Protein AF-0000000080886404 (afdb_homodimer)

Nearest PDB structures (foldseek):
  8u8f-assembly1_R  TM=5.579E-01  e=4.801E+00  Homo sapiens
  8tyw-assembly1_A  TM=5.351E-01  e=7.416E+00  Homo sapiens
  2h7v-assembly2_D  TM=2.654E-01  e=3.391E+00  Yersinia pseudotuberculosis
  8u8f-assembly1_R  TM=5.665E-01  e=4.417E+00  Homo sapiens
  8tyw-assembly1_A  TM=5.236E-01  e=7.123E+00  Homo sapiens

Sequence (474 aa):
MVADLLTYHPTVSHLLKFLSTTLGRDKLLRLVQYISRFLSFYLYRKGYSAATIAPFDAIKKQFGMTRKLMRVGKNMESLKAASTAYDEKAVDPVLKYAAVGRHLGYAGYLTLDSIHYLDASGIMKFSNAKRISDTANKFWFTGLVFSIASSLYTLRRIAERHASLNKQEAEHSLEEKKLVKDEKAVKKQLLSDICDITIPGYGLGVWGFRGLDDGFVGLAGTVSSAIGCLAAWDKTAMVADLLTYHPTVSHLLKFLSTTLGRDKLLRLVQYISRFLSFYLYRKGYSAATIAPFDAIKKQFGMTRKLMRVGKNMESLKAASTAYDEKAVDPVLKYAAVGRHLGYAGYLTLDSIHYLDASGIMKFSNAKRISDTANKFWFTGLVFSIASSLYTLRRIAERHASLNKQEAEHSLEEKKLVKDEKAVKKQLLSDICDITIPGYGLGVWGFRGLDDGFVGLAGTVSSAIGCLAAWDKTA

Secondary structure (DSSP, 8-state):
-HHHHHHH-HHHHHHHHHHTBHHHHHHHHHHHHHHHHHHHHHHHHHT--HHHHHHHHHHHHHHHHHHHHHTTTHHHHHHHHHHHHHH--SS-HHHHHHHHHHHHHHHHHHHHHHHHHHHHTTSS--TTHHHHHHHHHHHHHHHHHHHHHHHHHHHHHHHHHHHHS-HHHHTT-HHHHHHHHHHHHHHHHHHHHHHHHHHHHHHHT-GGGTT--HHHHHHHHHHHHHHHHHHHHHHT-/-HHHHHHH-HHHHHHHHHHTBHHHHHHHHHHHHHHHHHHHHHHHHTT--HHHHHHHHHHHHHHHHHHHHHTTTHHHHHHHHHHHHHH--SS-HHHHHHHHHHHHHHHHHHHHHHHHHHHHTTSS--TTHHHHHHHHHHHHHHHHHHHHHHHHHHHHHHHHHHHHS-HHHHTT-HHHHHHHHHHHHHHHHHHHHHHHHHHHHHHHT-GGGTT--HHHHHHHHHHHHHHHHHHHHHHT-

Solvent-accessible surface area (backbone atoms only — not comparable to full-atom values): 22928 Å² total; per-residue (Å²): 106,75,69,48,56,59,54,61,30,68,66,48,51,39,49,51,53,29,51,44,26,35,63,35,40,44,27,49,41,45,26,53,20,19,47,21,38,20,48,29,40,51,40,52,74,70,63,54,55,68,79,74,33,40,30,28,50,25,41,26,51,54,40,50,54,36,41,45,62,65,46,60,67,49,28,57,54,24,46,35,48,20,52,52,33,63,67,48,76,89,52,59,65,69,53,26,53,24,46,26,45,19,23,47,15,43,18,49,15,44,48,35,45,44,54,46,43,35,38,76,59,52,43,39,87,58,95,53,53,65,58,43,51,49,52,19,30,50,23,39,40,49,11,38,52,26,46,42,51,38,35,54,51,50,52,52,52,50,52,52,51,57,68,64,44,53,74,85,67,28,79,79,27,72,64,42,55,50,50,52,52,49,50,53,53,41,52,52,49,37,53,30,39,61,28,47,43,44,46,35,29,43,74,67,52,38,79,94,29,56,85,61,51,65,41,56,41,12,49,28,35,26,51,30,22,47,54,49,30,50,53,43,48,59,70,51,104,106,75,69,47,56,59,54,63,31,68,67,47,52,40,49,50,55,30,50,45,25,36,65,36,41,45,27,50,41,45,25,54,19,19,46,21,39,21,48,30,40,51,40,52,75,72,64,54,55,67,78,74,32,39,28,28,51,26,41,28,52,54,40,50,54,36,40,45,62,67,44,60,66,49,27,56,54,24,45,36,50,19,52,53,33,64,68,48,77,90,52,58,65,70,54,30,53,23,45,25,46,19,22,47,14,44,19,49,15,44,48,34,45,46,53,45,44,35,37,77,58,51,44,39,86,59,97,55,53,66,56,43,51,48,52,17,29,50,23,39,40,50,11,39,51,26,47,42,52,39,35,55,52,49,52,50,52,50,51,52,50,56,69,66,43,54,72,85,66,29,80,78,27,72,65,42,54,49,51,53,52,50,49,53,53,41,52,51,49,37,54,28,41,62,28,47,44,44,47,34,29,42,75,66,51,38,78,94,28,57,86,60,52,65,41,57,40,12,48,28,36,26,52,28,22,48,54,48,31,51,53,43,48,58,70,52,104

InterPro domains:
  IPR008733 Peroxisomal biogenesis factor 11 [PF05648] (12-233)

Organism: NCBI:txid3140254

Structure (mmCIF, N/CA/C/O backbone):
data_AF-0000000080886404-model_v1
#
loop_
_entity.id
_entity.type
_entity.pdbx_description
1 polymer 'Peroxisomal membrane protein PMP27'
#
loop_
_atom_site.group_PDB
_atom_site.id
_atom_site.type_symbol
_atom_site.label_atom_id
_atom_site.label_alt_id
_atom_site.label_comp_id
_atom_site.label_asym_id
_atom_site.label_entity_id
_atom_site.label_seq_id
_atom_site.pdbx_PDB_ins_code
_atom_site.Cartn_x
_atom_site.Cartn_y
_atom_site.Cartn_z
_atom_site.occupancy
_atom_site.B_iso_or_equiv
_atom_site.auth_seq_id
_atom_site.auth_comp_id
_atom_site.auth_asym_id
_atom_site.auth_atom_id
_atom_site.pdbx_PDB_model_num
ATOM 1 N N . MET A 1 1 ? 11.867 5.543 29.109 1 42.41 1 MET A N 1
ATOM 2 C CA . MET A 1 1 ? 10.477 5.277 29.484 1 42.41 1 MET A CA 1
ATOM 3 C C . MET A 1 1 ? 9.891 4.164 28.625 1 42.41 1 MET A C 1
ATOM 5 O O . MET A 1 1 ? 10.469 3.791 27.594 1 42.41 1 MET A O 1
ATOM 9 N N . VAL A 1 2 ? 8.906 3.596 29.031 1 44.28 2 VAL A N 1
ATOM 10 C CA . VAL A 1 2 ? 8.195 2.441 28.484 1 44.28 2 VAL A CA 1
ATOM 11 C C . VAL A 1 2 ? 8.102 2.559 26.969 1 44.28 2 VAL A C 1
ATOM 13 O O . VAL A 1 2 ? 8.188 1.555 26.25 1 44.28 2 VAL A O 1
ATOM 16 N N . ALA A 1 3 ? 7.828 3.766 26.484 1 53.69 3 ALA A N 1
ATOM 17 C CA . ALA A 1 3 ? 7.77 3.998 25.047 1 53.69 3 ALA A CA 1
ATOM 18 C C . ALA A 1 3 ? 9.117 3.727 24.391 1 53.69 3 ALA A C 1
ATOM 20 O O . ALA A 1 3 ? 9.188 3.396 23.203 1 53.69 3 ALA A O 1
ATOM 21 N N . ASP A 1 4 ? 10.172 3.764 25.141 1 57.78 4 ASP A N 1
ATOM 22 C CA . ASP A 1 4 ? 11.516 3.455 24.656 1 57.78 4 ASP A CA 1
ATOM 23 C C . ASP A 1 4 ? 11.625 1.984 24.25 1 57.78 4 ASP A C 1
ATOM 25 O O . ASP A 1 4 ? 12.305 1.649 23.281 1 57.78 4 ASP A O 1
ATOM 29 N N . LEU A 1 5 ? 11.055 1.256 25.141 1 52.91 5 LEU A N 1
ATOM 30 C CA . LEU A 1 5 ? 11.219 -0.178 24.922 1 52.91 5 LEU A CA 1
ATOM 31 C C . LEU A 1 5 ? 10.531 -0.617 23.641 1 52.91 5 LEU A C 1
ATOM 33 O O . LEU A 1 5 ? 11.062 -1.454 22.906 1 52.91 5 LEU A O 1
ATOM 37 N N . LEU A 1 6 ? 9.414 -0.135 23.484 1 56.66 6 LEU A N 1
ATOM 38 C CA . LEU A 1 6 ? 8.703 -0.578 22.281 1 56.66 6 LEU A CA 1
ATOM 39 C C . LEU A 1 6 ? 9.305 0.053 21.031 1 56.66 6 LEU A C 1
ATOM 41 O O . LEU A 1 6 ? 9.461 -0.618 20.016 1 56.66 6 LEU A O 1
ATOM 45 N N . THR A 1 7 ? 9.742 1.258 21.234 1 60.78 7 THR A N 1
ATOM 46 C CA . THR A 1 7 ? 10.156 1.979 20.031 1 60.78 7 THR A CA 1
ATOM 47 C C . THR A 1 7 ? 11.594 1.61 19.656 1 60.78 7 THR A C 1
ATOM 49 O O . THR A 1 7 ? 11.969 1.703 18.484 1 60.78 7 THR A O 1
ATOM 52 N N . TYR A 1 8 ? 12.219 0.948 20.625 1 66.38 8 TYR A N 1
ATOM 53 C CA . TYR A 1 8 ? 13.617 0.73 20.281 1 66.38 8 TYR A CA 1
ATOM 54 C C . TYR A 1 8 ? 13.922 -0.756 20.141 1 66.38 8 TYR A C 1
ATOM 56 O O . TYR A 1 8 ? 15.062 -1.143 19.891 1 66.38 8 TYR 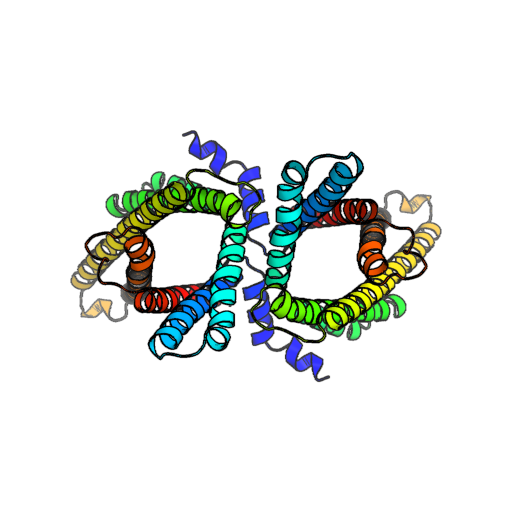A O 1
ATOM 64 N N . HIS A 1 9 ? 12.859 -1.49 20.219 1 77 9 HIS A N 1
ATOM 65 C CA . HIS A 1 9 ? 13.141 -2.914 20.078 1 77 9 HIS A CA 1
ATOM 66 C C . HIS A 1 9 ? 13.445 -3.277 18.641 1 77 9 HIS A C 1
ATOM 68 O O . HIS A 1 9 ? 12.75 -2.824 17.719 1 77 9 HIS A O 1
ATOM 74 N N . PRO A 1 10 ? 14.477 -3.98 18.391 1 79.25 10 PRO A N 1
ATOM 75 C CA . PRO A 1 10 ? 14.906 -4.34 17.047 1 79.25 10 PRO A CA 1
ATOM 76 C C . PRO A 1 10 ? 13.789 -4.992 16.219 1 79.25 10 PRO A C 1
ATOM 78 O O . PRO A 1 10 ? 13.68 -4.746 15.023 1 79.25 10 PRO A O 1
ATOM 81 N N . THR A 1 11 ? 12.93 -5.684 16.891 1 82.38 11 THR A N 1
ATOM 82 C CA . THR A 1 11 ? 11.828 -6.348 16.203 1 82.38 11 THR A CA 1
ATOM 83 C C . THR A 1 11 ? 10.82 -5.324 15.688 1 82.38 11 THR A C 1
ATOM 85 O O . THR A 1 11 ? 10.258 -5.492 14.609 1 82.38 11 THR A O 1
ATOM 88 N N . VAL A 1 12 ? 10.695 -4.293 16.422 1 83.31 12 VAL A N 1
ATOM 89 C CA . VAL A 1 12 ? 9.742 -3.266 16.016 1 83.31 12 VAL A CA 1
ATOM 90 C C . VAL A 1 12 ? 10.289 -2.506 14.812 1 83.31 12 VAL A C 1
ATOM 92 O O . VAL A 1 12 ? 9.555 -2.221 13.867 1 83.31 12 VAL A O 1
ATOM 95 N N . SER A 1 13 ? 11.523 -2.277 14.828 1 87.94 13 SER A N 1
ATOM 96 C CA . SER A 1 13 ? 12.156 -1.592 13.703 1 87.94 13 SER A CA 1
ATOM 97 C C . SER A 1 13 ? 12.094 -2.438 12.438 1 87.94 13 SER A C 1
ATOM 99 O O . SER A 1 13 ? 11.852 -1.916 11.344 1 87.94 13 SER A O 1
ATOM 101 N N . HIS A 1 14 ? 12.258 -3.688 12.656 1 91.81 14 HIS A N 1
ATOM 102 C CA . HIS A 1 14 ? 12.172 -4.59 11.508 1 91.81 14 HIS A CA 1
ATOM 103 C C . HIS A 1 14 ? 10.75 -4.66 10.961 1 91.81 14 HIS A C 1
ATOM 105 O O . HIS A 1 14 ? 10.555 -4.664 9.75 1 91.81 14 HIS A O 1
ATOM 111 N N . LEU A 1 15 ? 9.828 -4.727 11.844 1 91.69 15 LEU A N 1
ATOM 112 C CA . LEU A 1 15 ? 8.43 -4.766 11.438 1 91.69 15 LEU A CA 1
ATOM 113 C C . LEU A 1 15 ? 8.055 -3.504 10.672 1 91.69 15 LEU A C 1
ATOM 115 O O . LEU A 1 15 ? 7.355 -3.572 9.656 1 91.69 15 LEU A O 1
ATOM 119 N N . LEU A 1 16 ? 8.562 -2.426 11.141 1 90.12 16 LEU A N 1
ATOM 120 C CA . LEU A 1 16 ? 8.242 -1.158 10.492 1 90.12 16 LEU A CA 1
ATOM 121 C C . LEU A 1 16 ? 8.875 -1.084 9.109 1 90.12 16 LEU A C 1
ATOM 123 O O . LEU A 1 16 ? 8.25 -0.59 8.164 1 90.12 16 LEU A O 1
ATOM 127 N N . LYS A 1 17 ? 10.047 -1.547 8.969 1 92.62 17 LYS A N 1
ATOM 128 C CA . LYS A 1 17 ? 10.703 -1.606 7.668 1 92.62 17 LYS A CA 1
ATOM 129 C C . LYS A 1 17 ? 9.945 -2.535 6.719 1 92.62 17 LYS A C 1
ATOM 131 O O . LYS A 1 17 ? 9.758 -2.211 5.543 1 92.62 17 LYS A O 1
ATOM 136 N N . PHE A 1 18 ? 9.539 -3.68 7.301 1 94.56 18 PHE A N 1
ATOM 137 C CA . PHE A 1 18 ? 8.773 -4.66 6.543 1 94.56 18 PHE A CA 1
ATOM 138 C C . PHE A 1 18 ? 7.469 -4.047 6.031 1 94.56 18 PHE A C 1
ATOM 140 O O . PHE A 1 18 ? 7.145 -4.172 4.848 1 94.56 18 PHE A O 1
ATOM 147 N N . LEU A 1 19 ? 6.789 -3.234 6.797 1 92.88 19 LEU A N 1
ATOM 148 C CA . LEU A 1 19 ? 5.484 -2.67 6.469 1 92.88 19 LEU A CA 1
ATOM 149 C C . LEU A 1 19 ? 5.633 -1.416 5.617 1 92.88 19 LEU A C 1
ATOM 151 O O . LEU A 1 19 ? 4.656 -0.94 5.031 1 92.88 19 LEU A O 1
ATOM 155 N N . SER A 1 20 ? 6.855 -0.892 5.477 1 92.19 20 SER A N 1
ATOM 156 C CA . SER A 1 20 ? 7.078 0.322 4.699 1 92.19 20 SER A CA 1
ATOM 157 C C . SER A 1 20 ? 7.195 0.01 3.209 1 92.19 20 SER A C 1
ATOM 159 O O . SER A 1 20 ? 7.133 0.915 2.373 1 92.19 20 SER A O 1
ATOM 161 N N . THR A 1 21 ? 7.281 -1.247 2.873 1 92.75 21 THR A N 1
ATOM 162 C CA . THR A 1 21 ? 7.336 -1.656 1.475 1 92.75 21 THR A CA 1
ATOM 163 C C . THR A 1 21 ? 5.977 -2.158 1.002 1 92.75 21 THR A C 1
ATOM 165 O O . THR A 1 21 ? 5.238 -2.779 1.768 1 92.75 21 THR A O 1
ATOM 168 N N . THR A 1 22 ? 5.723 -1.927 -0.242 1 93.75 22 THR A N 1
ATOM 169 C CA . THR A 1 22 ? 4.488 -2.445 -0.817 1 93.75 22 THR A CA 1
ATOM 170 C C . THR A 1 22 ? 4.512 -3.971 -0.865 1 93.75 22 THR A C 1
ATOM 172 O O . THR A 1 22 ? 3.488 -4.621 -0.645 1 93.75 22 THR A O 1
ATOM 175 N N . LEU A 1 23 ? 5.699 -4.527 -1.049 1 94.25 23 LEU A N 1
ATOM 176 C CA . LEU A 1 23 ? 5.848 -5.977 -1.112 1 94.25 23 LEU A CA 1
ATOM 177 C C . LEU A 1 23 ? 5.516 -6.613 0.231 1 94.25 23 LEU A C 1
ATOM 179 O O . LEU A 1 23 ? 4.723 -7.559 0.295 1 94.25 23 LEU A O 1
ATOM 183 N N . GLY A 1 24 ? 6.148 -6.117 1.251 1 95 24 GLY A N 1
ATOM 184 C CA . GLY A 1 24 ? 5.887 -6.668 2.572 1 95 24 GLY A CA 1
ATOM 185 C C . GLY A 1 24 ? 4.426 -6.578 2.977 1 95 24 GLY A C 1
ATOM 186 O O . GLY A 1 24 ? 3.859 -7.547 3.488 1 95 24 GLY A O 1
ATOM 187 N N . ARG A 1 25 ? 3.797 -5.461 2.709 1 95.56 25 ARG A N 1
ATOM 188 C CA . ARG A 1 25 ? 2.387 -5.277 3.041 1 95.56 25 ARG A CA 1
ATOM 189 C C . ARG A 1 25 ? 1.506 -6.215 2.223 1 95.56 25 ARG A C 1
ATOM 191 O O . ARG A 1 25 ? 0.567 -6.812 2.752 1 95.56 25 ARG A O 1
ATOM 198 N N . ASP A 1 26 ? 1.789 -6.277 1.015 1 96.69 26 ASP A N 1
ATOM 199 C CA . ASP A 1 26 ? 1.003 -7.125 0.123 1 96.69 26 ASP A CA 1
ATOM 200 C C . ASP A 1 26 ? 1.052 -8.586 0.567 1 96.69 26 ASP A C 1
ATOM 202 O O . ASP A 1 26 ? 0.025 -9.266 0.598 1 96.69 26 ASP A O 1
ATOM 206 N N . LYS A 1 27 ? 2.271 -9.062 0.98 1 97.56 27 LYS A N 1
ATOM 207 C CA . LYS A 1 27 ? 2.418 -10.461 1.383 1 97.56 27 LYS A CA 1
ATOM 208 C C . LYS A 1 27 ? 1.697 -10.727 2.701 1 97.56 27 LYS A C 1
ATOM 210 O O . LYS A 1 27 ? 1.1 -11.789 2.881 1 97.56 27 LYS A O 1
ATOM 215 N N . LEU A 1 28 ? 1.754 -9.805 3.539 1 97.5 28 LEU A N 1
ATOM 216 C CA . LEU A 1 28 ? 1.063 -9.961 4.816 1 97.5 28 LEU A CA 1
ATOM 217 C C . LEU A 1 28 ? -0.448 -9.977 4.617 1 97.5 28 LEU A C 1
ATOM 219 O O . LEU A 1 28 ? -1.145 -10.82 5.184 1 97.5 28 LEU A O 1
ATOM 223 N N . LEU A 1 29 ? -0.892 -9.047 3.826 1 98 29 LEU A N 1
ATOM 224 C CA . LEU A 1 29 ? -2.324 -8.984 3.557 1 98 29 LEU A CA 1
ATOM 225 C C . LEU A 1 29 ? -2.797 -10.258 2.855 1 98 29 LEU A C 1
ATOM 227 O O . LEU A 1 29 ? -3.885 -10.758 3.141 1 98 29 LEU A O 1
ATOM 231 N N . ARG A 1 30 ? -1.978 -10.727 1.969 1 98.56 30 ARG A N 1
ATOM 232 C CA . ARG A 1 30 ? -2.326 -11.953 1.268 1 98.56 30 ARG A CA 1
ATOM 233 C C . ARG A 1 30 ? -2.441 -13.125 2.24 1 98.56 30 ARG A C 1
ATOM 235 O O . ARG A 1 30 ? -3.355 -13.945 2.127 1 98.56 30 ARG A O 1
ATOM 242 N N . LEU A 1 31 ? -1.569 -13.227 3.121 1 98.56 31 LEU A N 1
ATOM 243 C CA . LEU A 1 31 ? -1.586 -14.297 4.113 1 98.56 31 LEU A CA 1
ATOM 244 C C . LEU A 1 31 ? -2.877 -14.266 4.922 1 98.56 31 LEU A C 1
ATOM 246 O O . LEU A 1 31 ? -3.553 -15.281 5.062 1 98.56 31 LEU A O 1
ATOM 250 N N . VAL A 1 32 ? -3.242 -13.094 5.379 1 98.5 32 VAL A N 1
ATOM 251 C CA . VAL A 1 32 ? -4.449 -12.953 6.188 1 98.5 32 VAL A CA 1
ATOM 252 C C . VAL A 1 32 ? -5.684 -13.219 5.328 1 98.5 32 VAL A C 1
ATOM 254 O O . VAL A 1 32 ? -6.648 -13.836 5.785 1 98.5 32 VAL A O 1
ATOM 257 N N . GLN A 1 33 ? -5.629 -12.773 4.129 1 98.44 33 GLN A N 1
ATOM 258 C CA . GLN A 1 33 ? -6.723 -12.977 3.184 1 98.44 33 GLN A CA 1
ATOM 259 C C . GLN A 1 33 ? -7.016 -14.461 2.994 1 98.44 33 GLN A C 1
ATOM 261 O O . GLN A 1 33 ? -8.172 -14.891 3.1 1 98.44 33 GLN A O 1
ATOM 266 N N . TYR A 1 34 ? -6.031 -15.258 2.797 1 98.56 34 TYR A N 1
ATOM 267 C CA . TYR A 1 34 ? -6.254 -16.656 2.459 1 98.56 34 TYR A CA 1
ATOM 268 C C . TYR A 1 34 ? -6.559 -17.469 3.707 1 98.56 34 TYR A C 1
ATOM 270 O O . TYR A 1 34 ? -7.324 -18.438 3.652 1 98.56 34 TYR A O 1
ATOM 278 N N . ILE A 1 35 ? -5.953 -17.125 4.836 1 98.62 35 ILE A N 1
ATOM 279 C CA . ILE A 1 35 ? -6.391 -17.719 6.09 1 98.62 35 ILE A CA 1
ATOM 280 C C . ILE A 1 35 ? -7.887 -17.5 6.285 1 98.62 35 ILE A C 1
ATOM 282 O O . ILE A 1 35 ? -8.617 -18.422 6.656 1 98.62 35 ILE A O 1
ATOM 286 N N . SER A 1 36 ? -8.289 -16.281 5.996 1 98.5 36 SER A N 1
ATOM 287 C CA . SER A 1 36 ? -9.695 -15.93 6.152 1 98.5 36 SER A CA 1
ATOM 288 C C . SER A 1 36 ? -10.57 -16.688 5.156 1 98.5 36 SER A C 1
ATOM 290 O O . SER A 1 36 ? -11.695 -17.078 5.48 1 98.5 36 SER A O 1
ATOM 292 N N . ARG A 1 37 ? -10.055 -16.828 3.973 1 97.88 37 ARG A N 1
ATOM 293 C CA . ARG A 1 37 ? -10.781 -17.609 2.982 1 97.88 37 ARG A CA 1
ATOM 294 C C . ARG A 1 37 ? -11 -19.031 3.471 1 97.88 37 ARG A C 1
ATOM 296 O O . ARG A 1 37 ? -12.102 -19.578 3.361 1 97.88 37 ARG A O 1
ATOM 303 N N . PHE A 1 38 ? -9.992 -19.656 4.023 1 98.19 38 PHE A N 1
ATOM 304 C CA . PHE A 1 38 ? -10.094 -21.016 4.559 1 98.19 38 PHE A CA 1
ATOM 305 C C . PHE A 1 38 ? -11.07 -21.062 5.727 1 98.19 38 PHE A C 1
ATOM 307 O O . PHE A 1 38 ? -11.93 -21.938 5.785 1 98.19 38 PHE A O 1
ATOM 314 N N . LEU A 1 39 ? -10.945 -20.109 6.637 1 98 39 LEU A N 1
ATOM 315 C CA . LEU A 1 39 ? -11.789 -20.094 7.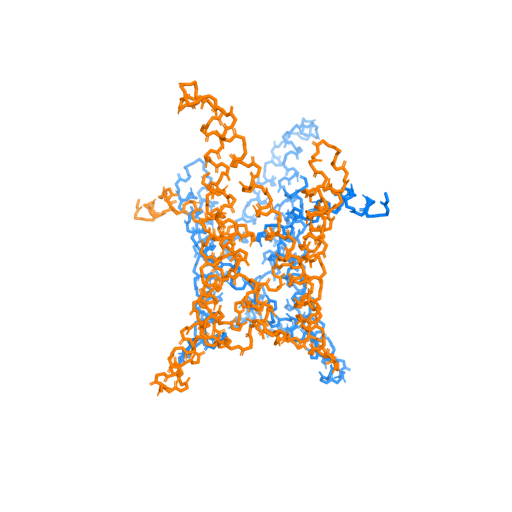828 1 98 39 LEU A CA 1
ATOM 316 C C . LEU A 1 39 ? -13.25 -19.891 7.461 1 98 39 LEU A C 1
ATOM 318 O O . LEU A 1 39 ? -14.141 -20.484 8.078 1 98 39 LEU A O 1
ATOM 322 N N . SER A 1 40 ? -13.484 -18.984 6.504 1 97.25 40 SER A N 1
ATOM 323 C CA . SER A 1 40 ? -14.852 -18.781 6.039 1 97.25 40 SER A CA 1
ATOM 324 C C . SER A 1 40 ? -15.469 -20.094 5.539 1 97.25 40 SER A C 1
ATOM 326 O O . SER A 1 40 ? -16.594 -20.438 5.906 1 97.25 40 SER A O 1
ATOM 328 N N . PHE A 1 41 ? -14.727 -20.812 4.793 1 96.5 41 PHE A N 1
ATOM 329 C CA . PHE A 1 41 ? -15.188 -22.094 4.254 1 96.5 41 PHE A CA 1
ATOM 330 C C . PHE A 1 41 ? -15.367 -23.125 5.367 1 96.5 41 PHE A C 1
ATOM 332 O O . PHE A 1 41 ? -16.391 -23.812 5.418 1 96.5 41 PHE A O 1
ATOM 339 N N . TYR A 1 42 ? -14.383 -23.203 6.207 1 96.81 42 TYR A N 1
ATOM 340 C CA . TYR A 1 42 ? -14.398 -24.172 7.297 1 96.81 42 TYR A CA 1
ATOM 341 C C . TYR A 1 42 ? -15.602 -23.953 8.203 1 96.81 42 TYR A C 1
ATOM 343 O O . TYR A 1 42 ? -16.312 -24.906 8.562 1 96.81 42 TYR A O 1
ATOM 351 N N . LEU A 1 43 ? -15.852 -22.766 8.547 1 97.56 43 LEU A N 1
ATOM 352 C CA . LEU A 1 43 ? -16.969 -22.438 9.438 1 97.56 43 LEU A CA 1
ATOM 353 C C . LEU A 1 43 ? -18.297 -22.688 8.742 1 97.56 43 LEU A C 1
ATOM 355 O O . LEU A 1 43 ? -19.25 -23.156 9.383 1 97.56 43 LEU A O 1
ATOM 359 N N . TYR A 1 44 ? -18.328 -22.328 7.492 1 96.12 44 TYR A N 1
ATOM 360 C CA . TYR A 1 44 ? -19.547 -22.609 6.723 1 96.12 44 TYR A CA 1
ATOM 361 C C . TYR A 1 44 ? -19.844 -24.109 6.719 1 96.12 44 TYR A C 1
ATOM 363 O O . TYR A 1 44 ? -20.969 -24.516 6.961 1 96.12 44 TYR A O 1
ATOM 371 N N . ARG A 1 45 ? -18.844 -24.922 6.492 1 96.25 45 ARG A N 1
ATOM 372 C CA . ARG A 1 45 ? -19 -26.375 6.43 1 96.25 45 ARG A CA 1
ATOM 373 C C . ARG A 1 45 ? -19.406 -26.953 7.785 1 96.25 45 ARG A C 1
ATOM 375 O O . ARG A 1 45 ? -20.109 -27.953 7.859 1 96.25 45 ARG A O 1
ATOM 382 N N . LYS A 1 46 ? -18.969 -26.344 8.766 1 97.44 46 LYS A N 1
ATOM 383 C CA . LYS A 1 46 ? -19.281 -26.797 10.117 1 97.44 46 LYS A CA 1
ATOM 384 C C . LYS A 1 46 ? -20.656 -26.312 10.555 1 97.44 46 LYS A C 1
ATOM 386 O O . LYS A 1 46 ? -21.141 -26.688 11.633 1 97.44 46 LYS A O 1
ATOM 391 N N . GLY A 1 47 ? -21.312 -25.422 9.836 1 97.06 47 GLY A N 1
ATOM 392 C CA . GLY A 1 47 ? -22.688 -25.016 10.078 1 97.06 47 GLY A CA 1
ATOM 393 C C . GLY A 1 47 ? -22.812 -23.797 10.969 1 97.06 47 GLY A C 1
ATOM 394 O O . GLY A 1 47 ? -23.828 -23.609 11.625 1 97.06 47 GLY A O 1
ATOM 395 N N . TYR A 1 48 ? -21.812 -23.062 11.078 1 97.38 48 TYR A N 1
ATOM 396 C CA . TYR A 1 48 ? -21.875 -21.844 11.891 1 97.38 48 TYR A CA 1
ATOM 397 C C . TYR A 1 48 ? -22.766 -20.812 11.219 1 97.38 48 TYR A C 1
ATOM 399 O O . TYR A 1 48 ? -23.062 -20.891 10.023 1 97.38 48 TYR A O 1
ATOM 407 N N . SER A 1 49 ? -23.188 -19.844 11.922 1 97.06 49 SER A N 1
ATOM 408 C CA . SER A 1 49 ? -24.125 -18.828 11.438 1 97.06 49 SER A CA 1
ATOM 409 C C . SER A 1 49 ? -23.438 -17.859 10.492 1 97.06 49 SER A C 1
ATOM 411 O O . SER A 1 49 ? -22.203 -17.734 10.5 1 97.06 49 SER A O 1
ATOM 413 N N . ALA A 1 50 ? -24.203 -17.156 9.703 1 95.75 50 ALA A N 1
ATOM 414 C CA . ALA A 1 50 ? -23.703 -16.141 8.781 1 95.75 50 ALA A CA 1
ATOM 415 C C . ALA A 1 50 ? -22.984 -15.016 9.523 1 95.75 50 ALA A C 1
ATOM 417 O O . ALA A 1 50 ? -22.016 -14.453 9.031 1 95.75 50 ALA A O 1
ATOM 418 N N . ALA A 1 51 ? -23.484 -14.719 10.68 1 95 51 ALA A N 1
ATOM 419 C CA . ALA A 1 51 ? -22.891 -13.656 11.492 1 95 51 ALA A CA 1
ATOM 420 C C . ALA A 1 51 ? -21.469 -14.016 11.914 1 95 51 ALA A C 1
ATOM 422 O O . ALA A 1 51 ? -20.594 -13.148 11.984 1 95 51 ALA A O 1
ATOM 423 N N . THR A 1 52 ? -21.219 -15.312 12.141 1 96 52 THR A N 1
ATOM 424 C CA . THR A 1 52 ? -19.906 -15.797 12.547 1 96 52 THR A CA 1
ATOM 425 C C . THR A 1 52 ? -18.953 -15.828 11.359 1 96 52 THR A C 1
ATOM 427 O O . THR A 1 52 ? -17.75 -15.648 11.523 1 96 52 THR A O 1
ATOM 430 N N . ILE A 1 53 ? -19.422 -15.969 10.188 1 97.56 53 ILE A N 1
ATOM 431 C CA . ILE A 1 53 ? -18.625 -16.141 8.984 1 97.56 53 ILE A CA 1
ATOM 432 C C . ILE A 1 53 ? -18.328 -14.773 8.359 1 97.56 53 ILE A C 1
ATOM 434 O O . ILE A 1 53 ? -17.281 -14.586 7.734 1 97.56 53 ILE A O 1
ATOM 438 N N . ALA A 1 54 ? -19.141 -13.781 8.594 1 96.38 54 ALA A N 1
ATOM 439 C CA . ALA A 1 54 ? -19.172 -12.484 7.918 1 96.38 54 ALA A CA 1
ATOM 440 C C . ALA A 1 54 ? -17.828 -11.766 8.055 1 96.38 54 ALA A C 1
ATOM 442 O O . ALA A 1 54 ? -17.312 -11.203 7.082 1 96.38 54 ALA A O 1
ATOM 443 N N . PRO A 1 55 ? -17.172 -11.82 9.273 1 97.25 55 PRO A N 1
ATOM 444 C CA . PRO A 1 55 ? -15.891 -11.117 9.398 1 97.25 55 PRO A CA 1
ATOM 445 C C . PRO A 1 55 ? -14.812 -11.672 8.469 1 97.25 55 PRO A C 1
ATOM 447 O O . PRO A 1 55 ? -14.039 -10.914 7.887 1 97.25 55 PRO A O 1
ATOM 450 N N . PHE A 1 56 ? -14.836 -12.938 8.328 1 98.19 56 PHE A N 1
ATOM 451 C CA . PHE A 1 56 ? -13.805 -13.562 7.504 1 98.19 56 PHE A CA 1
ATOM 452 C C . PHE A 1 56 ? -14.062 -13.305 6.027 1 98.19 56 PHE A C 1
ATOM 454 O O . PHE A 1 56 ? -13.117 -13.109 5.254 1 98.19 56 PHE A O 1
ATOM 461 N N . ASP A 1 57 ? -15.305 -13.258 5.652 1 97.69 57 ASP A N 1
ATOM 462 C CA . ASP A 1 57 ? -15.648 -12.891 4.281 1 97.69 57 ASP A CA 1
ATOM 463 C C . ASP A 1 57 ? -15.266 -11.445 3.986 1 97.69 57 ASP A C 1
ATOM 465 O O . ASP A 1 57 ? -14.781 -11.133 2.896 1 97.69 57 ASP A O 1
ATOM 469 N N . ALA A 1 58 ? -15.484 -10.641 4.961 1 97.75 58 ALA A N 1
ATOM 470 C CA . ALA A 1 58 ? -15.141 -9.227 4.805 1 97.75 58 ALA A CA 1
ATOM 471 C C . ALA A 1 58 ? -13.633 -9.047 4.66 1 97.75 58 ALA A C 1
ATOM 473 O O . ALA A 1 58 ? -13.172 -8.273 3.814 1 97.75 58 ALA A O 1
ATOM 474 N N . ILE A 1 59 ? -12.875 -9.773 5.461 1 98.25 59 ILE A N 1
ATOM 475 C CA . ILE A 1 59 ? -11.422 -9.703 5.387 1 98.25 59 ILE A CA 1
ATOM 476 C C . ILE A 1 59 ? -10.953 -10.164 4.012 1 98.25 59 ILE A C 1
ATOM 478 O O . ILE A 1 59 ? -10.164 -9.477 3.355 1 98.25 59 ILE A O 1
ATOM 482 N N . LYS A 1 60 ? -11.445 -11.25 3.643 1 97.38 60 LYS A N 1
ATOM 483 C CA . LYS A 1 60 ? -11.078 -11.812 2.346 1 97.38 60 LYS A CA 1
ATOM 484 C C . LYS A 1 60 ? -11.336 -10.812 1.222 1 97.38 60 LYS A C 1
ATOM 486 O O . LYS A 1 60 ? -10.453 -10.555 0.398 1 97.38 60 LYS A O 1
ATOM 491 N N . LYS A 1 61 ? -12.461 -10.219 1.255 1 96.25 61 LYS A N 1
ATOM 492 C CA . LYS A 1 61 ? -12.883 -9.305 0.193 1 96.25 61 LYS A CA 1
ATOM 493 C C . LYS A 1 61 ? -12.094 -8 0.242 1 96.25 61 LYS A C 1
ATOM 495 O O . LYS A 1 61 ? -11.531 -7.574 -0.766 1 96.25 61 LYS A O 1
ATOM 500 N N . GLN A 1 62 ? -12.023 -7.402 1.393 1 97.5 62 GLN A N 1
ATOM 501 C CA . GLN A 1 62 ? -11.406 -6.09 1.538 1 97.5 62 GLN A CA 1
ATOM 502 C C . GLN A 1 62 ? -9.898 -6.164 1.287 1 97.5 62 GLN A C 1
ATOM 504 O O . GLN A 1 62 ? -9.336 -5.293 0.625 1 97.5 62 GLN A O 1
ATOM 509 N N . PHE A 1 63 ? -9.273 -7.184 1.793 1 98.31 63 PHE A N 1
ATOM 510 C CA . PHE A 1 63 ? -7.836 -7.305 1.61 1 98.31 63 PHE A CA 1
ATOM 511 C C . PHE A 1 63 ? -7.5 -7.664 0.168 1 98.31 63 PHE A C 1
ATOM 513 O O . PHE A 1 63 ? -6.492 -7.207 -0.373 1 98.31 63 PHE A O 1
ATOM 520 N N . GLY A 1 64 ? -8.359 -8.438 -0.45 1 97.44 64 GLY A N 1
ATOM 521 C CA . GLY A 1 64 ? -8.188 -8.703 -1.868 1 97.44 64 GLY A CA 1
ATOM 522 C C . GLY A 1 64 ? -8.258 -7.453 -2.725 1 97.44 64 GLY A C 1
ATOM 523 O O . GLY A 1 64 ? -7.438 -7.254 -3.619 1 97.44 64 GLY A O 1
ATOM 524 N N . MET A 1 65 ? -9.172 -6.59 -2.418 1 97.12 65 MET A N 1
ATOM 525 C CA . MET A 1 65 ? -9.328 -5.34 -3.154 1 97.12 65 MET A CA 1
ATOM 526 C C . MET A 1 65 ? -8.148 -4.41 -2.918 1 97.12 65 MET A C 1
ATOM 528 O O . MET A 1 65 ? -7.656 -3.775 -3.852 1 97.12 65 MET A O 1
ATOM 532 N N . THR A 1 66 ? -7.73 -4.355 -1.71 1 97.62 66 THR A N 1
ATOM 533 C CA . THR A 1 66 ? -6.578 -3.523 -1.378 1 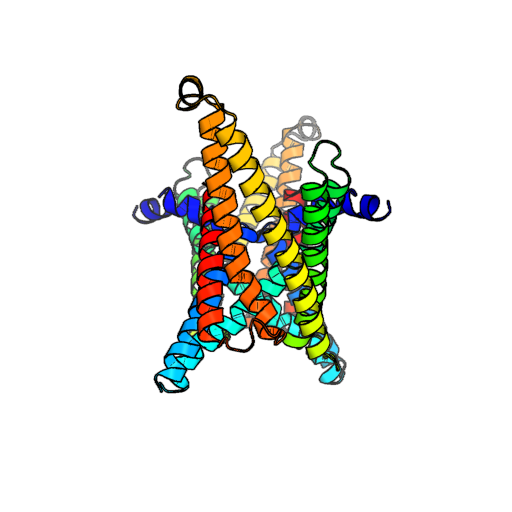97.62 66 THR A CA 1
ATOM 534 C C . THR A 1 66 ? -5.336 -4 -2.121 1 97.62 66 THR A C 1
ATOM 536 O O . THR A 1 66 ? -4.586 -3.191 -2.674 1 97.62 66 THR A O 1
ATOM 539 N N . ARG A 1 67 ? -5.164 -5.242 -2.148 1 97.31 67 ARG A N 1
ATOM 540 C CA . ARG A 1 67 ? -4 -5.812 -2.818 1 97.31 67 ARG A CA 1
ATOM 541 C C . ARG A 1 67 ? -4.016 -5.492 -4.309 1 97.31 67 ARG A C 1
ATOM 543 O O . ARG A 1 67 ? -2.975 -5.188 -4.895 1 97.31 67 ARG A O 1
ATOM 550 N N . LYS A 1 68 ? -5.16 -5.559 -4.91 1 96.69 68 LYS A N 1
ATOM 551 C CA . LYS A 1 68 ? -5.258 -5.246 -6.332 1 96.69 68 LYS A CA 1
ATOM 552 C C . LYS A 1 68 ? -4.766 -3.83 -6.621 1 96.69 68 LYS A C 1
ATOM 554 O O . LYS A 1 68 ? -4.027 -3.605 -7.582 1 96.69 68 LYS A O 1
ATOM 559 N N . LEU A 1 69 ? -5.105 -2.943 -5.777 1 95.31 69 LEU A N 1
ATOM 560 C CA . LEU A 1 69 ? -4.691 -1.557 -5.961 1 95.31 69 LEU A CA 1
ATOM 561 C C . LEU A 1 69 ? -3.203 -1.39 -5.688 1 95.31 69 LEU A C 1
ATOM 563 O O . LEU A 1 69 ? -2.52 -0.633 -6.383 1 95.31 69 LEU A O 1
ATOM 567 N N . MET A 1 70 ? -2.732 -2.094 -4.734 1 95.5 70 MET A N 1
ATOM 568 C CA . MET A 1 70 ? -1.322 -2 -4.367 1 95.5 70 MET A CA 1
ATOM 569 C C . MET A 1 70 ? -0.435 -2.605 -5.449 1 95.5 70 MET A C 1
ATOM 571 O O . MET A 1 70 ? 0.773 -2.361 -5.477 1 95.5 70 MET A O 1
ATOM 575 N N . ARG A 1 71 ? -1.025 -3.361 -6.34 1 95.75 71 ARG A N 1
ATOM 576 C CA . ARG A 1 71 ? -0.224 -4.055 -7.344 1 95.75 71 ARG A CA 1
ATOM 577 C C . ARG A 1 71 ? -0.267 -3.324 -8.68 1 95.75 71 ARG A C 1
ATOM 579 O O . ARG A 1 71 ? 0.399 -3.727 -9.633 1 95.75 71 ARG A O 1
ATOM 586 N N . VAL A 1 72 ? -1 -2.266 -8.664 1 93.62 72 VAL A N 1
ATOM 587 C CA . VAL A 1 72 ? -1 -1.469 -9.891 1 93.62 72 VAL A CA 1
ATOM 588 C C . VAL A 1 72 ? 0.421 -1.006 -10.203 1 93.62 72 VAL A C 1
ATOM 590 O O . VAL A 1 72 ? 1.118 -0.482 -9.328 1 93.62 72 VAL A O 1
ATOM 593 N N . GLY A 1 73 ? 0.896 -1.223 -11.383 1 92.31 73 GLY A N 1
ATOM 594 C CA . GLY A 1 73 ? 2.25 -0.879 -11.789 1 92.31 73 GLY A CA 1
ATOM 595 C C . GLY A 1 73 ? 3.184 -2.074 -11.82 1 92.31 73 GLY A C 1
ATOM 596 O O . GLY A 1 73 ? 4.223 -2.039 -12.484 1 92.31 73 GLY A O 1
ATOM 597 N N . LYS A 1 74 ? 2.842 -3.107 -11.125 1 95 74 LYS A N 1
ATOM 598 C CA . LYS A 1 74 ? 3.693 -4.293 -11.078 1 95 74 LYS A CA 1
ATOM 599 C C . LYS A 1 74 ? 3.756 -4.988 -12.43 1 95 74 LYS A C 1
ATOM 601 O O . LYS A 1 74 ? 4.672 -5.77 -12.695 1 95 74 LYS A O 1
ATOM 606 N N . ASN A 1 75 ? 2.691 -4.73 -13.258 1 96.5 75 ASN A N 1
ATOM 607 C CA . ASN A 1 75 ? 2.742 -5.266 -14.617 1 96.5 75 ASN A CA 1
ATOM 608 C C . ASN A 1 75 ? 3.949 -4.734 -15.383 1 96.5 75 ASN A C 1
ATOM 610 O O . ASN A 1 75 ? 4.562 -5.465 -16.172 1 96.5 75 ASN A O 1
ATOM 614 N N . MET A 1 76 ? 4.289 -3.529 -15.109 1 94.5 76 MET A N 1
ATOM 615 C CA . MET A 1 76 ? 5.445 -2.934 -15.766 1 94.5 76 MET A CA 1
ATOM 616 C C . MET A 1 76 ? 6.742 -3.57 -15.273 1 94.5 76 MET A C 1
ATOM 618 O O . MET A 1 76 ? 7.676 -3.771 -16.047 1 94.5 76 MET A O 1
ATOM 622 N N . GLU A 1 77 ? 6.758 -3.844 -14.086 1 93.69 77 GLU A N 1
ATOM 623 C CA . GLU A 1 77 ? 7.918 -4.539 -13.539 1 93.69 77 GLU A CA 1
ATOM 624 C C . GLU A 1 77 ? 8.078 -5.922 -14.164 1 93.69 77 GLU A C 1
ATOM 626 O O . GLU A 1 77 ? 9.195 -6.344 -14.469 1 93.69 77 GLU A O 1
ATOM 631 N N . SER A 1 78 ? 6.992 -6.574 -14.328 1 95.88 78 SER A N 1
ATOM 632 C CA . SER A 1 78 ? 7.027 -7.902 -14.938 1 95.88 78 SER A CA 1
ATOM 633 C C . SER A 1 78 ? 7.465 -7.828 -16.406 1 95.88 78 SER A C 1
ATOM 635 O O . SER A 1 78 ? 8.195 -8.695 -16.875 1 95.88 78 SER A O 1
ATOM 637 N N . LEU A 1 79 ? 7.02 -6.82 -17.062 1 95.5 79 LEU A N 1
ATOM 638 C CA . LEU A 1 79 ? 7.426 -6.648 -18.453 1 95.5 79 LEU A CA 1
ATOM 639 C C . LEU A 1 79 ? 8.922 -6.359 -18.547 1 95.5 79 LEU A C 1
ATOM 641 O O . LEU A 1 79 ? 9.602 -6.891 -19.422 1 95.5 79 LEU A O 1
ATOM 645 N N . LYS A 1 80 ? 9.383 -5.594 -17.641 1 92.81 80 LYS A N 1
ATOM 646 C CA . LYS A 1 80 ? 10.82 -5.324 -17.609 1 92.81 80 LYS A CA 1
ATOM 647 C C . LYS A 1 80 ? 11.609 -6.598 -17.328 1 92.81 80 LYS A C 1
ATOM 649 O O . LYS A 1 80 ? 12.648 -6.84 -17.938 1 92.81 80 LYS A O 1
ATOM 654 N N . ALA A 1 81 ? 11.109 -7.355 -16.453 1 94.25 81 ALA A N 1
ATOM 655 C CA . ALA A 1 81 ? 11.766 -8.617 -16.109 1 94.25 81 ALA A CA 1
ATOM 656 C C . ALA A 1 81 ? 11.789 -9.562 -17.312 1 94.25 81 ALA A C 1
ATOM 658 O O . ALA A 1 81 ? 12.773 -10.266 -17.531 1 94.25 81 ALA A O 1
ATOM 659 N N . ALA A 1 82 ? 10.703 -9.578 -18.031 1 96 82 ALA A N 1
ATOM 660 C CA . ALA A 1 82 ? 10.641 -10.406 -19.234 1 96 82 ALA A CA 1
ATOM 661 C C . ALA A 1 82 ? 11.672 -9.961 -20.266 1 96 82 ALA A C 1
ATOM 663 O O . ALA A 1 82 ? 12.359 -10.789 -20.875 1 96 82 ALA A O 1
ATOM 664 N N . SER A 1 83 ? 11.781 -8.68 -20.422 1 94 83 SER A N 1
ATOM 665 C CA . SER A 1 83 ? 12.75 -8.125 -21.375 1 94 83 SER A CA 1
ATOM 666 C C . SER A 1 83 ? 14.18 -8.438 -20.938 1 94 83 SER A C 1
ATOM 668 O O . SER A 1 83 ? 15.008 -8.836 -21.766 1 94 83 SER A O 1
ATOM 670 N N . THR A 1 84 ? 14.453 -8.273 -19.703 1 93.31 84 THR A N 1
ATOM 671 C CA . THR A 1 84 ? 15.781 -8.562 -19.172 1 93.31 84 THR A CA 1
ATOM 672 C C . THR A 1 84 ? 16.125 -10.039 -19.359 1 93.31 84 THR A C 1
ATOM 674 O O . THR A 1 84 ? 17.25 -10.383 -19.734 1 93.31 84 THR A O 1
ATOM 677 N N . ALA A 1 85 ? 15.148 -10.844 -19.094 1 94.62 85 ALA A N 1
ATOM 678 C CA . ALA A 1 85 ? 15.367 -12.281 -19.266 1 94.62 85 ALA A CA 1
ATOM 679 C C . ALA A 1 85 ? 15.633 -12.625 -20.734 1 94.62 85 ALA A C 1
ATOM 681 O O . ALA A 1 85 ? 16.516 -13.438 -21.031 1 94.62 85 ALA A O 1
ATOM 682 N N . TYR A 1 86 ? 14.93 -12.023 -21.547 1 94.69 86 TYR A N 1
ATOM 683 C CA . TYR A 1 86 ? 15.078 -12.289 -22.984 1 94.69 86 TYR A CA 1
ATOM 684 C C . TYR A 1 86 ? 16.469 -11.883 -23.469 1 94.69 86 TYR A C 1
ATOM 686 O O . TYR A 1 86 ? 17.031 -12.539 -24.344 1 94.69 86 TYR A O 1
ATOM 694 N N . ASP A 1 87 ? 17.016 -10.883 -22.859 1 93.38 87 ASP A N 1
ATOM 695 C CA . ASP A 1 87 ? 18.281 -10.32 -23.312 1 93.38 87 ASP A CA 1
ATOM 696 C C . ASP A 1 87 ? 19.469 -11.055 -22.688 1 93.38 87 ASP A C 1
ATOM 698 O O . ASP A 1 87 ? 20.609 -10.867 -23.109 1 93.38 87 ASP A O 1
ATOM 702 N N . GLU A 1 88 ? 19.094 -11.828 -21.703 1 90.94 88 GLU A N 1
ATOM 703 C CA . GLU A 1 88 ? 20.188 -12.539 -21.047 1 90.94 88 GLU A CA 1
ATOM 704 C C . GLU A 1 88 ? 20.734 -13.656 -21.922 1 90.94 88 GLU A C 1
ATOM 706 O O . GLU A 1 88 ? 20.016 -14.617 -22.219 1 90.94 88 GLU A O 1
ATOM 711 N N . LYS A 1 89 ? 22.031 -13.594 -22.359 1 88.19 89 LYS A N 1
ATOM 712 C CA . LYS A 1 89 ? 22.625 -14.547 -23.297 1 88.19 89 LYS A CA 1
ATOM 713 C C . LYS A 1 89 ? 23.391 -15.633 -22.562 1 88.19 89 LYS A C 1
ATOM 715 O O . LYS A 1 89 ? 23.562 -16.75 -23.062 1 88.19 89 LYS A O 1
ATOM 720 N N . ALA A 1 90 ? 23.766 -15.422 -21.406 1 91.12 90 ALA A N 1
ATOM 721 C CA . ALA A 1 90 ? 24.656 -16.328 -20.688 1 91.12 90 ALA A CA 1
ATOM 722 C C . ALA A 1 90 ? 23.875 -17.391 -19.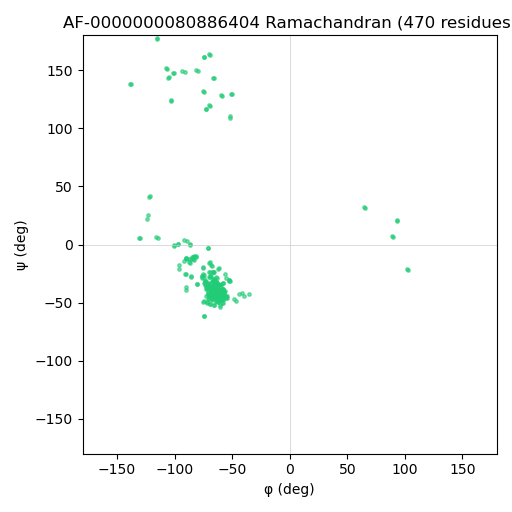938 1 91.12 90 ALA A C 1
ATOM 724 O O . ALA A 1 90 ? 24.453 -18.312 -19.359 1 91.12 90 ALA A O 1
ATOM 725 N N . VAL A 1 91 ? 22.578 -17.422 -20.062 1 90.5 91 VAL A N 1
ATOM 726 C CA . VAL A 1 91 ? 21.75 -18.328 -19.281 1 90.5 91 VAL A CA 1
ATOM 727 C C . VAL A 1 91 ? 21.234 -19.469 -20.156 1 90.5 91 VAL A C 1
ATOM 729 O O . VAL A 1 91 ? 21.125 -19.312 -21.375 1 90.5 91 VAL A O 1
ATOM 732 N N . ASP A 1 92 ? 21 -20.609 -19.531 1 94.31 92 ASP A N 1
ATOM 733 C CA . ASP A 1 92 ? 20.406 -21.75 -20.203 1 94.31 92 ASP A CA 1
ATOM 734 C C . ASP A 1 92 ? 19.125 -21.344 -20.953 1 94.31 92 ASP A C 1
ATOM 736 O O . ASP A 1 92 ? 18.266 -20.688 -20.391 1 94.31 92 ASP A O 1
ATOM 740 N N . PRO A 1 93 ? 19.078 -21.734 -22.203 1 95.5 93 PRO A N 1
ATOM 741 C CA . PRO A 1 93 ? 17.922 -21.312 -23.016 1 95.5 93 PRO A CA 1
ATOM 742 C C . PRO A 1 93 ? 16.594 -21.766 -22.422 1 95.5 93 PRO A C 1
ATOM 744 O O . PRO A 1 93 ? 15.594 -21.047 -22.531 1 95.5 93 PRO A O 1
ATOM 747 N N . VAL A 1 94 ? 16.562 -22.906 -21.891 1 96.62 94 VAL A N 1
ATOM 748 C CA . VAL A 1 94 ? 15.328 -23.406 -21.297 1 96.62 94 VAL A CA 1
ATOM 749 C C . VAL A 1 94 ? 14.898 -22.484 -20.156 1 96.62 94 VAL A C 1
ATOM 751 O O . VAL A 1 94 ? 13.727 -22.094 -20.062 1 96.62 94 VAL A O 1
ATOM 754 N N . LEU A 1 95 ? 15.836 -22.109 -19.359 1 97 95 LEU A N 1
ATOM 755 C CA . LEU A 1 95 ? 15.547 -21.234 -18.234 1 97 95 LEU A CA 1
ATOM 756 C C . LEU A 1 95 ? 15.211 -19.828 -18.719 1 97 95 LEU A C 1
ATOM 758 O O . LEU A 1 95 ? 14.336 -19.156 -18.141 1 97 95 LEU A O 1
ATOM 762 N N . LYS A 1 96 ? 15.883 -19.438 -19.766 1 97.44 96 LYS A N 1
ATOM 763 C CA . LYS A 1 96 ? 15.633 -18.125 -20.359 1 97.44 96 LYS A CA 1
ATOM 764 C C . LYS A 1 96 ? 14.188 -18 -20.828 1 97.44 96 LYS A C 1
ATOM 766 O O . LYS A 1 96 ? 13.484 -17.062 -20.422 1 97.44 96 LYS A O 1
ATOM 771 N N . TYR A 1 97 ? 13.766 -18.906 -21.578 1 97.5 97 TYR A N 1
ATOM 772 C CA . TYR A 1 97 ? 12.438 -18.797 -22.172 1 97.5 97 TYR A CA 1
ATOM 773 C C . TYR A 1 97 ? 11.352 -19.109 -21.141 1 97.5 97 TYR A C 1
ATOM 775 O O . TYR A 1 97 ? 10.258 -18.547 -21.203 1 97.5 97 TYR A O 1
ATOM 783 N N . ALA A 1 98 ? 11.656 -19.922 -20.172 1 98.06 98 ALA A N 1
ATOM 784 C CA . ALA A 1 98 ? 10.719 -20.141 -19.078 1 98.06 98 ALA A CA 1
ATOM 785 C C . ALA A 1 98 ? 10.508 -18.859 -18.281 1 98.06 98 ALA A C 1
ATOM 787 O O . ALA A 1 98 ? 9.375 -18.531 -17.891 1 98.06 98 ALA A O 1
ATOM 788 N N . ALA A 1 99 ? 11.562 -18.141 -18.109 1 97.88 99 ALA A N 1
ATOM 789 C CA . ALA A 1 99 ? 11.477 -16.875 -17.391 1 97.88 99 ALA A CA 1
ATOM 790 C C . ALA A 1 99 ? 10.672 -15.844 -18.172 1 97.88 99 ALA A C 1
ATOM 792 O O . ALA A 1 99 ? 9.844 -15.133 -17.609 1 97.88 99 ALA A O 1
ATOM 793 N N . VAL A 1 100 ? 10.906 -15.789 -19.438 1 98.12 100 VAL A N 1
ATOM 794 C CA . VAL A 1 100 ? 10.164 -14.875 -20.281 1 98.12 100 VAL A CA 1
ATOM 795 C C . VAL A 1 100 ? 8.672 -15.203 -20.219 1 98.12 100 VAL A C 1
ATOM 797 O O . VAL A 1 100 ? 7.84 -14.32 -20.016 1 98.12 100 VAL A O 1
ATOM 800 N N . GLY A 1 101 ? 8.375 -16.469 -20.375 1 98.44 101 GLY A N 1
ATOM 801 C CA . GLY A 1 101 ? 6.992 -16.906 -20.297 1 98.44 101 GLY A CA 1
ATOM 802 C C . GLY A 1 101 ? 6.34 -16.609 -18.953 1 98.44 101 GLY A C 1
ATOM 803 O O . GLY A 1 101 ? 5.191 -16.172 -18.906 1 98.44 101 GLY A O 1
ATOM 804 N N . ARG A 1 102 ? 7.043 -16.812 -17.953 1 98.5 102 ARG A N 1
ATOM 805 C CA . ARG A 1 102 ? 6.539 -16.562 -16.609 1 98.5 102 ARG A CA 1
ATOM 806 C C . ARG A 1 102 ? 6.199 -15.086 -16.422 1 98.5 102 ARG A C 1
ATOM 808 O O . ARG A 1 102 ? 5.086 -14.75 -16.016 1 98.5 102 ARG A O 1
ATOM 815 N N . HIS A 1 103 ? 7.098 -14.242 -16.812 1 98.44 103 HIS A N 1
ATOM 816 C CA . HIS A 1 103 ? 6.918 -12.812 -16.562 1 98.44 103 HIS A CA 1
ATOM 817 C C . HIS A 1 103 ? 5.863 -12.219 -17.484 1 98.44 103 HIS A C 1
ATOM 819 O O . HIS A 1 103 ? 5.137 -11.305 -17.109 1 98.44 103 HIS A O 1
ATOM 825 N N . LEU A 1 104 ? 5.77 -12.766 -18.703 1 98.31 104 LEU A N 1
ATOM 826 C CA . LEU A 1 104 ? 4.699 -12.312 -19.578 1 98.31 104 LEU A CA 1
ATOM 827 C C . LEU A 1 104 ? 3.336 -12.734 -19.047 1 98.31 104 LEU A C 1
ATOM 829 O O . LEU A 1 104 ? 2.369 -11.977 -19.125 1 98.31 104 LEU A O 1
ATOM 833 N N . GLY A 1 105 ? 3.303 -13.93 -18.531 1 98.62 105 GLY A N 1
ATOM 834 C CA . GLY A 1 105 ? 2.08 -14.367 -17.875 1 98.62 105 GLY A CA 1
ATOM 835 C C . GLY A 1 105 ? 1.678 -13.492 -16.719 1 98.62 105 GLY A C 1
ATOM 836 O O . GLY A 1 105 ? 0.519 -13.086 -16.609 1 98.62 105 GLY A O 1
ATOM 837 N N . TYR A 1 106 ? 2.623 -13.172 -15.953 1 98.38 106 TYR A N 1
ATOM 838 C CA . TYR A 1 106 ? 2.348 -12.336 -14.789 1 98.38 106 TYR A CA 1
ATOM 839 C C . TYR A 1 106 ? 1.967 -10.922 -15.211 1 98.38 106 TYR A C 1
ATOM 841 O O . TYR A 1 106 ? 1.086 -10.305 -14.609 1 98.38 106 TYR A O 1
ATOM 849 N N . ALA A 1 107 ? 2.609 -10.422 -16.266 1 98.25 107 ALA A N 1
ATOM 850 C CA . ALA A 1 107 ? 2.271 -9.094 -16.766 1 98.25 107 ALA A CA 1
ATOM 851 C C . ALA A 1 107 ? 0.829 -9.047 -17.25 1 98.25 107 ALA A C 1
ATOM 853 O O . ALA A 1 107 ? 0.101 -8.094 -16.969 1 98.25 107 ALA A O 1
ATOM 854 N N . GLY A 1 108 ? 0.468 -10.062 -17.969 1 98.56 108 GLY A N 1
ATOM 855 C CA . GLY A 1 108 ? -0.908 -10.141 -18.438 1 98.56 108 GLY A CA 1
ATOM 856 C C . GLY A 1 108 ? -1.912 -10.266 -17.297 1 98.56 108 GLY A C 1
ATOM 857 O O . GLY A 1 108 ? -2.934 -9.57 -17.297 1 98.56 108 GLY A O 1
ATOM 858 N N . TYR A 1 109 ? -1.609 -11.062 -16.422 1 98.5 109 TYR A N 1
ATOM 859 C CA . TYR A 1 109 ? -2.473 -11.258 -15.258 1 98.5 109 TYR A CA 1
ATOM 860 C C . TYR A 1 109 ? -2.67 -9.953 -14.5 1 98.5 109 TYR A C 1
ATOM 862 O O . TYR A 1 109 ? -3.803 -9.547 -14.234 1 98.5 109 TYR A O 1
ATOM 870 N N . LEU A 1 110 ? -1.584 -9.305 -14.203 1 98.19 110 LEU A N 1
ATOM 871 C CA . LEU A 1 110 ? -1.618 -8.086 -13.398 1 98.19 110 LEU A CA 1
ATOM 872 C C . LEU A 1 110 ? -2.338 -6.965 -14.133 1 98.19 110 LEU A C 1
ATOM 874 O O . LEU A 1 110 ? -3.039 -6.156 -13.516 1 98.19 110 LEU A O 1
ATOM 878 N N . THR A 1 111 ? -2.209 -6.898 -15.391 1 98.25 111 THR A N 1
ATOM 879 C CA . THR A 1 111 ? -2.906 -5.898 -16.188 1 98.25 111 THR A CA 1
ATOM 880 C C . THR A 1 111 ? -4.418 -6.102 -16.109 1 98.25 111 THR A C 1
ATOM 882 O O . THR A 1 111 ? -5.156 -5.164 -15.812 1 98.25 111 THR A O 1
ATOM 885 N N . LEU A 1 112 ? -4.809 -7.293 -16.312 1 98.06 112 LEU A N 1
ATOM 886 C CA . LEU A 1 112 ? -6.238 -7.582 -16.328 1 98.06 112 LEU A CA 1
ATOM 887 C C . LEU A 1 112 ? -6.828 -7.527 -14.93 1 98.06 112 LEU A C 1
ATOM 889 O O . LEU A 1 112 ? -7.988 -7.152 -14.75 1 98.06 112 LEU A O 1
ATOM 893 N N . ASP A 1 113 ? -6.008 -7.883 -14.008 1 97.06 113 ASP A N 1
ATOM 894 C CA . ASP A 1 113 ? -6.438 -7.777 -12.617 1 97.06 113 ASP A CA 1
ATOM 895 C C . ASP A 1 113 ? -6.699 -6.324 -12.234 1 97.06 113 ASP A C 1
ATOM 897 O O . ASP A 1 113 ? -7.637 -6.031 -11.492 1 97.06 113 ASP A O 1
ATOM 901 N N . SER A 1 114 ? -5.883 -5.418 -12.742 1 96.75 114 SER A N 1
ATOM 902 C CA . SER A 1 114 ? -6.082 -3.992 -12.508 1 96.75 114 SER A CA 1
ATOM 903 C C . SER A 1 114 ? -7.359 -3.496 -13.172 1 96.75 114 SER A C 1
ATOM 905 O O . SER A 1 114 ? -8.086 -2.676 -12.602 1 96.75 114 SER A O 1
ATOM 907 N N . ILE A 1 115 ? -7.625 -3.996 -14.258 1 97 115 ILE A N 1
ATOM 908 C CA . ILE A 1 115 ? -8.844 -3.629 -14.961 1 97 115 ILE A CA 1
ATOM 909 C C . ILE A 1 115 ? -10.062 -4.188 -14.219 1 97 115 ILE A C 1
ATOM 911 O O . ILE A 1 115 ? -11.07 -3.492 -14.055 1 97 115 ILE A O 1
ATOM 915 N N . HIS A 1 116 ? -9.93 -5.391 -13.82 1 96.31 116 HIS A N 1
ATOM 916 C CA . HIS A 1 116 ? -11.008 -6.02 -13.062 1 96.31 116 HIS A CA 1
ATOM 917 C C . HIS A 1 116 ? -11.32 -5.23 -11.797 1 96.31 116 HIS A C 1
ATOM 919 O O . HIS A 1 116 ? -12.477 -5.156 -11.375 1 96.31 116 HIS A O 1
ATOM 925 N N . TYR A 1 117 ? -10.32 -4.629 -11.227 1 96.81 117 TYR A N 1
ATOM 926 C CA . TYR A 1 117 ? -10.508 -3.816 -10.031 1 96.81 117 TYR A CA 1
ATOM 927 C C . TYR A 1 117 ? -11.523 -2.707 -10.281 1 96.81 117 TYR A C 1
ATOM 929 O O . TYR A 1 117 ? -12.328 -2.389 -9.406 1 96.81 117 TYR A O 1
ATOM 937 N N . LEU A 1 118 ? -11.477 -2.088 -11.406 1 96.62 118 LEU A N 1
ATOM 938 C CA . LEU A 1 118 ? -12.367 -0.984 -11.734 1 96.62 118 LEU A CA 1
ATOM 939 C C . LEU A 1 118 ? -13.828 -1.426 -11.656 1 96.62 118 LEU A C 1
ATOM 941 O O . LEU A 1 118 ? -14.68 -0.689 -11.148 1 96.62 118 LEU A O 1
ATOM 945 N N . ASP A 1 119 ? -14.039 -2.607 -12.094 1 96.06 119 ASP A N 1
ATOM 946 C CA . ASP A 1 119 ? -15.398 -3.148 -12.047 1 96.06 119 ASP A CA 1
ATOM 947 C C . ASP A 1 119 ? -15.789 -3.539 -10.625 1 96.06 119 ASP A C 1
ATOM 949 O O . ASP A 1 119 ? -16.844 -3.135 -10.133 1 96.06 119 ASP A O 1
ATOM 953 N N . ALA A 1 120 ? -14.914 -4.266 -9.984 1 94.69 120 ALA A N 1
ATOM 954 C CA . ALA A 1 120 ? -15.195 -4.793 -8.656 1 94.69 120 ALA A CA 1
ATOM 955 C C . ALA A 1 120 ? -15.383 -3.664 -7.645 1 94.69 120 ALA A C 1
ATOM 957 O O . ALA A 1 120 ? -16.125 -3.811 -6.668 1 94.69 120 ALA A O 1
ATOM 958 N N . SER A 1 121 ? -14.758 -2.5 -7.832 1 95.5 121 SER A N 1
ATOM 959 C CA . SER A 1 121 ? -14.812 -1.373 -6.906 1 95.5 121 SER A CA 1
ATOM 960 C C . SER A 1 121 ? -16.031 -0.489 -7.188 1 95.5 121 SER A C 1
ATOM 962 O O . SER A 1 121 ? -16.344 0.403 -6.402 1 95.5 121 SER A O 1
ATOM 964 N N . GLY A 1 122 ? -16.656 -0.65 -8.375 1 94.56 122 GLY A N 1
ATOM 965 C CA . GLY A 1 122 ? -17.797 0.168 -8.742 1 94.56 122 GLY A CA 1
ATOM 966 C C . GLY A 1 122 ? -17.406 1.446 -9.461 1 94.56 122 GLY A C 1
ATOM 967 O O . GLY A 1 122 ? -18.25 2.301 -9.727 1 94.56 122 GLY A O 1
ATOM 968 N N . ILE A 1 123 ? -16.156 1.596 -9.781 1 95.88 123 ILE A N 1
ATOM 969 C CA . ILE A 1 123 ? -15.68 2.785 -10.484 1 95.88 123 ILE A CA 1
ATOM 970 C C . ILE A 1 123 ? -16.172 2.762 -11.93 1 95.88 123 ILE A C 1
ATOM 972 O O . ILE A 1 123 ? -16.594 3.789 -12.461 1 95.88 123 ILE A O 1
ATOM 976 N N . MET A 1 124 ? -16.062 1.605 -12.516 1 95.06 124 MET A N 1
ATOM 977 C CA . MET A 1 124 ? -16.547 1.367 -13.867 1 95.06 124 MET A CA 1
ATOM 978 C C . MET A 1 124 ? -17.234 0.007 -13.969 1 95.06 124 MET A C 1
ATOM 980 O O . MET A 1 124 ? -16.75 -0.977 -13.406 1 95.06 124 MET A O 1
ATOM 984 N N . LYS A 1 125 ? -18.312 -0.026 -14.656 1 92.75 125 LYS A N 1
ATOM 985 C CA . LYS A 1 125 ? -19.016 -1.292 -14.844 1 92.75 125 LYS A CA 1
ATOM 986 C C . LYS A 1 125 ? -18.766 -1.863 -16.234 1 92.75 125 LYS A C 1
ATOM 988 O O . LYS A 1 125 ? -18.953 -1.176 -17.234 1 92.75 125 LYS A O 1
ATOM 993 N N . PHE A 1 126 ? -18.297 -3.057 -16.156 1 93.62 126 PHE A N 1
ATOM 994 C CA . PHE A 1 126 ? -18.078 -3.752 -17.422 1 93.62 126 PHE A CA 1
ATOM 995 C C . PHE A 1 126 ? -19.141 -4.82 -17.641 1 93.62 126 PHE A C 1
ATOM 997 O O . PHE A 1 126 ? -19.562 -5.492 -16.703 1 93.62 126 PHE A O 1
ATOM 1004 N N . SER A 1 127 ? -19.594 -5.035 -18.891 1 92.56 127 SER A N 1
ATOM 1005 C CA . SER A 1 127 ? -20.578 -6.059 -19.234 1 92.56 127 SER A CA 1
ATOM 1006 C C . SER A 1 127 ? -19.938 -7.449 -19.234 1 92.56 127 SER A C 1
ATOM 1008 O O . SER A 1 127 ? -20.641 -8.445 -19.031 1 92.56 127 SER A O 1
ATOM 1010 N N . ASN A 1 128 ? -18.656 -7.543 -19.328 1 94.25 128 ASN A N 1
ATOM 1011 C CA . ASN A 1 128 ? -17.984 -8.828 -19.422 1 94.25 128 ASN A CA 1
ATOM 1012 C C . ASN A 1 128 ? -16.969 -9.008 -18.297 1 94.25 128 ASN A C 1
ATOM 1014 O O . ASN A 1 128 ? -15.844 -9.477 -18.531 1 94.25 128 ASN A O 1
ATOM 1018 N N . ALA A 1 129 ? -17.266 -8.625 -17.125 1 92.44 129 ALA A N 1
ATOM 1019 C CA . ALA A 1 129 ? -16.359 -8.68 -15.984 1 92.44 129 ALA A CA 1
ATOM 1020 C C . ALA A 1 129 ? -15.852 -10.102 -15.766 1 92.44 129 ALA A C 1
ATOM 1022 O O . ALA A 1 129 ? -14.672 -10.305 -15.453 1 92.44 129 ALA A O 1
ATOM 1023 N N . LYS A 1 130 ? -16.656 -11.094 -15.906 1 92.81 130 LYS A N 1
ATOM 1024 C CA . LYS A 1 130 ? -16.266 -12.492 -15.711 1 92.81 130 LYS A CA 1
ATOM 1025 C C . LYS A 1 130 ? -15.227 -12.914 -16.734 1 92.81 130 LYS A C 1
ATOM 1027 O O . LYS A 1 130 ? -14.281 -13.633 -16.422 1 92.81 130 LYS A O 1
ATOM 1032 N N . ARG A 1 131 ? -15.398 -12.477 -17.906 1 95.56 131 ARG A N 1
ATOM 1033 C CA . ARG A 1 131 ? -14.43 -12.812 -18.953 1 95.56 131 ARG A CA 1
ATOM 1034 C C . ARG A 1 131 ? -13.062 -12.211 -18.641 1 95.56 131 ARG A C 1
ATOM 1036 O O . ARG A 1 131 ? -12.031 -12.836 -18.891 1 95.56 131 ARG A O 1
ATOM 1043 N N . ILE A 1 132 ? -13.094 -11.031 -18.156 1 96.38 132 ILE A N 1
ATOM 1044 C CA . ILE A 1 132 ? -11.844 -10.359 -17.781 1 96.38 132 ILE A CA 1
ATOM 1045 C C . ILE A 1 132 ? -11.141 -11.156 -16.688 1 96.38 132 ILE A C 1
ATOM 1047 O O . ILE A 1 132 ? -9.938 -11.422 -16.781 1 96.38 132 ILE A O 1
ATOM 1051 N N . SER A 1 133 ? -11.906 -11.539 -15.719 1 94.94 133 SER A N 1
ATOM 1052 C CA . SER A 1 133 ? -11.344 -12.312 -14.617 1 94.94 133 SER A CA 1
ATOM 1053 C C . SER A 1 133 ? -10.836 -13.664 -15.094 1 94.94 133 SER A C 1
ATOM 1055 O O . SER A 1 133 ? -9.766 -14.117 -14.688 1 94.94 133 SER A O 1
ATOM 1057 N N . ASP A 1 134 ? -11.508 -14.32 -15.969 1 96.19 134 ASP A N 1
ATOM 1058 C CA . ASP A 1 134 ? -11.109 -15.617 -16.5 1 96.19 134 ASP A CA 1
ATOM 1059 C C . ASP A 1 134 ? -9.812 -15.508 -17.312 1 96.19 134 ASP A C 1
ATOM 1061 O O . ASP A 1 134 ? -8.922 -16.344 -17.188 1 96.19 134 ASP A O 1
ATOM 1065 N N . THR A 1 135 ? -9.797 -14.484 -18.109 1 97.81 135 THR A N 1
ATOM 1066 C CA . THR A 1 135 ? -8.602 -14.281 -18.906 1 97.81 135 THR A CA 1
ATOM 1067 C C . THR A 1 135 ? -7.402 -13.961 -18.016 1 97.81 135 THR A C 1
ATOM 1069 O O . THR A 1 135 ? -6.285 -14.422 -18.281 1 97.81 135 THR A O 1
ATOM 1072 N N . ALA A 1 136 ? -7.66 -13.188 -16.984 1 97.69 136 ALA A N 1
ATOM 1073 C CA . ALA A 1 136 ? -6.594 -12.93 -16.016 1 97.69 136 ALA A CA 1
ATOM 1074 C C . ALA A 1 136 ? -6.074 -14.234 -15.414 1 97.69 136 ALA A C 1
ATOM 1076 O O . ALA A 1 136 ? -4.859 -14.445 -15.336 1 97.69 136 ALA A O 1
ATOM 1077 N N . ASN A 1 137 ? -6.953 -15.102 -15.07 1 97.19 137 ASN A N 1
ATOM 1078 C CA . ASN A 1 137 ? -6.578 -16.375 -14.477 1 97.19 137 ASN A CA 1
ATOM 1079 C C . ASN A 1 137 ? -5.801 -17.25 -15.453 1 97.19 137 ASN A C 1
ATOM 1081 O O . ASN A 1 137 ? -4.91 -18 -15.055 1 97.19 137 ASN A O 1
ATOM 1085 N N . LYS A 1 138 ? -6.141 -17.156 -16.719 1 98.19 138 LYS A N 1
ATOM 1086 C CA . LYS A 1 138 ? -5.398 -17.906 -17.734 1 98.19 138 LYS A CA 1
ATOM 1087 C C . LYS A 1 138 ? -3.949 -17.438 -17.812 1 98.19 138 LYS A C 1
ATOM 1089 O O . LYS A 1 138 ? -3.029 -18.25 -17.922 1 98.19 138 LYS A O 1
ATOM 1094 N N . PHE A 1 139 ? -3.818 -16.172 -17.766 1 98.56 139 PHE A N 1
ATOM 1095 C CA . PHE A 1 139 ? -2.471 -15.609 -17.781 1 98.56 139 PHE A CA 1
ATOM 1096 C C . PHE A 1 139 ? -1.692 -16.031 -16.547 1 98.56 139 PHE A C 1
ATOM 1098 O O . PHE A 1 139 ? -0.526 -16.406 -16.641 1 98.56 139 PHE A O 1
ATOM 1105 N N . TRP A 1 140 ? -2.33 -15.938 -15.438 1 98.12 140 TRP A N 1
ATOM 1106 C CA . TRP A 1 140 ? -1.688 -16.344 -14.195 1 98.12 140 TRP A CA 1
ATOM 1107 C C . TRP A 1 140 ? -1.299 -17.812 -14.242 1 98.12 140 TRP A C 1
ATOM 1109 O O . TRP A 1 140 ? -0.166 -18.172 -13.914 1 98.12 140 TRP A O 1
ATOM 1119 N N . PHE A 1 141 ? -2.213 -18.641 -14.703 1 97.88 141 PHE A N 1
ATOM 1120 C CA . PHE A 1 141 ? -1.986 -20.078 -14.828 1 97.88 141 PHE A CA 1
ATOM 1121 C C . PHE A 1 141 ? -0.786 -20.359 -15.719 1 97.88 141 PHE A C 1
ATOM 1123 O O . PHE A 1 141 ? 0.08 -21.172 -15.367 1 97.88 141 PHE A O 1
ATOM 1130 N N . THR A 1 142 ? -0.726 -19.672 -16.797 1 98.19 142 THR A N 1
ATOM 1131 C CA . THR A 1 142 ? 0.364 -19.859 -17.75 1 98.19 142 THR A CA 1
ATOM 1132 C C . THR A 1 142 ? 1.702 -19.484 -17.109 1 98.19 142 THR A C 1
ATOM 1134 O O . THR A 1 142 ? 2.691 -20.203 -17.266 1 98.19 142 THR A O 1
ATOM 1137 N N . GLY A 1 143 ? 1.725 -18.375 -16.453 1 98.5 143 GLY A N 1
ATOM 1138 C CA . GLY A 1 143 ? 2.945 -18 -15.758 1 98.5 143 GLY A CA 1
ATOM 1139 C C . GLY A 1 143 ? 3.416 -19.031 -14.75 1 98.5 143 GLY A C 1
ATOM 1140 O O . GLY A 1 143 ? 4.605 -19.344 -14.695 1 98.5 143 GLY A O 1
ATOM 1141 N N . LEU A 1 144 ? 2.498 -19.547 -14.07 1 98.31 144 LEU A N 1
ATOM 1142 C CA . LEU A 1 144 ? 2.826 -20.531 -13.039 1 98.31 144 LEU A CA 1
ATOM 1143 C C . LEU A 1 144 ? 3.328 -21.828 -13.664 1 98.31 144 LEU A C 1
ATOM 1145 O O . LEU A 1 144 ? 4.223 -22.484 -13.125 1 98.31 144 LEU A O 1
ATOM 1149 N N . VAL A 1 145 ? 2.764 -22.188 -14.766 1 98.31 145 VAL A N 1
ATOM 1150 C CA . VAL A 1 145 ? 3.215 -23.391 -15.461 1 98.31 145 VAL A CA 1
ATOM 1151 C C . VAL A 1 145 ? 4.68 -23.234 -15.859 1 98.31 145 VAL A C 1
ATOM 1153 O O . VAL A 1 145 ? 5.484 -24.156 -15.656 1 98.31 145 VAL A O 1
ATOM 1156 N N . PHE A 1 146 ? 5.043 -22.094 -16.359 1 98.69 146 PHE A N 1
ATOM 1157 C CA . PHE A 1 146 ? 6.43 -21.844 -16.75 1 98.69 146 PHE A CA 1
ATOM 1158 C C . PHE A 1 146 ? 7.336 -21.844 -15.523 1 98.69 146 PHE A C 1
ATOM 1160 O O . PHE A 1 146 ? 8.469 -22.328 -15.578 1 98.69 146 PHE A O 1
ATOM 1167 N N . SER A 1 147 ? 6.844 -21.312 -14.469 1 98.44 147 SER A N 1
ATOM 1168 C CA . SER A 1 147 ? 7.629 -21.266 -13.242 1 98.44 147 SER A CA 1
ATOM 1169 C C . SER A 1 147 ? 7.891 -22.672 -12.711 1 98.44 147 SER A C 1
ATOM 1171 O O . SER A 1 147 ? 9.016 -23 -12.328 1 98.44 147 SER A O 1
ATOM 1173 N N . ILE A 1 148 ? 6.898 -23.469 -12.711 1 98.56 148 ILE A N 1
ATOM 1174 C CA . ILE A 1 148 ? 7.02 -24.844 -12.242 1 98.56 148 ILE A CA 1
ATOM 1175 C C . ILE A 1 148 ? 7.98 -25.625 -13.141 1 98.56 148 ILE A C 1
ATOM 1177 O O . ILE A 1 148 ? 8.867 -26.328 -12.648 1 98.56 148 ILE A O 1
ATOM 1181 N N . ALA A 1 149 ? 7.848 -25.438 -14.422 1 98.56 149 ALA A N 1
ATOM 1182 C CA . ALA A 1 149 ? 8.742 -26.109 -15.367 1 98.56 149 ALA A CA 1
ATOM 1183 C C . ALA A 1 149 ? 10.195 -25.688 -15.125 1 98.56 149 ALA A C 1
ATOM 1185 O O . ALA A 1 149 ? 11.094 -26.531 -15.164 1 98.56 149 ALA A O 1
ATOM 1186 N N . SER A 1 150 ? 10.383 -24.438 -14.914 1 98.25 150 SER A N 1
ATOM 1187 C CA . SER A 1 150 ? 11.719 -23.922 -14.648 1 98.25 150 SER A CA 1
ATOM 1188 C C . SER A 1 150 ? 12.312 -24.531 -13.383 1 98.25 150 SER A C 1
ATOM 1190 O O . SER A 1 150 ? 13.484 -24.906 -13.367 1 98.25 150 SER A O 1
ATOM 1192 N N . SER A 1 151 ? 11.492 -24.656 -12.383 1 98.44 151 SER A N 1
ATOM 1193 C CA . SER A 1 151 ? 11.953 -25.219 -11.109 1 98.44 151 SER A CA 1
ATOM 1194 C C . SER A 1 151 ? 12.312 -26.688 -11.25 1 98.44 151 SER A C 1
ATOM 1196 O O . SER A 1 151 ? 13.344 -27.141 -10.742 1 98.44 151 SER A O 1
ATOM 1198 N N . LEU A 1 152 ? 11.5 -27.422 -11.945 1 98.5 152 LEU A N 1
ATOM 1199 C CA . LEU A 1 152 ? 11.773 -28.844 -12.164 1 98.5 152 LEU A CA 1
ATOM 1200 C C . LEU A 1 152 ? 13.047 -29.031 -12.977 1 98.5 152 LEU A C 1
ATOM 1202 O O . LEU A 1 152 ? 13.859 -29.906 -12.664 1 98.5 152 LEU A O 1
ATOM 1206 N N . TYR A 1 153 ? 13.203 -28.203 -13.961 1 98.25 153 TYR A N 1
ATOM 1207 C CA . TYR A 1 153 ? 14.414 -28.25 -14.781 1 98.25 153 TYR A CA 1
ATOM 1208 C C . TYR A 1 153 ? 15.648 -27.938 -13.938 1 98.25 153 TYR A C 1
ATOM 1210 O O . TYR A 1 153 ? 16.656 -28.641 -14.031 1 98.25 153 TYR A O 1
ATOM 1218 N N . THR A 1 154 ? 15.57 -26.938 -13.148 1 97.69 154 THR A N 1
ATOM 1219 C CA . THR A 1 154 ? 16.688 -26.516 -12.312 1 97.69 154 THR A CA 1
ATOM 1220 C C . THR A 1 154 ? 17.047 -27.609 -11.297 1 97.69 154 THR A C 1
ATOM 1222 O O . THR A 1 154 ? 18.219 -27.875 -11.055 1 97.69 154 THR A O 1
ATOM 1225 N N . LEU A 1 155 ? 16.078 -28.25 -10.75 1 97.62 155 LEU A N 1
ATOM 1226 C CA . LEU A 1 155 ? 16.312 -29.328 -9.789 1 97.62 155 LEU A CA 1
ATOM 1227 C C . LEU A 1 155 ? 17.031 -30.484 -10.461 1 97.62 155 LEU A C 1
ATOM 1229 O O . LEU A 1 155 ? 17.938 -31.094 -9.867 1 97.62 155 LEU A O 1
ATOM 1233 N N . ARG A 1 156 ? 16.672 -30.766 -11.641 1 97.12 156 ARG A N 1
ATOM 1234 C CA . ARG A 1 156 ? 17.344 -31.828 -12.391 1 97.12 156 ARG A CA 1
ATOM 1235 C C . ARG A 1 156 ? 18.797 -31.453 -12.656 1 97.12 156 ARG A C 1
ATOM 1237 O O . ARG A 1 156 ? 19.688 -32.312 -12.523 1 97.12 156 ARG A O 1
ATOM 1244 N N . ARG A 1 157 ? 19.016 -30.234 -13.016 1 95.25 157 ARG A N 1
ATOM 1245 C CA . ARG A 1 157 ? 20.375 -29.781 -13.289 1 95.25 157 ARG A CA 1
ATOM 1246 C C . ARG A 1 157 ? 21.234 -29.828 -12.031 1 95.25 157 ARG A C 1
ATOM 1248 O O . ARG A 1 157 ? 22.406 -30.172 -12.086 1 95.25 157 ARG A O 1
ATOM 1255 N N . ILE A 1 158 ? 20.656 -29.469 -10.938 1 94.94 158 ILE A N 1
ATOM 1256 C CA . ILE A 1 158 ? 21.375 -29.516 -9.664 1 94.94 158 ILE A CA 1
ATOM 1257 C C . ILE A 1 158 ? 21.719 -30.953 -9.312 1 94.94 158 ILE A C 1
ATOM 1259 O O . ILE A 1 158 ? 22.828 -31.234 -8.867 1 94.94 158 ILE A O 1
ATOM 1263 N N . ALA A 1 159 ? 20.797 -31.875 -9.516 1 93.69 159 ALA A N 1
ATOM 1264 C CA . ALA A 1 159 ? 21.031 -33.281 -9.242 1 93.69 159 ALA A CA 1
ATOM 1265 C C . ALA A 1 159 ? 22.156 -33.812 -10.117 1 93.69 159 ALA A C 1
ATOM 1267 O O . ALA A 1 159 ? 23.016 -34.594 -9.641 1 93.69 159 ALA A O 1
ATOM 1268 N N . GLU A 1 160 ? 22.219 -33.406 -11.328 1 93.44 160 GLU A N 1
ATOM 1269 C CA . GLU A 1 160 ? 23.281 -33.844 -12.242 1 93.44 160 GLU A CA 1
ATOM 1270 C C . GLU A 1 160 ? 24.641 -33.312 -11.805 1 93.44 160 GLU A C 1
ATOM 1272 O O . GLU A 1 160 ? 25.641 -34 -11.875 1 93.44 160 GLU A O 1
ATOM 1277 N N . ARG A 1 161 ? 24.609 -32.062 -11.391 1 90.62 161 ARG A N 1
ATOM 1278 C CA . ARG A 1 161 ? 25.844 -31.469 -10.922 1 90.62 161 ARG A CA 1
ATOM 1279 C C . ARG A 1 161 ? 26.328 -32.156 -9.641 1 90.62 161 ARG A C 1
ATOM 1281 O O . ARG A 1 161 ? 27.531 -32.344 -9.469 1 90.62 161 ARG A O 1
ATOM 1288 N N . HIS A 1 162 ? 25.422 -32.5 -8.75 1 86.88 162 HIS A N 1
ATOM 1289 C CA . HIS A 1 162 ? 25.766 -33.219 -7.527 1 86.88 162 HIS A CA 1
ATOM 1290 C C . HIS A 1 162 ? 26.391 -34.562 -7.836 1 86.88 162 HIS A C 1
ATOM 1292 O O . HIS A 1 162 ? 27.344 -34.969 -7.184 1 86.88 162 HIS A O 1
ATOM 1298 N N . ALA A 1 163 ? 25.828 -35.156 -8.797 1 86.69 163 ALA A N 1
ATOM 1299 C CA . ALA A 1 163 ? 26.297 -36.5 -9.172 1 86.69 163 ALA A CA 1
ATOM 1300 C C . ALA A 1 163 ? 27.688 -36.438 -9.797 1 86.69 163 ALA A C 1
ATOM 1302 O O . ALA A 1 163 ? 28.469 -37.375 -9.711 1 86.69 163 ALA A O 1
ATOM 1303 N N . SER A 1 164 ? 27.969 -35.312 -10.312 1 86.56 164 SER A N 1
ATOM 1304 C CA . SER A 1 164 ? 29.25 -35.156 -10.992 1 86.56 164 SER A CA 1
ATOM 1305 C C . SER A 1 164 ? 30.359 -34.781 -10.016 1 86.56 164 SER A C 1
ATOM 1307 O O . SER A 1 164 ? 31.547 -34.938 -10.312 1 86.56 164 SER A O 1
ATOM 1309 N N . LEU A 1 165 ? 29.984 -34.094 -8.906 1 81.12 165 LEU A N 1
ATOM 1310 C CA . LEU A 1 165 ? 30.984 -33.688 -7.922 1 81.12 165 LEU A CA 1
ATOM 1311 C C . LEU A 1 165 ? 31.547 -34.906 -7.184 1 81.12 165 LEU A C 1
ATOM 1313 O O . LEU A 1 165 ? 30.812 -35.844 -6.863 1 81.12 165 LEU A O 1
ATOM 1317 N N . ASN A 1 166 ? 32.781 -35.156 -7.27 1 70.62 166 ASN A N 1
ATOM 1318 C CA . ASN A 1 166 ? 33.5 -36.219 -6.551 1 70.62 166 ASN A CA 1
ATOM 1319 C C . ASN A 1 166 ? 33.219 -36.156 -5.055 1 70.62 166 ASN A C 1
ATOM 1321 O O . ASN A 1 166 ? 33.344 -35.094 -4.43 1 70.62 166 ASN A O 1
ATOM 1325 N N . LYS A 1 167 ? 32.406 -37.188 -4.516 1 65.94 167 LYS A N 1
ATOM 1326 C CA . LYS A 1 167 ? 31.984 -37.281 -3.123 1 65.94 167 LYS A CA 1
ATOM 1327 C C . LYS A 1 167 ? 33.062 -36.781 -2.184 1 65.94 167 LYS A C 1
ATOM 1329 O O . LYS A 1 167 ? 32.781 -36.125 -1.188 1 65.94 167 LYS A O 1
ATOM 1334 N N . GLN A 1 168 ? 34.344 -37.062 -2.318 1 61.53 168 GLN A N 1
ATOM 1335 C CA . GLN A 1 168 ? 35.438 -36.719 -1.403 1 61.53 168 GLN A CA 1
ATOM 1336 C C . GLN A 1 168 ? 35.688 -35.219 -1.379 1 61.53 168 GLN A C 1
ATOM 1338 O O . GLN A 1 168 ? 35.938 -34.625 -0.317 1 61.53 168 GLN A O 1
ATOM 1343 N N . GLU A 1 169 ? 35.688 -34.5 -2.504 1 60.97 169 GLU A N 1
ATOM 1344 C CA . GLU A 1 169 ? 36.031 -33.094 -2.592 1 60.97 169 GLU A CA 1
ATOM 1345 C C . GLU A 1 169 ? 34.812 -32.188 -2.402 1 60.97 169 GLU A C 1
ATOM 1347 O O . GLU A 1 169 ? 34.938 -31.047 -1.966 1 60.97 169 GLU A O 1
ATOM 1352 N N . ALA A 1 170 ? 33.656 -32.781 -2.422 1 63.66 170 ALA A N 1
ATOM 1353 C CA . ALA A 1 170 ? 32.438 -32 -2.533 1 63.66 170 ALA A CA 1
ATOM 1354 C C . ALA A 1 170 ? 31.906 -31.609 -1.156 1 63.66 170 ALA A C 1
ATOM 1356 O O . ALA A 1 170 ? 31.359 -30.516 -0.978 1 63.66 170 ALA A O 1
ATOM 1357 N N . GLU A 1 171 ? 32.062 -32.625 -0.263 1 63.53 171 GLU A N 1
ATOM 1358 C CA . GLU A 1 171 ? 31.266 -32.5 0.945 1 63.53 171 GLU A CA 1
ATOM 1359 C C . GLU A 1 171 ? 31.547 -31.156 1.628 1 63.53 171 GLU A C 1
ATOM 1361 O O . GLU A 1 171 ? 30.656 -30.578 2.264 1 63.53 171 GLU A O 1
ATOM 1366 N N . HIS A 1 172 ? 32.844 -30.641 1.405 1 65.94 172 HIS A N 1
ATOM 1367 C CA . HIS A 1 172 ? 33.125 -29.422 2.15 1 65.94 172 HIS A CA 1
ATOM 1368 C C . HIS A 1 172 ? 33.531 -28.281 1.211 1 65.94 172 HIS A C 1
ATOM 1370 O O . HIS A 1 172 ? 34 -27.234 1.658 1 65.94 172 HIS A O 1
ATOM 1376 N N . SER A 1 173 ? 33.031 -28.516 0.093 1 80.75 173 SER A N 1
ATOM 1377 C CA . SER A 1 173 ? 33.469 -27.469 -0.827 1 80.75 173 SER A CA 1
ATOM 1378 C C . SER A 1 173 ? 32.438 -26.328 -0.903 1 80.75 173 SER A C 1
ATOM 1380 O O . SER A 1 173 ? 31.266 -26.531 -0.612 1 80.75 173 SER A O 1
ATOM 1382 N N . LEU A 1 174 ? 32.906 -25.141 -1.137 1 86.12 174 LEU A N 1
ATOM 1383 C CA . LEU A 1 174 ? 32.062 -23.953 -1.337 1 86.12 174 LEU A CA 1
ATOM 1384 C C . LEU A 1 174 ? 31.016 -24.203 -2.414 1 86.12 174 LEU A C 1
ATOM 1386 O O . LEU A 1 174 ? 29.891 -23.719 -2.309 1 86.12 174 LEU A O 1
ATOM 1390 N N . GLU A 1 175 ? 31.406 -25 -3.287 1 85.81 175 GLU A N 1
ATOM 1391 C CA . GLU A 1 175 ? 30.484 -25.297 -4.383 1 85.81 175 GLU A CA 1
ATOM 1392 C C . GLU A 1 175 ? 29.312 -26.156 -3.906 1 85.81 175 GLU A C 1
ATOM 1394 O O . GLU A 1 175 ? 28.172 -25.906 -4.277 1 85.81 175 GLU A O 1
ATOM 1399 N N . GLU A 1 176 ? 29.578 -27.078 -3.119 1 86.75 176 GLU A N 1
ATOM 1400 C CA . GLU A 1 176 ? 28.531 -27.938 -2.6 1 86.75 176 GLU A CA 1
ATOM 1401 C C . GLU A 1 176 ? 27.578 -27.156 -1.698 1 86.75 176 GLU A C 1
ATOM 1403 O O . GLU A 1 176 ? 26.359 -27.359 -1.748 1 86.75 176 GLU A O 1
ATOM 1408 N N . LYS A 1 177 ? 28.078 -26.359 -0.924 1 89.56 177 LYS A N 1
ATOM 1409 C CA . LYS A 1 177 ? 27.25 -25.516 -0.06 1 89.56 177 LYS A CA 1
ATOM 1410 C C . LYS A 1 177 ? 26.312 -24.641 -0.881 1 89.56 177 LYS A C 1
ATOM 1412 O O . LYS A 1 177 ? 25.141 -24.484 -0.529 1 89.56 177 LYS A O 1
ATOM 1417 N N . LYS A 1 178 ? 26.812 -24.125 -1.92 1 92.12 178 LYS A N 1
ATOM 1418 C CA . LYS A 1 178 ? 26 -23.297 -2.807 1 92.12 178 LYS A CA 1
ATOM 1419 C C . LYS A 1 178 ? 24.906 -24.109 -3.479 1 92.12 178 LYS A C 1
ATOM 1421 O O . LYS A 1 178 ? 23.766 -23.656 -3.602 1 92.12 178 LYS A O 1
ATOM 1426 N N . LEU A 1 179 ? 25.266 -25.266 -3.857 1 92.06 179 LEU A N 1
ATOM 1427 C CA . LEU A 1 179 ? 24.297 -26.141 -4.52 1 92.06 179 LEU A CA 1
ATOM 1428 C C . LEU A 1 179 ? 23.156 -26.5 -3.572 1 92.06 179 LEU A C 1
ATOM 1430 O O . LEU A 1 179 ? 21.984 -26.516 -3.977 1 92.06 179 LEU A O 1
ATOM 1434 N N . VAL A 1 180 ? 23.5 -26.734 -2.369 1 92.44 180 VAL A N 1
ATOM 1435 C CA . VAL A 1 180 ? 22.5 -27.094 -1.371 1 92.44 180 VAL A CA 1
ATOM 1436 C C . VAL A 1 180 ? 21.578 -25.906 -1.102 1 92.44 180 VAL A C 1
ATOM 1438 O O . VAL A 1 180 ? 20.359 -26.062 -1.002 1 92.44 180 VAL A O 1
ATOM 1441 N N . LYS A 1 181 ? 22.125 -24.781 -1.036 1 94.94 181 LYS A N 1
ATOM 1442 C CA . LYS A 1 181 ? 21.344 -23.562 -0.825 1 94.94 181 LYS A CA 1
ATOM 1443 C C . LYS A 1 181 ? 20.406 -23.297 -1.997 1 94.94 181 LYS A C 1
ATOM 1445 O O . LYS A 1 181 ? 19.234 -22.969 -1.799 1 94.94 181 LYS A O 1
ATOM 1450 N N . ASP A 1 182 ? 20.922 -23.484 -3.119 1 95.19 182 ASP A N 1
ATOM 1451 C CA . ASP A 1 182 ? 20.109 -23.297 -4.32 1 95.19 182 ASP A CA 1
ATOM 1452 C C . ASP A 1 182 ? 18.969 -24.297 -4.387 1 95.19 182 ASP A C 1
ATOM 1454 O O . ASP A 1 182 ? 17.844 -23.953 -4.773 1 95.19 182 ASP A O 1
ATOM 1458 N N . GLU A 1 183 ? 19.266 -25.469 -4.082 1 96.88 183 GLU A N 1
ATOM 1459 C CA . GLU A 1 183 ? 18.25 -26.531 -4.105 1 96.88 183 GLU A CA 1
ATOM 1460 C C . GLU A 1 183 ? 17.109 -26.203 -3.152 1 96.88 183 GLU A C 1
ATOM 1462 O O . GLU A 1 183 ? 15.938 -26.359 -3.506 1 96.88 183 GLU A O 1
ATOM 1467 N N . LYS A 1 184 ? 17.469 -25.781 -1.987 1 96.81 184 LYS A N 1
ATOM 1468 C CA . LYS A 1 184 ? 16.453 -25.422 -1.005 1 96.81 184 LYS A CA 1
ATOM 1469 C C . LYS A 1 184 ? 15.586 -24.266 -1.508 1 96.81 184 LYS A C 1
ATOM 1471 O O . LYS A 1 184 ? 14.367 -24.297 -1.359 1 96.81 184 LYS A O 1
ATOM 1476 N N . ALA A 1 185 ? 16.156 -23.328 -2.096 1 96.5 185 ALA A N 1
ATOM 1477 C CA . ALA A 1 185 ? 15.445 -22.156 -2.621 1 96.5 185 ALA A CA 1
ATOM 1478 C C . ALA A 1 185 ? 14.484 -22.562 -3.736 1 96.5 185 ALA A C 1
ATOM 1480 O O . ALA A 1 185 ? 13.344 -22.109 -3.771 1 96.5 185 ALA A O 1
ATOM 1481 N N . VAL A 1 186 ? 14.953 -23.391 -4.578 1 97.81 186 VAL A N 1
ATOM 1482 C CA . VAL A 1 186 ? 14.148 -23.828 -5.715 1 97.81 186 VAL A CA 1
ATOM 1483 C C . VAL A 1 186 ? 12.984 -24.688 -5.23 1 97.81 186 VAL A C 1
ATOM 1485 O O . VAL A 1 186 ? 11.867 -24.594 -5.746 1 97.81 186 VAL A O 1
ATOM 1488 N N . LYS A 1 187 ? 13.258 -25.562 -4.316 1 98.19 187 LYS A N 1
ATOM 1489 C CA . LYS A 1 187 ? 12.203 -26.422 -3.768 1 98.19 187 LYS A CA 1
ATOM 1490 C C . LYS A 1 187 ? 11.117 -25.578 -3.092 1 98.19 187 LYS A C 1
ATOM 1492 O O . LYS A 1 187 ? 9.93 -25.875 -3.207 1 98.19 187 LYS A O 1
ATOM 1497 N N . LYS A 1 188 ? 11.516 -24.562 -2.414 1 97.5 188 LYS A N 1
ATOM 1498 C CA . LYS A 1 188 ? 10.555 -23.656 -1.784 1 97.5 188 LYS A CA 1
ATOM 1499 C C . LYS A 1 188 ? 9.711 -22.938 -2.83 1 97.5 188 LYS A C 1
ATOM 1501 O O . LYS A 1 188 ? 8.492 -22.812 -2.672 1 97.5 188 LYS A O 1
ATOM 1506 N N . GLN A 1 189 ? 10.328 -22.531 -3.832 1 97.56 189 GLN A N 1
ATOM 1507 C CA . GLN A 1 189 ? 9.602 -21.875 -4.922 1 97.56 189 GLN A CA 1
ATOM 1508 C C . GLN A 1 189 ? 8.625 -22.844 -5.586 1 97.56 189 GLN A C 1
ATOM 1510 O O . GLN A 1 189 ? 7.492 -22.469 -5.891 1 97.56 189 GLN A O 1
ATOM 1515 N N . LEU A 1 190 ? 9.094 -23.984 -5.793 1 98.5 190 LEU A N 1
ATOM 1516 C CA . LEU A 1 190 ? 8.25 -25 -6.414 1 98.5 190 LEU A CA 1
ATOM 1517 C C . LEU A 1 190 ? 7.016 -25.281 -5.559 1 98.5 190 LEU A C 1
ATOM 1519 O O . LEU A 1 190 ? 5.898 -25.359 -6.074 1 98.5 190 LEU A O 1
ATOM 1523 N N . LEU A 1 191 ? 7.238 -25.422 -4.277 1 98.5 191 LEU A N 1
ATOM 1524 C CA . LEU A 1 191 ? 6.117 -25.641 -3.365 1 98.5 191 LEU A CA 1
ATOM 1525 C C . LEU A 1 191 ? 5.133 -24.484 -3.422 1 98.5 191 LEU A C 1
ATOM 1527 O O . LEU A 1 191 ? 3.92 -24.703 -3.486 1 98.5 191 LEU A O 1
ATOM 1531 N N . SER A 1 192 ? 5.621 -23.328 -3.434 1 98.38 192 SER A N 1
ATOM 1532 C CA . SER A 1 192 ? 4.785 -22.125 -3.516 1 98.38 192 SER A CA 1
ATOM 1533 C C . SER A 1 192 ? 3.99 -22.109 -4.816 1 98.38 192 SER A C 1
ATOM 1535 O O . SER A 1 192 ? 2.785 -21.844 -4.805 1 98.38 192 SER A O 1
ATOM 1537 N N . ASP A 1 193 ? 4.645 -22.438 -5.91 1 98.5 193 ASP A N 1
ATOM 1538 C CA . ASP A 1 193 ? 3.996 -22.391 -7.215 1 98.5 193 ASP A CA 1
ATOM 1539 C C . ASP A 1 193 ? 2.92 -23.469 -7.324 1 98.5 193 ASP A C 1
ATOM 1541 O O . ASP A 1 193 ? 1.866 -23.25 -7.926 1 98.5 193 ASP A O 1
ATOM 1545 N N . ILE A 1 194 ? 3.18 -24.609 -6.77 1 97.88 194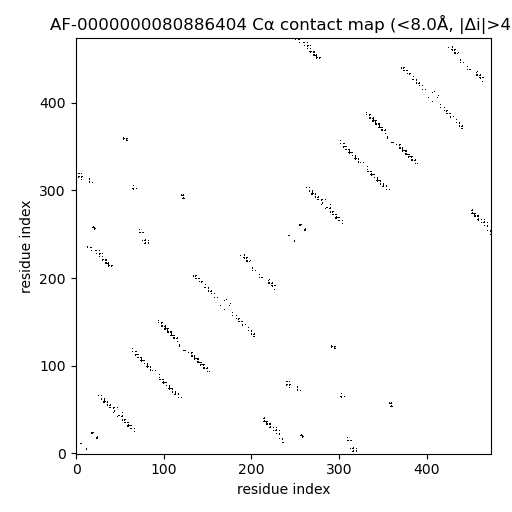 ILE A N 1
ATOM 1546 C CA . ILE A 1 194 ? 2.221 -25.703 -6.797 1 97.88 194 ILE A CA 1
ATOM 1547 C C . ILE A 1 194 ? 0.979 -25.328 -5.992 1 97.88 194 ILE A C 1
ATOM 1549 O O . ILE A 1 194 ? -0.146 -25.625 -6.395 1 97.88 194 ILE A O 1
ATOM 1553 N N . CYS A 1 195 ? 1.185 -24.688 -4.934 1 97.81 195 CYS A N 1
ATOM 1554 C CA . CYS A 1 195 ? 0.056 -24.188 -4.148 1 97.81 195 CYS A CA 1
ATOM 1555 C C . CYS A 1 195 ? -0.692 -23.094 -4.895 1 97.81 195 CYS A C 1
ATOM 1557 O O . CYS A 1 195 ? -1.923 -23.094 -4.949 1 97.81 195 CYS A O 1
ATOM 1559 N N . ASP A 1 196 ? 0.027 -22.25 -5.523 1 98 196 ASP A N 1
ATOM 1560 C CA . ASP A 1 196 ? -0.582 -21.094 -6.172 1 98 196 ASP A CA 1
ATOM 1561 C C . ASP A 1 196 ? -1.39 -21.5 -7.398 1 98 196 ASP A C 1
ATOM 1563 O O . ASP A 1 196 ? -2.412 -20.891 -7.711 1 98 196 ASP A O 1
ATOM 1567 N N . ILE A 1 197 ? -0.928 -22.531 -8.094 1 97.25 197 ILE A N 1
ATOM 1568 C CA . ILE A 1 197 ? -1.573 -22.859 -9.359 1 97.25 197 ILE A CA 1
ATOM 1569 C C . ILE A 1 197 ? -2.982 -23.391 -9.094 1 97.25 197 ILE A C 1
ATOM 1571 O O . ILE A 1 197 ? -3.83 -23.391 -9.992 1 97.25 197 ILE A O 1
ATOM 1575 N N . THR A 1 198 ? -3.311 -23.812 -7.91 1 96.19 198 THR A N 1
ATOM 1576 C CA . THR A 1 198 ? -4.641 -24.281 -7.551 1 96.19 198 THR A CA 1
ATOM 1577 C C . THR A 1 198 ? -5.652 -23.141 -7.602 1 96.19 198 THR A C 1
ATOM 1579 O O . THR A 1 198 ? -6.848 -23.375 -7.801 1 96.19 198 THR A O 1
ATOM 1582 N N . ILE A 1 199 ? -5.207 -21.969 -7.477 1 96.12 199 ILE A N 1
ATOM 1583 C CA . ILE A 1 199 ? -6.094 -20.812 -7.387 1 96.12 199 ILE A CA 1
ATOM 1584 C C . ILE A 1 199 ? -6.672 -20.5 -8.758 1 96.12 199 ILE A C 1
ATOM 1586 O O . ILE A 1 199 ? -7.883 -20.609 -8.977 1 96.12 199 ILE A O 1
ATOM 1590 N N . PRO A 1 200 ? -5.785 -20.172 -9.703 1 96.12 200 PRO A N 1
ATOM 1591 C CA . PRO A 1 200 ? -6.375 -19.969 -11.031 1 96.12 200 PRO A CA 1
ATOM 1592 C C . PRO A 1 200 ? -6.945 -21.25 -11.625 1 96.12 200 PRO A C 1
ATOM 1594 O O . PRO A 1 200 ? -7.91 -21.203 -12.391 1 96.12 200 PRO A O 1
ATOM 1597 N N . GLY A 1 201 ? -6.367 -22.422 -11.305 1 95.06 201 GLY A N 1
ATOM 1598 C CA . GLY A 1 201 ? -6.93 -23.672 -11.773 1 95.06 201 GLY A CA 1
ATOM 1599 C C . GLY A 1 201 ? -8.359 -23.891 -11.305 1 95.06 201 GLY A C 1
ATOM 1600 O O . GLY A 1 201 ? -9.211 -24.312 -12.086 1 95.06 201 GLY A O 1
ATOM 1601 N N . TYR A 1 202 ? -8.57 -23.609 -10.078 1 92.94 202 TYR A N 1
ATOM 1602 C CA . TYR A 1 202 ? -9.906 -23.703 -9.508 1 92.94 202 TYR A CA 1
ATOM 1603 C C . TYR A 1 202 ? -10.844 -22.688 -10.156 1 92.94 202 TYR A C 1
ATOM 1605 O O . TYR A 1 202 ? -11.984 -23.016 -10.508 1 92.94 202 TYR A O 1
ATOM 1613 N N . GLY A 1 203 ? -10.398 -21.516 -10.336 1 90.75 203 GLY A N 1
ATOM 1614 C CA . GLY A 1 203 ? -11.211 -20.469 -10.93 1 90.75 203 GLY A CA 1
ATOM 1615 C C . GLY A 1 203 ? -11.633 -20.781 -12.352 1 90.75 203 GLY A C 1
ATOM 1616 O O . GLY A 1 203 ? -12.742 -20.438 -12.766 1 90.75 203 GLY A O 1
ATOM 1617 N N . LEU A 1 204 ? -10.773 -21.453 -13.062 1 92.56 204 LEU A N 1
ATOM 1618 C CA . LEU A 1 204 ? -11.023 -21.75 -14.461 1 92.56 204 LEU A CA 1
ATOM 1619 C C . LEU A 1 204 ? -11.766 -23.078 -14.609 1 92.56 204 LEU A C 1
ATOM 1621 O O . LEU A 1 204 ? -12.32 -23.359 -15.672 1 92.56 204 LEU A O 1
ATOM 1625 N N . GLY A 1 205 ? -11.844 -23.812 -13.602 1 88.5 205 GLY A N 1
ATOM 1626 C CA . GLY A 1 205 ? -12.469 -25.125 -13.68 1 88.5 205 GLY A CA 1
ATOM 1627 C C . GLY A 1 205 ? -11.719 -26.094 -14.57 1 88.5 205 GLY A C 1
ATOM 1628 O O . GLY A 1 205 ? -12.328 -26.891 -15.297 1 88.5 205 GLY A O 1
ATOM 1629 N N . VAL A 1 206 ? -10.5 -25.922 -14.586 1 84.06 206 VAL A N 1
ATOM 1630 C CA . VAL A 1 206 ? -9.68 -26.812 -15.406 1 84.06 206 VAL A CA 1
ATOM 1631 C C . VAL A 1 206 ? -9.742 -28.234 -14.844 1 84.06 206 VAL A C 1
ATOM 1633 O O . VAL A 1 206 ? -9.859 -28.422 -13.633 1 84.06 206 VAL A O 1
ATOM 1636 N N . TRP A 1 207 ? -9.742 -29.188 -15.617 1 74.19 207 TRP A N 1
ATOM 1637 C CA . TRP A 1 207 ? -9.977 -30.594 -15.305 1 74.19 207 TRP A CA 1
ATOM 1638 C C . TRP A 1 207 ? -9.141 -31.031 -14.109 1 74.19 207 TRP A C 1
ATOM 1640 O O . TRP A 1 207 ? -9.664 -31.641 -13.172 1 74.19 207 TRP A O 1
ATOM 1650 N N . GLY A 1 208 ? -8.062 -30.812 -13.984 1 74.81 208 GLY A N 1
ATOM 1651 C CA . GLY A 1 208 ? -7.191 -31.25 -12.898 1 74.81 208 GLY A CA 1
ATOM 1652 C C . GLY A 1 208 ? -7.488 -30.562 -11.586 1 74.81 208 GLY A C 1
ATOM 1653 O O . GLY A 1 208 ? -7.004 -30.984 -10.531 1 74.81 208 GLY A O 1
ATOM 1654 N N . PHE A 1 209 ? -8.414 -29.641 -11.617 1 81.44 209 PHE A N 1
ATOM 1655 C CA . PHE A 1 209 ? -8.664 -28.859 -10.414 1 81.44 209 PHE A CA 1
ATOM 1656 C C . PHE A 1 209 ? -10.156 -28.828 -10.086 1 81.44 209 PHE A C 1
ATOM 1658 O O . PHE A 1 209 ? -10.578 -28.156 -9.148 1 81.44 209 PHE A O 1
ATOM 1665 N N . ARG A 1 210 ? -11.039 -29.531 -10.75 1 77.44 210 ARG A N 1
ATOM 1666 C CA . ARG A 1 210 ? -12.492 -29.516 -10.617 1 77.44 210 ARG A CA 1
ATOM 1667 C C . ARG A 1 210 ? -12.922 -30.094 -9.273 1 77.44 210 ARG A C 1
ATOM 1669 O O . ARG A 1 210 ? -13.977 -29.75 -8.75 1 77.44 210 ARG A O 1
ATOM 1676 N N . GLY A 1 211 ? -12.172 -30.906 -8.766 1 80.06 211 GLY A N 1
ATOM 1677 C CA . GLY A 1 211 ? -12.562 -31.516 -7.504 1 80.06 211 GLY A CA 1
ATOM 1678 C C . GLY A 1 211 ? -12.148 -30.703 -6.293 1 80.06 211 GLY A C 1
ATOM 1679 O O . GLY A 1 211 ? -12.5 -31.047 -5.16 1 80.06 211 GLY A O 1
ATOM 1680 N N . LEU A 1 212 ? -11.547 -29.625 -6.539 1 85.12 212 LEU A N 1
ATOM 1681 C CA . LEU A 1 212 ? -11.109 -28.812 -5.41 1 85.12 212 LEU A CA 1
ATOM 1682 C C . LEU A 1 212 ? -12.258 -27.969 -4.879 1 85.12 212 LEU A C 1
ATOM 1684 O O . LEU A 1 212 ? -13.227 -27.703 -5.594 1 85.12 212 LEU A O 1
ATOM 1688 N N . ASP A 1 213 ? -12.195 -27.703 -3.592 1 90.5 213 ASP A N 1
ATOM 1689 C CA . ASP A 1 213 ? -13.164 -26.781 -3.004 1 90.5 213 ASP A CA 1
ATOM 1690 C C . ASP A 1 213 ? -12.484 -25.516 -2.484 1 90.5 213 ASP A C 1
ATOM 1692 O O . ASP A 1 213 ? -11.258 -25.391 -2.57 1 90.5 213 ASP A O 1
ATOM 1696 N N . ASP A 1 214 ? -13.266 -24.656 -2.01 1 92 214 ASP A N 1
ATOM 1697 C CA . ASP A 1 214 ? -12.766 -23.359 -1.577 1 92 214 ASP A CA 1
ATOM 1698 C C . ASP A 1 214 ? -11.836 -23.5 -0.371 1 92 214 ASP A C 1
ATOM 1700 O O . ASP A 1 214 ? -10.914 -22.703 -0.194 1 92 214 ASP A O 1
ATOM 1704 N N . GLY A 1 215 ? -12.062 -24.484 0.414 1 94.06 215 GLY A N 1
ATOM 1705 C CA . GLY A 1 215 ? -11.203 -24.734 1.561 1 94.06 215 GLY A CA 1
ATOM 1706 C C . GLY A 1 215 ? -9.789 -25.125 1.174 1 94.06 215 GLY A C 1
ATOM 1707 O O . GLY A 1 215 ? -8.82 -24.625 1.751 1 94.06 215 GLY A O 1
ATOM 1708 N N . PHE A 1 216 ? -9.695 -26 0.201 1 94.62 216 PHE A N 1
ATOM 1709 C CA . PHE A 1 216 ? -8.383 -26.422 -0.278 1 94.62 216 PHE A CA 1
ATOM 1710 C C . PHE A 1 216 ? -7.633 -25.25 -0.896 1 94.62 216 PHE A C 1
ATOM 1712 O O . PHE A 1 216 ? -6.434 -25.078 -0.657 1 94.62 216 PHE A O 1
ATOM 1719 N N . VAL A 1 217 ? -8.312 -24.438 -1.656 1 95.69 217 VAL A N 1
ATOM 1720 C CA . VAL A 1 217 ? -7.707 -23.281 -2.285 1 95.69 217 VAL A CA 1
ATOM 1721 C C . VAL A 1 217 ? -7.246 -22.297 -1.214 1 95.69 217 VAL A C 1
ATOM 1723 O O . VAL A 1 217 ? -6.152 -21.734 -1.308 1 95.69 217 VAL A O 1
ATOM 1726 N N . GLY A 1 218 ? -8.086 -22.109 -0.177 1 97.25 218 GLY A N 1
ATOM 1727 C CA . GLY A 1 218 ? -7.703 -21.266 0.941 1 97.25 218 GLY A CA 1
ATOM 1728 C C . GLY A 1 218 ? -6.461 -21.75 1.662 1 97.25 218 GLY A C 1
ATOM 1729 O O . GLY A 1 218 ? -5.582 -20.953 1.996 1 97.25 218 GLY A O 1
ATOM 1730 N N . LEU A 1 219 ? -6.379 -23 1.837 1 97.5 219 LEU A N 1
ATOM 1731 C CA . LEU A 1 219 ? -5.242 -23.594 2.535 1 97.5 219 LEU A CA 1
ATOM 1732 C C . LEU A 1 219 ? -3.979 -23.5 1.683 1 97.5 219 LEU A C 1
ATOM 1734 O O . LEU A 1 219 ? -2.908 -23.141 2.186 1 97.5 219 LEU A O 1
ATOM 1738 N N . ALA A 1 220 ? -4.121 -23.859 0.409 1 97.5 220 ALA A N 1
ATOM 1739 C CA . ALA A 1 220 ? -2.99 -23.766 -0.511 1 97.5 220 ALA A CA 1
ATOM 1740 C C . ALA A 1 220 ? -2.484 -22.328 -0.602 1 97.5 220 ALA A C 1
ATOM 1742 O O . ALA A 1 220 ? -1.275 -22.078 -0.561 1 97.5 220 ALA A O 1
ATOM 1743 N N . GLY A 1 221 ? -3.41 -21.391 -0.631 1 98 221 GLY A N 1
ATOM 1744 C CA . GLY A 1 221 ? -3.033 -19.984 -0.642 1 98 221 GLY A CA 1
ATOM 1745 C C . GLY A 1 221 ? -2.344 -19.531 0.635 1 98 221 GLY A C 1
ATOM 1746 O O . GLY A 1 221 ? -1.426 -18.719 0.599 1 98 221 GLY A O 1
ATOM 1747 N N . THR A 1 222 ? -2.754 -20.078 1.734 1 98.56 222 THR A N 1
ATOM 1748 C CA . THR A 1 222 ? -2.131 -19.766 3.016 1 98.56 222 THR A CA 1
ATOM 1749 C C . THR A 1 222 ? -0.676 -20.219 3.037 1 98.56 222 THR A C 1
ATOM 1751 O O . THR A 1 222 ? 0.21 -19.469 3.457 1 98.56 222 THR A O 1
ATOM 1754 N N . VAL A 1 223 ? -0.466 -21.344 2.473 1 98.44 223 VAL A N 1
ATOM 1755 C CA . VAL A 1 223 ? 0.879 -21.906 2.473 1 98.44 223 VAL A CA 1
ATOM 1756 C C . VAL A 1 223 ? 1.791 -21.078 1.576 1 98.44 223 VAL A C 1
ATOM 1758 O O . VAL A 1 223 ? 2.869 -20.656 1.999 1 98.44 223 VAL A O 1
ATOM 1761 N N . SER A 1 224 ? 1.379 -20.828 0.367 1 98.5 224 SER A N 1
ATOM 1762 C CA . SER A 1 224 ? 2.209 -20.047 -0.541 1 98.5 224 SER A CA 1
ATOM 1763 C C . SER A 1 224 ? 2.408 -18.625 -0.021 1 98.5 224 SER A C 1
ATOM 1765 O O . SER A 1 224 ? 3.49 -18.047 -0.164 1 98.5 224 SER A O 1
ATOM 1767 N N . SER A 1 225 ? 1.388 -18.078 0.661 1 98.44 225 SER A N 1
ATOM 1768 C CA . SER A 1 225 ? 1.502 -16.734 1.213 1 98.44 225 SER A CA 1
ATOM 1769 C C . SER A 1 225 ? 2.48 -16.688 2.381 1 98.44 225 SER A C 1
ATOM 1771 O O . SER A 1 225 ? 3.205 -15.711 2.561 1 98.44 225 SER A O 1
ATOM 1773 N N . ALA A 1 226 ? 2.467 -17.734 3.141 1 98.31 226 ALA A N 1
ATOM 1774 C CA . ALA A 1 226 ? 3.412 -17.797 4.25 1 98.31 226 ALA A CA 1
ATOM 1775 C C . ALA A 1 226 ? 4.852 -17.844 3.744 1 98.31 226 ALA A C 1
ATOM 1777 O O . ALA A 1 226 ? 5.723 -17.156 4.285 1 98.31 226 ALA A O 1
ATOM 1778 N N . ILE A 1 227 ? 5.07 -18.578 2.713 1 97.5 227 ILE A N 1
ATOM 1779 C CA . ILE A 1 227 ? 6.398 -18.656 2.113 1 97.5 227 ILE A CA 1
ATOM 1780 C C . ILE A 1 227 ? 6.812 -17.297 1.573 1 97.5 227 ILE A C 1
ATOM 1782 O O . ILE A 1 227 ? 7.934 -16.844 1.808 1 97.5 227 ILE A O 1
ATOM 1786 N N . GLY A 1 228 ? 5.867 -16.641 0.916 1 96.25 228 GLY A N 1
ATOM 1787 C CA . GLY A 1 228 ? 6.148 -15.32 0.385 1 96.25 228 GLY A CA 1
ATOM 1788 C C . GLY A 1 228 ? 6.383 -14.281 1.465 1 96.25 228 GLY A C 1
ATOM 1789 O O . GLY A 1 228 ? 7.25 -13.414 1.324 1 96.25 228 GLY A O 1
ATOM 1790 N N . CYS A 1 229 ? 5.617 -14.391 2.459 1 96.62 229 CYS A N 1
ATOM 1791 C CA . CYS A 1 229 ? 5.746 -13.453 3.568 1 96.62 229 CYS A CA 1
ATOM 1792 C C . CYS A 1 229 ? 7.094 -13.609 4.262 1 96.62 229 CYS A C 1
ATOM 1794 O O . CYS A 1 229 ? 7.762 -12.617 4.559 1 96.62 229 CYS A O 1
ATOM 1796 N N . LEU A 1 230 ? 7.492 -14.82 4.465 1 96.25 230 LEU A N 1
ATOM 1797 C CA . LEU A 1 230 ? 8.773 -15.094 5.102 1 96.25 230 LEU A CA 1
ATOM 1798 C C . LEU A 1 230 ? 9.93 -14.625 4.215 1 96.25 230 LEU A C 1
ATOM 1800 O O . LEU A 1 230 ? 10.914 -14.086 4.715 1 96.25 230 LEU A O 1
ATOM 1804 N N . ALA A 1 231 ? 9.797 -14.836 2.975 1 94.75 231 ALA A N 1
ATOM 1805 C CA . ALA A 1 231 ? 10.82 -14.367 2.045 1 94.75 231 ALA A CA 1
ATOM 1806 C C . ALA A 1 231 ? 10.945 -12.852 2.078 1 94.75 231 ALA A C 1
ATOM 1808 O O . ALA A 1 231 ? 12.047 -12.305 2.09 1 94.75 231 ALA A O 1
ATOM 1809 N N . ALA A 1 232 ? 9.828 -12.188 2.133 1 94.56 232 ALA A N 1
ATOM 1810 C CA . ALA A 1 232 ? 9.82 -10.727 2.191 1 94.56 232 ALA A CA 1
ATOM 1811 C C . ALA A 1 232 ? 10.406 -10.227 3.51 1 94.56 232 ALA A C 1
ATOM 1813 O O . ALA A 1 232 ? 11.117 -9.219 3.539 1 94.56 232 ALA A O 1
ATOM 1814 N N . TRP A 1 233 ? 10.062 -10.938 4.551 1 95.19 233 TRP A N 1
ATOM 1815 C CA . TRP A 1 233 ? 10.578 -10.602 5.871 1 95.19 233 TRP A CA 1
ATOM 1816 C C . TRP A 1 233 ? 12.102 -10.68 5.898 1 95.19 233 TRP A C 1
ATOM 1818 O O . TRP A 1 233 ? 12.766 -9.766 6.402 1 95.19 233 TRP A O 1
ATOM 1828 N N . ASP A 1 234 ? 12.641 -11.672 5.266 1 93.31 234 ASP A N 1
ATOM 1829 C CA . ASP A 1 234 ? 14.086 -11.891 5.25 1 93.31 234 ASP A CA 1
ATOM 1830 C C . ASP A 1 234 ? 14.797 -10.812 4.43 1 93.31 234 ASP A C 1
ATOM 1832 O O . ASP A 1 234 ? 15.938 -10.453 4.727 1 93.31 234 ASP A O 1
ATOM 1836 N N . LYS A 1 235 ? 14.141 -10.32 3.547 1 91.5 235 LYS A N 1
ATOM 1837 C CA . LYS A 1 235 ? 14.742 -9.32 2.678 1 91.5 235 LYS A CA 1
ATOM 1838 C C . LYS A 1 235 ? 14.875 -7.977 3.396 1 91.5 235 LYS A C 1
ATOM 1840 O O . LYS A 1 235 ? 15.664 -7.125 2.984 1 91.5 235 LYS A O 1
ATOM 1845 N N . THR A 1 236 ? 14.062 -7.754 4.355 1 88.06 236 THR A N 1
ATOM 1846 C CA . THR A 1 236 ? 14.102 -6.477 5.062 1 88.06 236 THR A CA 1
ATOM 1847 C C . THR A 1 236 ? 14.914 -6.598 6.348 1 88.06 236 THR A C 1
ATOM 1849 O O . THR A 1 236 ? 14.992 -5.648 7.133 1 88.06 236 THR A O 1
ATOM 1852 N N . ALA A 1 237 ? 15.484 -7.762 6.707 1 79.69 237 ALA A N 1
ATOM 1853 C CA . ALA A 1 237 ? 16.281 -7.945 7.914 1 79.69 237 ALA A CA 1
ATOM 1854 C C . ALA A 1 237 ? 17.688 -7.387 7.734 1 79.69 237 ALA A C 1
ATOM 1856 O O . ALA A 1 237 ? 18.203 -7.352 6.621 1 79.69 237 ALA A O 1
ATOM 1857 N N . MET B 1 1 ? 13.992 -3.688 -28.828 1 42.19 1 MET B N 1
ATOM 1858 C CA . MET B 1 1 ? 12.594 -3.693 -29.25 1 42.19 1 MET B CA 1
ATOM 1859 C C . MET B 1 1 ? 11.766 -2.713 -28.422 1 42.19 1 MET B C 1
ATOM 1861 O O . MET B 1 1 ? 12.227 -2.236 -27.375 1 42.19 1 MET B O 1
ATOM 1865 N N . VAL B 1 2 ? 10.68 -2.371 -28.859 1 44.06 2 VAL B N 1
ATOM 1866 C CA . VAL B 1 2 ? 9.734 -1.381 -28.359 1 44.06 2 VAL B CA 1
ATOM 1867 C C . VAL B 1 2 ? 9.602 -1.517 -26.844 1 44.06 2 VAL B C 1
ATOM 1869 O O . VAL B 1 2 ? 9.461 -0.517 -26.141 1 44.06 2 VAL B O 1
ATOM 1872 N N . ALA B 1 3 ? 9.531 -2.758 -26.359 1 53.06 3 ALA B N 1
ATOM 1873 C CA . ALA B 1 3 ? 9.461 -3.014 -24.922 1 53.06 3 ALA B CA 1
ATOM 1874 C C . ALA B 1 3 ? 10.711 -2.494 -24.203 1 53.06 3 ALA B C 1
ATOM 1876 O O . ALA B 1 3 ? 10.664 -2.158 -23.016 1 53.06 3 ALA B O 1
ATOM 1877 N N . ASP B 1 4 ? 11.773 -2.303 -24.938 1 58.22 4 ASP B N 1
ATOM 1878 C CA . ASP B 1 4 ? 13.008 -1.74 -24.391 1 58.22 4 ASP B CA 1
ATOM 1879 C C . ASP B 1 4 ? 12.82 -0.276 -24 1 58.22 4 ASP B C 1
ATOM 1881 O O . ASP B 1 4 ? 13.375 0.182 -23 1 58.22 4 ASP B O 1
ATOM 1885 N N . LEU B 1 5 ? 12.148 0.337 -24.906 1 52.81 5 LEU B N 1
ATOM 1886 C CA . LEU B 1 5 ? 12.008 1.773 -24.703 1 52.81 5 LEU B CA 1
ATOM 1887 C C . LEU B 1 5 ? 11.188 2.064 -23.453 1 52.81 5 LEU B C 1
ATOM 1889 O O . LEU B 1 5 ? 11.5 2.99 -22.703 1 52.81 5 LEU B O 1
ATOM 1893 N N . LEU B 1 6 ? 10.195 1.374 -23.328 1 56.31 6 LEU B N 1
ATOM 1894 C CA . LEU B 1 6 ? 9.352 1.668 -22.172 1 56.31 6 LEU B CA 1
ATOM 1895 C C . LEU B 1 6 ? 9.992 1.167 -20.891 1 56.31 6 LEU B C 1
ATOM 1897 O O . LEU B 1 6 ? 9.969 1.857 -19.859 1 56.31 6 LEU B O 1
ATOM 1901 N N . THR B 1 7 ? 10.688 0.083 -21.047 1 61 7 THR B N 1
ATOM 1902 C CA . THR B 1 7 ? 11.188 -0.537 -19.828 1 61 7 THR B CA 1
ATOM 1903 C C . THR B 1 7 ? 12.492 0.12 -19.375 1 61 7 THR B C 1
ATOM 1905 O O . THR B 1 7 ? 12.828 0.104 -18.188 1 61 7 THR B O 1
ATOM 1908 N N . TYR B 1 8 ? 13.016 0.891 -20.328 1 66.38 8 TYR B N 1
ATOM 1909 C CA . TYR B 1 8 ? 14.328 1.4 -19.938 1 66.38 8 TYR B CA 1
ATOM 1910 C C . TYR B 1 8 ? 14.297 2.916 -19.781 1 66.38 8 TYR B C 1
ATOM 1912 O O . TYR B 1 8 ? 15.32 3.535 -19.484 1 66.38 8 TYR B O 1
ATOM 1920 N N . HIS B 1 9 ? 13.109 3.42 -19.906 1 77 9 HIS B N 1
ATOM 1921 C CA . HIS B 1 9 ? 13.086 4.871 -19.766 1 77 9 HIS B CA 1
ATOM 1922 C C . HIS B 1 9 ? 13.242 5.285 -18.312 1 77 9 HIS B C 1
ATOM 1924 O O . HIS B 1 9 ? 12.625 4.691 -17.422 1 77 9 HIS B O 1
ATOM 1930 N N . PRO B 1 10 ? 14.086 6.184 -18.031 1 79.44 10 PRO B N 1
ATOM 1931 C CA . PRO B 1 10 ? 14.375 6.621 -16.656 1 79.44 10 PRO B CA 1
ATOM 1932 C C . PRO B 1 10 ? 13.117 7.016 -15.883 1 79.44 10 PRO B C 1
ATOM 1934 O O . PRO B 1 10 ? 13.016 6.75 -14.688 1 79.44 10 PRO B O 1
ATOM 1937 N N . THR B 1 11 ? 12.156 7.504 -16.594 1 82.75 11 THR B N 1
ATOM 1938 C CA . THR B 1 11 ? 10.914 7.918 -15.953 1 82.75 11 THR B CA 1
ATOM 1939 C C . THR B 1 11 ? 10.125 6.703 -15.469 1 82.75 11 THR B C 1
ATOM 1941 O O . THR B 1 11 ? 9.5 6.742 -14.406 1 82.75 11 THR B O 1
ATOM 1944 N N . VAL B 1 12 ? 10.242 5.68 -16.203 1 83.25 12 VAL B N 1
ATOM 1945 C CA . VAL B 1 12 ? 9.516 4.469 -15.828 1 83.25 12 VAL B CA 1
ATOM 1946 C C . VAL B 1 12 ? 10.172 3.84 -14.602 1 83.25 12 VAL B C 1
ATOM 1948 O O . VAL B 1 12 ? 9.477 3.406 -13.68 1 83.25 12 VAL B O 1
ATOM 1951 N N . SER B 1 13 ? 11.43 3.885 -14.562 1 88 13 SER B N 1
ATOM 1952 C CA . SER B 1 13 ? 12.148 3.344 -13.414 1 88 13 SER B CA 1
ATOM 1953 C C . SER B 1 13 ? 11.859 4.152 -12.148 1 88 13 SER B C 1
ATOM 1955 O O . SER B 1 13 ? 11.695 3.588 -11.07 1 88 13 SER B O 1
ATOM 1957 N N . HIS B 1 14 ? 11.773 5.41 -12.367 1 91.88 14 HIS B N 1
ATOM 1958 C CA . HIS B 1 14 ? 11.453 6.273 -11.242 1 91.88 14 HIS B CA 1
ATOM 1959 C C . HIS B 1 14 ? 10.031 6.031 -10.742 1 91.88 14 HIS B C 1
ATOM 1961 O O . HIS B 1 14 ? 9.789 5.984 -9.539 1 91.88 14 HIS B O 1
ATOM 1967 N N . LEU B 1 15 ? 9.148 5.898 -11.664 1 91.69 15 LEU B N 1
ATOM 1968 C CA . LEU B 1 15 ? 7.758 5.633 -11.312 1 91.69 15 LEU B CA 1
ATOM 1969 C C . LEU B 1 15 ? 7.629 4.316 -10.555 1 91.69 15 LEU B C 1
ATOM 1971 O O . LEU B 1 15 ? 6.898 4.23 -9.57 1 91.69 15 LEU B O 1
ATOM 1975 N N . LEU B 1 16 ? 8.375 3.377 -11 1 89.94 16 LEU B N 1
ATOM 1976 C CA . LEU B 1 16 ? 8.305 2.068 -10.359 1 89.94 16 LEU B CA 1
ATOM 1977 C C . LEU B 1 16 ? 8.883 2.125 -8.945 1 89.94 16 LEU B C 1
ATOM 1979 O O . LEU B 1 16 ? 8.344 1.504 -8.031 1 89.94 16 LEU B O 1
ATOM 1983 N N . LYS B 1 17 ? 9.938 2.822 -8.773 1 92.75 17 LYS B N 1
ATOM 1984 C CA . LYS B 1 17 ? 10.508 3.014 -7.441 1 92.75 17 LYS B CA 1
ATOM 1985 C C . LYS B 1 17 ? 9.539 3.756 -6.527 1 92.75 17 LYS B C 1
ATOM 1987 O O . LYS B 1 17 ? 9.375 3.393 -5.363 1 92.75 17 LYS B O 1
ATOM 1992 N N . PHE B 1 18 ? 8.914 4.785 -7.137 1 94.56 18 PHE B N 1
ATOM 1993 C CA . PHE B 1 18 ? 7.922 5.578 -6.414 1 94.56 18 PHE B CA 1
ATOM 1994 C C . PHE B 1 18 ? 6.762 4.699 -5.953 1 94.56 18 PHE B C 1
ATOM 1996 O O . PHE B 1 18 ? 6.371 4.746 -4.785 1 94.56 18 PHE B O 1
ATOM 2003 N N . LEU B 1 19 ? 6.301 3.768 -6.738 1 92.81 19 LEU B N 1
ATOM 2004 C CA . LEU B 1 19 ? 5.137 2.936 -6.461 1 92.81 19 LEU B CA 1
ATOM 2005 C C . LEU B 1 19 ? 5.516 1.737 -5.594 1 92.81 19 LEU B C 1
ATOM 2007 O O . LEU B 1 19 ? 4.641 1.063 -5.043 1 92.81 19 LEU B O 1
ATOM 2011 N N . SER B 1 20 ? 6.812 1.486 -5.406 1 92.19 20 SER B N 1
ATOM 2012 C CA . SER B 1 20 ? 7.258 0.345 -4.617 1 92.19 20 SER B CA 1
ATOM 2013 C C . SER B 1 20 ? 7.242 0.666 -3.125 1 92.19 20 SER B C 1
ATOM 2015 O O . SER B 1 20 ? 7.336 -0.236 -2.291 1 92.19 20 SER B O 1
ATOM 2017 N N . THR B 1 21 ? 7.059 1.904 -2.791 1 92.75 21 THR B N 1
ATOM 2018 C CA . THR B 1 21 ? 6.969 2.309 -1.393 1 92.75 21 THR B CA 1
ATOM 2019 C C . THR B 1 21 ? 5.512 2.502 -0.977 1 92.75 21 THR B C 1
ATOM 2021 O O . THR B 1 21 ? 4.691 2.955 -1.775 1 92.75 21 THR B O 1
ATOM 2024 N N . THR B 1 22 ? 5.266 2.217 0.254 1 93.75 22 THR B N 1
ATOM 2025 C CA . THR B 1 22 ? 3.924 2.457 0.775 1 93.75 22 THR B CA 1
ATOM 2026 C C . THR B 1 22 ? 3.621 3.951 0.819 1 93.75 22 THR B C 1
ATOM 2028 O O . THR B 1 22 ? 2.49 4.367 0.555 1 93.75 22 THR B O 1
ATOM 2031 N N . LEU B 1 23 ? 4.652 4.754 1.055 1 94.31 23 LEU B N 1
ATOM 2032 C CA . LEU B 1 23 ? 4.488 6.203 1.119 1 94.31 23 LEU B CA 1
ATOM 2033 C C . LEU B 1 23 ? 4.078 6.766 -0.239 1 94.31 23 LEU B C 1
ATOM 2035 O O . LEU B 1 23 ? 3.105 7.516 -0.338 1 94.31 23 LEU B O 1
ATOM 2039 N N . GLY B 1 24 ? 4.836 6.414 -1.234 1 94.94 24 GLY B N 1
ATOM 2040 C CA . GLY B 1 24 ? 4.516 6.906 -2.566 1 94.94 24 GLY B CA 1
ATOM 2041 C C . GLY B 1 24 ? 3.125 6.512 -3.029 1 94.94 24 GLY B C 1
ATOM 2042 O O . GLY B 1 24 ? 2.387 7.34 -3.564 1 94.94 24 GLY B O 1
ATOM 2043 N N . ARG B 1 25 ? 2.742 5.277 -2.779 1 95.5 25 ARG B N 1
ATOM 2044 C CA . ARG B 1 25 ? 1.417 4.801 -3.166 1 95.5 25 ARG B CA 1
ATOM 2045 C C . ARG B 1 25 ? 0.325 5.523 -2.387 1 95.5 25 ARG B C 1
ATOM 2047 O O . ARG B 1 25 ? -0.699 5.91 -2.955 1 95.5 25 ARG B O 1
ATOM 2054 N N . ASP B 1 26 ? 0.543 5.648 -1.17 1 96.69 26 ASP B N 1
ATOM 2055 C CA . ASP B 1 26 ? -0.44 6.305 -0.313 1 96.69 26 ASP B CA 1
ATOM 2056 C C . ASP B 1 26 ? -0.685 7.742 -0.761 1 96.69 26 ASP B C 1
ATOM 2058 O O . ASP B 1 26 ? -1.832 8.188 -0.836 1 96.69 26 ASP B O 1
ATOM 2062 N N . LYS B 1 27 ? 0.417 8.469 -1.126 1 97.56 27 LYS B N 1
ATOM 2063 C CA . LYS B 1 27 ? 0.28 9.867 -1.526 1 97.56 27 LYS B CA 1
ATOM 2064 C C . LYS B 1 27 ? -0.43 9.984 -2.871 1 97.56 27 LYS B C 1
ATOM 2066 O O . LYS B 1 27 ? -1.232 10.898 -3.078 1 97.56 27 LYS B O 1
ATOM 2071 N N . LEU B 1 28 ? -0.153 9.102 -3.707 1 97.5 28 LEU B N 1
ATOM 2072 C CA . LEU B 1 28 ? -0.809 9.117 -5.008 1 97.5 28 LEU B CA 1
ATOM 2073 C C . LEU B 1 28 ? -2.297 8.805 -4.871 1 97.5 28 LEU B C 1
ATOM 2075 O O . LEU B 1 28 ? -3.135 9.484 -5.469 1 97.5 28 LEU B O 1
ATOM 2079 N N . LEU B 1 29 ? -2.559 7.793 -4.098 1 98 29 LEU B N 1
ATOM 2080 C CA . LEU B 1 29 ? -3.955 7.43 -3.883 1 98 29 LEU B CA 1
ATOM 2081 C C . LEU B 1 29 ? -4.715 8.562 -3.205 1 98 29 LEU B C 1
ATOM 2083 O O . LEU B 1 29 ? -5.875 8.82 -3.533 1 98 29 LEU B O 1
ATOM 2087 N N . ARG B 1 30 ? -4.047 9.195 -2.295 1 98.56 30 ARG B N 1
ATOM 2088 C CA . ARG B 1 30 ? -4.68 10.32 -1.612 1 98.56 30 ARG B CA 1
ATOM 2089 C C . ARG B 1 30 ? -5.004 11.445 -2.592 1 98.56 30 ARG B C 1
ATOM 2091 O O . ARG B 1 30 ? -6.074 12.047 -2.516 1 98.56 30 ARG B O 1
ATOM 2098 N N . LEU B 1 31 ? -4.137 11.734 -3.439 1 98.62 31 LEU B N 1
ATOM 2099 C CA . LEU B 1 31 ? -4.344 12.773 -4.434 1 98.62 31 LEU B CA 1
ATOM 2100 C C . LEU B 1 31 ? -5.566 12.477 -5.297 1 98.62 31 LEU B C 1
ATOM 2102 O O . LEU B 1 31 ? -6.438 13.328 -5.465 1 98.62 31 LEU B O 1
ATOM 2106 N N . VAL B 1 32 ? -5.66 11.258 -5.758 1 98.5 32 VAL B N 1
ATOM 2107 C CA . VAL B 1 32 ? -6.777 10.859 -6.609 1 98.5 32 VAL B CA 1
ATOM 2108 C C . VAL B 1 32 ? -8.07 10.852 -5.801 1 98.5 32 VAL B C 1
ATOM 2110 O O . VAL B 1 32 ? -9.125 11.25 -6.297 1 98.5 32 VAL B O 1
ATOM 2113 N N . GLN B 1 33 ? -7.973 10.43 -4.602 1 98.44 33 GLN B N 1
ATOM 2114 C CA . GLN B 1 33 ? -9.117 10.391 -3.701 1 98.44 33 GLN B CA 1
ATOM 2115 C C . GLN B 1 33 ? -9.734 11.781 -3.527 1 98.44 33 GLN B C 1
ATOM 2117 O O . GLN B 1 33 ? -10.945 11.953 -3.684 1 98.44 33 GLN B O 1
ATOM 2122 N N . TYR B 1 34 ? -8.938 12.75 -3.289 1 98.56 34 TYR B N 1
ATOM 2123 C CA . TYR B 1 34 ? -9.469 14.07 -2.967 1 98.56 34 TYR B CA 1
ATOM 2124 C C . TYR B 1 34 ? -9.891 14.812 -4.23 1 98.56 34 TYR B C 1
ATOM 2126 O O . TYR B 1 34 ? -10.852 15.594 -4.207 1 98.56 34 TYR B O 1
ATOM 2134 N N . ILE B 1 35 ? -9.188 14.602 -5.328 1 98.56 35 ILE B N 1
ATOM 2135 C CA . ILE B 1 35 ? -9.688 15.102 -6.602 1 98.56 35 ILE B CA 1
ATOM 2136 C C . ILE B 1 35 ? -11.094 14.562 -6.852 1 98.56 35 ILE B C 1
ATOM 2138 O O . ILE B 1 35 ? -11.992 15.305 -7.254 1 98.56 35 ILE B O 1
ATOM 2142 N N . SER B 1 36 ? -11.242 13.289 -6.586 1 98.5 36 SER B N 1
ATOM 2143 C CA . SER B 1 36 ? -12.531 12.648 -6.797 1 98.5 36 SER B CA 1
ATOM 2144 C C . SER B 1 36 ? -13.586 13.195 -5.84 1 98.5 36 SER B C 1
ATOM 2146 O O . SER B 1 36 ? -14.75 13.336 -6.207 1 98.5 36 SER B O 1
ATOM 2148 N N . ARG B 1 37 ? -13.164 13.43 -4.633 1 97.88 37 ARG B N 1
ATOM 2149 C CA . ARG B 1 37 ? -14.078 14.039 -3.676 1 97.88 37 ARG B CA 1
ATOM 2150 C C . ARG B 1 37 ? -14.578 15.391 -4.176 1 97.88 37 ARG B C 1
ATOM 2152 O O . ARG B 1 37 ? -15.773 15.68 -4.113 1 97.88 37 ARG B O 1
ATOM 2159 N N . PHE B 1 38 ? -13.703 16.219 -4.688 1 98.19 38 PHE B N 1
ATOM 2160 C CA . PHE B 1 38 ? -14.07 17.516 -5.234 1 98.19 38 PHE B CA 1
ATOM 2161 C C . PHE B 1 38 ? -14.992 17.359 -6.438 1 98.19 38 PHE B C 1
ATOM 2163 O O . PHE B 1 38 ? -16.016 18.031 -6.539 1 98.19 38 PHE B O 1
ATOM 2170 N N . LEU B 1 39 ? -14.633 16.453 -7.34 1 98 39 LEU B N 1
ATOM 2171 C CA . LEU B 1 39 ? -15.398 16.266 -8.562 1 98 39 LEU B CA 1
ATOM 2172 C C . LEU B 1 39 ? -16.797 15.75 -8.258 1 98 39 LEU B C 1
ATOM 2174 O O . LEU B 1 39 ? -17.766 16.156 -8.906 1 98 39 LEU B O 1
ATOM 2178 N N . SER B 1 40 ? -16.875 14.82 -7.309 1 97.25 40 SER B N 1
ATOM 2179 C CA . SER B 1 40 ? -18.188 14.328 -6.895 1 97.25 40 SER B CA 1
ATOM 2180 C C . SER B 1 40 ? -19.094 15.469 -6.426 1 97.25 40 SER B C 1
ATOM 2182 O O . SER B 1 40 ? -20.25 15.562 -6.836 1 97.25 40 SER B O 1
ATOM 2184 N N . PHE B 1 41 ? -18.547 16.344 -5.656 1 96.56 41 PHE B N 1
ATOM 2185 C CA . PHE B 1 41 ? -19.281 17.484 -5.145 1 96.56 41 PHE B CA 1
ATOM 2186 C C . PHE B 1 41 ? -19.641 18.453 -6.266 1 96.56 41 PHE B C 1
ATOM 2188 O O . PHE B 1 41 ? -20.781 18.906 -6.363 1 96.56 41 PHE B O 1
ATOM 2195 N N . TYR B 1 42 ? -18.672 18.75 -7.066 1 96.88 42 TYR B N 1
ATOM 2196 C CA . TYR B 1 42 ? -18.844 19.703 -8.156 1 96.88 42 TYR B CA 1
ATOM 2197 C C . TYR B 1 42 ? -19.938 19.234 -9.117 1 96.88 42 TYR B C 1
ATOM 2199 O O . TYR B 1 42 ? -20.812 20.016 -9.5 1 96.88 42 TYR B O 1
ATOM 2207 N N . LEU B 1 43 ? -19.906 18.016 -9.469 1 97.56 43 LEU B N 1
ATOM 2208 C CA . LEU B 1 43 ? -20.891 17.469 -10.398 1 97.56 43 LEU B CA 1
ATOM 2209 C C . LEU B 1 43 ? -22.281 17.422 -9.766 1 97.56 43 LEU B C 1
ATOM 2211 O O . LEU B 1 43 ? -23.281 17.688 -10.438 1 97.56 43 LEU B O 1
ATOM 2215 N N . TYR B 1 44 ? -22.281 17.047 -8.508 1 96.06 44 TYR B N 1
ATOM 2216 C CA . TYR B 1 44 ? -23.547 17.078 -7.785 1 96.06 44 TYR B CA 1
ATOM 2217 C C . TYR B 1 44 ? -24.156 18.484 -7.797 1 96.06 44 TYR B C 1
ATOM 2219 O O . TYR B 1 44 ? -25.344 18.641 -8.086 1 96.06 44 TYR B O 1
ATOM 2227 N N . ARG B 1 45 ? -23.359 19.484 -7.539 1 96.19 45 ARG B N 1
ATOM 2228 C CA . ARG B 1 45 ? -23.828 20.875 -7.488 1 96.19 45 ARG B CA 1
ATOM 2229 C C . ARG B 1 45 ? -24.281 21.344 -8.867 1 96.19 45 ARG B C 1
ATOM 2231 O O . ARG B 1 45 ? -25.203 22.156 -8.969 1 96.19 45 ARG B O 1
ATOM 2238 N N . LYS B 1 46 ? -23.703 20.859 -9.82 1 97.44 46 LYS B N 1
ATOM 2239 C CA . LYS B 1 46 ? -24.047 21.25 -11.18 1 97.44 46 LYS B CA 1
ATOM 2240 C C . LYS B 1 46 ? -25.281 20.484 -11.672 1 97.44 46 LYS B C 1
ATOM 2242 O O . LYS B 1 46 ? -25.781 20.734 -12.773 1 97.44 46 LYS B O 1
ATOM 2247 N N . GLY B 1 47 ? -25.75 19.453 -10.977 1 97 47 GLY B N 1
ATOM 2248 C CA . GLY B 1 47 ? -27 18.766 -11.266 1 97 47 GLY B CA 1
ATOM 2249 C C . GLY B 1 47 ? -26.828 17.562 -12.164 1 97 47 GLY B C 1
ATOM 2250 O O . GLY B 1 47 ? -27.75 17.156 -12.859 1 97 47 GLY B O 1
ATOM 2251 N N . TYR B 1 48 ? -25.688 17.047 -12.227 1 97.38 48 TYR B N 1
ATOM 2252 C CA . TYR B 1 48 ? -25.469 15.852 -13.039 1 97.38 48 TYR B CA 1
ATOM 2253 C C . TYR B 1 48 ? -26.141 14.633 -12.406 1 97.38 48 TYR B C 1
ATOM 2255 O O . TYR B 1 48 ? -26.484 14.656 -11.219 1 97.38 48 TYR B O 1
ATOM 2263 N N . SER B 1 49 ? -26.312 13.617 -13.109 1 97.06 49 SER B N 1
ATOM 2264 C CA . SER B 1 49 ? -27.031 12.422 -12.664 1 97.06 49 SER B CA 1
ATOM 2265 C C . SER B 1 49 ? -26.188 11.609 -11.688 1 97.06 49 SER B C 1
ATOM 2267 O O . SER B 1 49 ? -24.969 11.75 -11.641 1 97.06 49 SER B O 1
ATOM 2269 N N . ALA B 1 50 ? -26.812 10.75 -10.938 1 95.75 50 ALA B N 1
ATOM 2270 C CA . ALA B 1 50 ? -26.156 9.859 -9.984 1 95.75 50 ALA B CA 1
ATOM 2271 C C . ALA B 1 50 ? -25.188 8.914 -10.695 1 95.75 50 ALA B C 1
ATOM 2273 O O . ALA B 1 50 ? -24.125 8.578 -10.156 1 95.75 50 ALA B O 1
ATOM 2274 N N . ALA B 1 51 ? -25.562 8.531 -11.859 1 95 51 ALA B N 1
ATOM 2275 C CA . ALA B 1 51 ? -24.719 7.621 -12.641 1 95 51 ALA B CA 1
ATOM 2276 C C . ALA B 1 51 ? -23.406 8.273 -13.008 1 95 51 ALA B C 1
ATOM 2278 O O . ALA B 1 51 ? -22.359 7.613 -13.047 1 95 51 ALA B O 1
ATOM 2279 N N . THR B 1 52 ? -23.422 9.594 -13.234 1 96.06 52 THR B N 1
ATOM 2280 C CA . THR B 1 52 ? -22.219 10.344 -13.586 1 96.06 52 THR B CA 1
ATOM 2281 C C . THR B 1 52 ? -21.344 10.578 -12.359 1 96.06 52 THR B C 1
ATOM 2283 O O . THR B 1 52 ? -20.125 10.664 -12.477 1 96.06 52 THR B O 1
ATOM 2286 N N . ILE B 1 53 ? -21.891 10.617 -11.211 1 97.56 53 ILE B N 1
ATOM 2287 C CA . ILE B 1 53 ? -21.188 10.953 -9.977 1 97.56 53 ILE B CA 1
ATOM 2288 C C . ILE B 1 53 ? -20.625 9.688 -9.336 1 97.56 53 ILE B C 1
ATOM 2290 O O . ILE B 1 53 ? -19.594 9.719 -8.672 1 97.56 53 ILE B O 1
ATOM 2294 N N . ALA B 1 54 ? -21.203 8.539 -9.602 1 96.38 54 ALA B N 1
ATOM 2295 C CA . ALA B 1 54 ? -20.984 7.266 -8.914 1 96.38 54 ALA B CA 1
ATOM 2296 C C . ALA B 1 54 ? -19.516 6.848 -9 1 96.38 54 ALA B C 1
ATOM 2298 O O . ALA B 1 54 ? -18.938 6.406 -8 1 96.38 54 ALA B O 1
ATOM 2299 N N . PRO B 1 55 ? -18.844 7.047 -10.188 1 97.25 55 PRO B N 1
ATOM 2300 C CA . PRO B 1 55 ? -17.438 6.625 -10.258 1 97.25 55 PRO B CA 1
ATOM 2301 C C . PRO B 1 55 ? -16.547 7.402 -9.297 1 97.25 55 PRO B C 1
ATOM 2303 O O . PRO B 1 55 ? -15.641 6.82 -8.688 1 97.25 55 PRO B O 1
ATOM 2306 N N . PHE B 1 56 ? -16.828 8.633 -9.164 1 98.19 56 PHE B N 1
ATOM 2307 C CA . PHE B 1 56 ? -15.992 9.461 -8.305 1 98.19 56 PHE B CA 1
ATOM 2308 C C . PHE B 1 56 ? -16.234 9.148 -6.836 1 98.19 56 PHE B C 1
ATOM 2310 O O . PHE B 1 56 ? -15.312 9.148 -6.027 1 98.19 56 PHE B O 1
ATOM 2317 N N . ASP B 1 57 ? -17.453 8.836 -6.52 1 97.69 57 ASP B N 1
ATOM 2318 C CA . ASP B 1 57 ? -17.766 8.398 -5.16 1 97.69 57 ASP B CA 1
ATOM 2319 C C . ASP B 1 57 ? -17.094 7.066 -4.844 1 97.69 57 ASP B C 1
ATOM 2321 O O . ASP B 1 57 ? -16.594 6.859 -3.734 1 97.69 57 ASP B O 1
ATOM 2325 N N . ALA B 1 58 ? -17.109 6.23 -5.816 1 97.75 58 ALA B N 1
ATOM 2326 C CA . ALA B 1 58 ? -16.469 4.926 -5.641 1 97.75 58 ALA B CA 1
ATOM 2327 C C . ALA B 1 58 ? -14.969 5.07 -5.438 1 97.75 58 ALA B C 1
ATOM 2329 O O . ALA B 1 58 ? -14.383 4.41 -4.57 1 97.75 58 ALA B O 1
ATOM 2330 N N . ILE B 1 59 ? -14.352 5.949 -6.207 1 98.25 59 ILE B N 1
ATOM 2331 C CA . ILE B 1 59 ? -12.922 6.188 -6.078 1 98.25 59 ILE B CA 1
ATOM 2332 C C . ILE B 1 59 ? -12.609 6.734 -4.688 1 98.25 59 ILE B C 1
ATOM 2334 O O . ILE B 1 59 ? -11.719 6.227 -3.998 1 98.25 59 ILE B O 1
ATOM 2338 N N . LYS B 1 60 ? -13.336 7.688 -4.344 1 97.38 60 LYS B N 1
ATOM 2339 C CA . LYS B 1 60 ? -13.148 8.312 -3.037 1 97.38 60 LYS B CA 1
ATOM 2340 C C . LYS B 1 60 ? -13.234 7.273 -1.919 1 97.38 60 LYS B C 1
ATOM 2342 O O . LYS B 1 60 ? -12.352 7.207 -1.062 1 97.38 60 LYS B O 1
ATOM 2347 N N . LYS B 1 61 ? -14.203 6.453 -1.987 1 96.19 61 LYS B N 1
ATOM 2348 C CA . LYS B 1 61 ? -14.461 5.473 -0.938 1 96.19 61 LYS B CA 1
ATOM 2349 C C . LYS B 1 61 ? -13.414 4.363 -0.952 1 96.19 61 LYS B C 1
ATOM 2351 O O . LYS B 1 61 ? -12.805 4.062 0.08 1 96.19 61 LYS B O 1
ATOM 2356 N N . GLN B 1 62 ? -13.164 3.803 -2.1 1 97.44 62 GLN B N 1
ATOM 2357 C CA . GLN B 1 62 ? -12.273 2.654 -2.213 1 97.44 62 GLN B CA 1
ATOM 2358 C C . GLN B 1 62 ? -10.828 3.045 -1.908 1 97.44 62 GLN B C 1
ATOM 2360 O O . GLN B 1 62 ? -10.117 2.311 -1.224 1 97.44 62 GLN B O 1
ATOM 2365 N N . PHE B 1 63 ? -10.414 4.172 -2.396 1 98.31 63 PHE B N 1
ATOM 2366 C CA . PHE B 1 63 ? -9.039 4.598 -2.16 1 98.31 63 PHE B CA 1
ATOM 2367 C C . PHE B 1 63 ? -8.844 5.012 -0.707 1 98.31 63 PHE B C 1
ATOM 2369 O O . PHE B 1 63 ? -7.785 4.777 -0.126 1 98.31 63 PHE B O 1
ATOM 2376 N N . GLY B 1 64 ? -9.875 5.586 -0.127 1 97.44 64 GLY B N 1
ATOM 2377 C CA . GLY B 1 64 ? -9.812 5.875 1.297 1 97.44 64 GLY B CA 1
ATOM 2378 C C . GLY B 1 64 ? -9.656 4.633 2.152 1 97.44 64 GLY B C 1
ATOM 2379 O O . GLY B 1 64 ? -8.844 4.613 3.08 1 97.44 64 GLY B O 1
ATOM 2380 N N . MET B 1 65 ? -10.344 3.592 1.812 1 97.12 65 MET B N 1
ATOM 2381 C CA . MET B 1 65 ? -10.266 2.332 2.547 1 97.12 65 MET B CA 1
ATOM 2382 C C . MET B 1 65 ? -8.906 1.678 2.361 1 97.12 65 MET B C 1
ATOM 2384 O O . MET B 1 65 ? -8.328 1.155 3.316 1 97.12 65 MET B O 1
ATOM 2388 N N . THR B 1 66 ? -8.445 1.716 1.176 1 97.62 66 THR B N 1
ATOM 2389 C CA . THR B 1 66 ? -7.125 1.149 0.894 1 97.62 66 THR B CA 1
ATOM 2390 C C . THR B 1 66 ? -6.043 1.878 1.684 1 97.62 66 THR B C 1
ATOM 2392 O O . THR B 1 66 ? -5.164 1.244 2.27 1 97.62 66 THR B O 1
ATOM 2395 N N . ARG B 1 67 ? -6.141 3.131 1.707 1 97.38 67 ARG B N 1
ATOM 2396 C CA . ARG B 1 67 ? -5.152 3.932 2.424 1 97.38 67 ARG B CA 1
ATOM 2397 C C . ARG B 1 67 ? -5.16 3.607 3.912 1 97.38 67 ARG B C 1
ATOM 2399 O O . ARG B 1 67 ? -4.102 3.525 4.539 1 97.38 67 ARG B O 1
ATOM 2406 N N . LYS B 1 68 ? -6.309 3.432 4.469 1 96.69 68 LYS B N 1
ATOM 2407 C CA . LYS B 1 68 ? -6.395 3.098 5.887 1 96.69 68 LYS B CA 1
ATOM 2408 C C . LYS B 1 68 ? -5.629 1.817 6.199 1 96.69 68 LYS B C 1
ATOM 2410 O O . LYS B 1 68 ? -4.898 1.752 7.191 1 96.69 68 LYS B O 1
ATOM 2415 N N . LEU B 1 69 ? -5.734 0.885 5.344 1 95.25 69 LEU B N 1
ATOM 2416 C CA . LEU B 1 69 ? -5.047 -0.384 5.551 1 95.25 69 LEU B CA 1
ATOM 2417 C C . LEU B 1 69 ? -3.543 -0.226 5.34 1 95.25 69 LEU B C 1
ATOM 2419 O O . LEU B 1 69 ? -2.744 -0.827 6.062 1 95.25 69 LEU B O 1
ATOM 2423 N N . MET B 1 70 ? -3.195 0.568 4.41 1 95.44 70 MET B N 1
ATOM 2424 C CA . MET B 1 70 ? -1.785 0.782 4.098 1 95.44 70 MET B CA 1
ATOM 2425 C C . MET B 1 70 ? -1.094 1.556 5.215 1 95.44 70 MET B C 1
ATOM 2427 O O . MET B 1 70 ? 0.136 1.575 5.293 1 95.44 70 MET B O 1
ATOM 2431 N N . ARG B 1 71 ? -1.865 2.168 6.078 1 95.75 71 ARG B N 1
ATOM 2432 C CA . ARG B 1 71 ? -1.275 3.012 7.109 1 95.75 71 ARG B CA 1
ATOM 2433 C C . ARG B 1 71 ? -1.213 2.281 8.445 1 95.75 71 ARG B C 1
ATOM 2435 O O . ARG B 1 71 ? -0.682 2.809 9.422 1 95.75 71 ARG B O 1
ATOM 2442 N N . VAL B 1 72 ? -1.711 1.092 8.406 1 93.62 72 VAL B N 1
ATOM 2443 C CA . VAL B 1 72 ? -1.587 0.306 9.625 1 93.62 72 VAL B CA 1
ATOM 2444 C C . VAL B 1 72 ? -0.113 0.157 10 1 93.62 72 VAL B C 1
ATOM 2446 O O . VAL B 1 72 ? 0.712 -0.202 9.156 1 93.62 72 VAL B O 1
ATOM 2449 N N . GLY B 1 73 ? 0.263 0.475 11.203 1 92.31 73 GLY B N 1
ATOM 2450 C CA . GLY B 1 73 ? 1.643 0.427 11.656 1 92.31 73 GLY B CA 1
ATOM 2451 C C . GLY B 1 73 ? 2.297 1.794 11.727 1 92.31 73 GLY B C 1
ATOM 2452 O O . GLY B 1 73 ? 3.293 1.978 12.422 1 92.31 73 GLY B O 1
ATOM 2453 N N . LYS B 1 74 ? 1.771 2.732 11.008 1 95.06 74 LYS B N 1
ATOM 2454 C CA . LYS B 1 74 ? 2.348 4.074 10.984 1 95.06 74 LYS B CA 1
ATOM 2455 C C . LYS B 1 74 ? 2.205 4.754 12.344 1 95.06 74 LYS B C 1
ATOM 2457 O O . LYS B 1 74 ? 2.922 5.715 12.641 1 95.06 74 LYS B O 1
ATOM 2462 N N . ASN B 1 75 ? 1.193 4.277 13.133 1 96.56 75 ASN B N 1
ATOM 2463 C CA . ASN B 1 75 ? 1.074 4.801 14.492 1 96.56 75 ASN B CA 1
ATOM 2464 C C . ASN B 1 75 ? 2.336 4.531 15.312 1 96.56 75 ASN B C 1
ATOM 2466 O O . ASN B 1 75 ? 2.75 5.371 16.109 1 96.56 75 ASN B O 1
ATOM 2470 N N . MET B 1 76 ? 2.93 3.428 15.047 1 94.44 76 MET B N 1
ATOM 2471 C CA . MET B 1 76 ? 4.16 3.088 15.758 1 94.44 76 MET B CA 1
ATOM 2472 C C . MET B 1 76 ? 5.309 3.984 15.312 1 94.44 76 MET B C 1
ATOM 2474 O O . MET B 1 76 ? 6.148 4.375 16.125 1 94.44 76 MET B O 1
ATOM 2478 N N . GLU B 1 77 ? 5.316 4.254 14.125 1 93.62 77 GLU B N 1
ATOM 2479 C CA . GLU B 1 77 ? 6.324 5.18 13.617 1 93.62 77 GLU B CA 1
ATOM 2480 C C . GLU B 1 77 ? 6.164 6.562 14.242 1 93.62 77 GLU B C 1
ATOM 2482 O O . GLU B 1 77 ? 7.152 7.211 14.594 1 93.62 77 GLU B O 1
ATOM 2487 N N . SER B 1 78 ? 4.953 6.977 14.375 1 95.88 78 SER B N 1
ATOM 2488 C CA . SER B 1 78 ? 4.684 8.281 14.977 1 95.88 78 SER B CA 1
ATOM 2489 C C . SER B 1 78 ? 5.07 8.297 16.453 1 95.88 78 SER B C 1
ATOM 2491 O O . SER B 1 78 ? 5.586 9.297 16.953 1 95.88 78 SER B O 1
ATOM 2493 N N . LEU B 1 79 ? 4.816 7.223 17.094 1 95.56 79 LEU B N 1
ATOM 2494 C CA . LEU B 1 79 ? 5.195 7.133 18.5 1 95.56 79 LEU B CA 1
ATOM 2495 C C . LEU B 1 79 ? 6.711 7.168 18.656 1 95.56 79 LEU B C 1
ATOM 2497 O O . LEU B 1 79 ? 7.23 7.828 19.562 1 95.56 79 LEU B O 1
ATOM 2501 N N . LYS B 1 80 ? 7.367 6.52 17.781 1 92.81 80 LYS B N 1
ATOM 2502 C CA . LYS B 1 80 ? 8.828 6.562 17.797 1 92.81 80 LYS B CA 1
ATOM 2503 C C . LYS B 1 80 ? 9.336 7.977 17.547 1 92.81 80 LYS B C 1
ATOM 2505 O O . LYS B 1 80 ? 10.281 8.43 18.203 1 92.81 80 LYS B O 1
ATOM 2510 N N . ALA B 1 81 ? 8.719 8.609 16.641 1 94.25 81 ALA B N 1
ATOM 2511 C CA . ALA B 1 81 ? 9.109 9.984 16.328 1 94.25 81 ALA B CA 1
ATOM 2512 C C . ALA B 1 81 ? 8.883 10.906 17.516 1 94.25 81 ALA B C 1
ATOM 2514 O O . ALA B 1 81 ? 9.688 11.805 17.781 1 94.25 81 ALA B O 1
ATOM 2515 N N . ALA B 1 82 ? 7.793 10.695 18.203 1 96 82 ALA B N 1
ATOM 2516 C CA . ALA B 1 82 ? 7.512 11.484 19.406 1 96 82 ALA B CA 1
ATOM 2517 C C . ALA B 1 82 ? 8.578 11.266 20.469 1 96 82 ALA B C 1
ATOM 2519 O O . ALA B 1 82 ? 9.047 12.219 21.094 1 96 82 ALA B O 1
ATOM 2520 N N . SER B 1 83 ? 8.953 10.039 20.641 1 93.94 83 SER B N 1
ATOM 2521 C CA . SER B 1 83 ? 9.984 9.703 21.625 1 93.94 83 SER B CA 1
ATOM 2522 C C . SER B 1 83 ? 11.328 10.312 21.234 1 93.94 83 SER B C 1
ATOM 2524 O O . SER B 1 83 ? 12.023 10.875 22.094 1 93.94 83 SER B O 1
ATOM 2526 N N . THR B 1 84 ? 11.68 10.203 20.016 1 93.19 84 THR B N 1
ATOM 2527 C CA . THR B 1 84 ? 12.93 10.773 19.547 1 93.19 84 THR B CA 1
ATOM 2528 C C . THR B 1 84 ? 12.953 12.281 19.734 1 93.19 84 THR B C 1
ATOM 2530 O O . THR B 1 84 ? 13.961 12.852 20.156 1 93.19 84 THR B O 1
ATOM 2533 N N . ALA B 1 85 ? 11.844 12.875 19.422 1 94.56 85 ALA B N 1
ATOM 2534 C CA . ALA B 1 85 ? 11.734 14.32 19.594 1 94.56 85 ALA B CA 1
ATOM 2535 C C . ALA B 1 85 ? 11.875 14.703 21.062 1 94.56 85 ALA B C 1
ATOM 2537 O O . ALA B 1 85 ? 12.547 15.68 21.406 1 94.56 85 ALA B O 1
ATOM 2538 N N . TYR B 1 86 ? 11.289 13.977 21.875 1 94.5 86 TYR B N 1
ATOM 2539 C CA . TYR B 1 86 ? 11.32 14.258 23.312 1 94.5 86 TYR B CA 1
ATOM 2540 C C . TYR B 1 86 ? 12.742 14.148 23.844 1 94.5 86 TYR B C 1
ATOM 2542 O O . TYR B 1 86 ? 13.133 14.906 24.734 1 94.5 86 TYR B O 1
ATOM 2550 N N . ASP B 1 87 ? 13.5 13.273 23.266 1 93.19 87 ASP B N 1
ATOM 2551 C CA . ASP B 1 87 ? 14.844 12.984 23.766 1 93.19 87 ASP B CA 1
ATOM 2552 C C . ASP B 1 87 ? 15.867 13.953 23.188 1 93.19 87 ASP B C 1
ATOM 2554 O O . ASP B 1 87 ? 17.016 14 23.641 1 93.19 87 ASP B O 1
ATOM 2558 N N . GLU B 1 88 ? 15.398 14.641 22.203 1 90.81 88 GLU B N 1
ATOM 2559 C CA . GLU B 1 88 ? 16.344 15.57 21.594 1 90.81 88 GLU B CA 1
ATOM 2560 C C . GLU B 1 88 ? 16.609 16.781 22.484 1 90.81 88 GLU B C 1
ATOM 2562 O O . GLU B 1 88 ? 15.695 17.562 22.766 1 90.81 88 GLU B O 1
ATOM 2567 N N . LYS B 1 89 ? 17.906 17 23 1 89.88 89 LYS B N 1
ATOM 2568 C CA . LYS B 1 89 ? 18.234 18.047 23.953 1 89.88 89 LYS B CA 1
ATOM 2569 C C . LYS B 1 89 ? 18.781 19.281 23.234 1 89.88 89 LYS B C 1
ATOM 2571 O O . LYS B 1 89 ? 18.703 20.391 23.766 1 89.88 89 LYS B O 1
ATOM 2576 N N . ALA B 1 90 ? 19.203 19.156 22.047 1 91.5 90 ALA B N 1
ATOM 2577 C CA . ALA B 1 90 ? 19.922 20.234 21.359 1 91.5 90 ALA B CA 1
ATOM 2578 C C . ALA B 1 90 ? 18.938 21.109 20.578 1 91.5 90 ALA B C 1
ATOM 2580 O O . ALA B 1 90 ? 19.344 22.141 20.031 1 91.5 90 ALA B O 1
ATOM 2581 N N . VAL B 1 91 ? 17.656 20.859 20.672 1 90.19 91 VAL B N 1
ATOM 2582 C CA . VAL B 1 91 ? 16.688 21.562 19.844 1 90.19 91 VAL B CA 1
ATOM 2583 C C . VAL B 1 91 ? 15.914 22.562 20.719 1 90.19 91 VAL B C 1
ATOM 2585 O O . VAL B 1 91 ? 15.797 22.391 21.922 1 90.19 91 VAL B O 1
ATOM 2588 N N . ASP B 1 92 ? 15.453 23.641 20.078 1 94.25 92 ASP B N 1
ATOM 2589 C CA . ASP B 1 92 ? 14.602 24.625 20.734 1 94.25 92 ASP B CA 1
ATOM 2590 C C . ASP B 1 92 ? 13.414 23.953 21.422 1 94.25 92 ASP B C 1
ATOM 2592 O O . ASP B 1 92 ? 12.734 23.125 20.828 1 94.25 92 ASP B O 1
ATOM 2596 N N . PRO B 1 93 ? 13.227 24.297 22.688 1 95.44 93 PRO B N 1
ATOM 2597 C CA . PRO B 1 93 ? 12.164 23.641 23.438 1 95.44 93 PRO B CA 1
ATOM 2598 C C . PRO B 1 93 ? 10.789 23.812 22.797 1 95.44 93 PRO B C 1
ATOM 2600 O O . PRO B 1 93 ? 9.953 22.891 22.859 1 95.44 93 PRO B O 1
ATOM 2603 N N . VAL B 1 94 ? 10.516 24.922 22.266 1 96.62 94 VAL B N 1
ATOM 2604 C CA . VAL B 1 94 ? 9.234 25.156 21.625 1 96.62 94 VAL B CA 1
ATOM 2605 C C . VAL B 1 94 ? 9.055 24.172 20.469 1 96.62 94 VAL B C 1
ATOM 2607 O O . VAL B 1 94 ? 8 23.547 20.328 1 96.62 94 VAL B O 1
ATOM 2610 N N . LEU B 1 95 ? 10.078 24.016 19.703 1 97 95 LEU B N 1
ATOM 2611 C CA . LEU B 1 95 ? 10.023 23.094 18.562 1 97 95 LEU B CA 1
ATOM 2612 C C . LEU B 1 95 ? 9.984 21.641 19.031 1 97 95 LEU B C 1
ATOM 2614 O O . LEU B 1 95 ? 9.289 20.812 18.422 1 97 95 LEU B O 1
ATOM 2618 N N . LYS B 1 96 ? 10.68 21.406 20.094 1 97.38 96 LYS B N 1
ATOM 2619 C CA . LYS B 1 96 ? 10.703 20.062 20.672 1 97.38 96 LYS B CA 1
ATOM 2620 C C . LYS B 1 96 ? 9.297 19.625 21.078 1 97.38 96 LYS B C 1
ATOM 2622 O O . LYS B 1 96 ? 8.82 18.578 20.656 1 97.38 96 LYS B O 1
ATOM 2627 N N . TYR B 1 97 ? 8.656 20.422 21.844 1 97.5 97 TYR B N 1
ATOM 2628 C CA . TYR B 1 97 ? 7.359 20.031 22.375 1 97.5 97 TYR B CA 1
ATOM 2629 C C . TYR B 1 97 ? 6.273 20.109 21.312 1 97.5 97 TYR B C 1
ATOM 2631 O O . TYR B 1 97 ? 5.316 19.328 21.328 1 97.5 97 TYR B O 1
ATOM 2639 N N . ALA B 1 98 ? 6.434 20.984 20.344 1 98.06 98 ALA B N 1
ATOM 2640 C CA . ALA B 1 98 ? 5.512 21 19.219 1 98.06 98 ALA B CA 1
ATOM 2641 C C . ALA B 1 98 ? 5.609 19.703 18.406 1 98.06 98 ALA B C 1
ATOM 2643 O O . ALA B 1 98 ? 4.59 19.156 17.984 1 98.06 98 ALA B O 1
ATOM 2644 N N . ALA B 1 99 ? 6.809 19.219 18.281 1 97.88 99 ALA B N 1
ATOM 2645 C CA . ALA B 1 99 ? 7.016 17.969 17.562 1 97.88 99 ALA B CA 1
ATOM 2646 C C . ALA B 1 99 ? 6.414 16.797 18.312 1 97.88 99 ALA B C 1
ATOM 2648 O O . ALA B 1 99 ? 5.777 15.922 17.719 1 97.88 99 ALA B O 1
ATOM 2649 N N . VAL B 1 100 ? 6.613 16.797 19.594 1 98.12 100 VAL B N 1
ATOM 2650 C CA . VAL B 1 100 ? 6.043 15.734 20.422 1 98.12 100 VAL B CA 1
ATOM 2651 C C . VAL B 1 100 ? 4.523 15.742 20.297 1 98.12 100 VAL B C 1
ATOM 2653 O O . VAL B 1 100 ? 3.906 14.703 20.062 1 98.12 100 VAL B O 1
ATOM 2656 N N . GLY B 1 101 ? 3.959 16.922 20.422 1 98.44 101 GLY B N 1
ATOM 2657 C CA . GLY B 1 101 ? 2.516 17.047 20.297 1 98.44 101 GLY B CA 1
ATOM 2658 C C . GLY B 1 101 ? 1.995 16.625 18.938 1 98.44 101 GLY B C 1
ATOM 2659 O O . GLY B 1 101 ? 0.966 15.953 18.828 1 98.44 101 GLY B O 1
ATOM 2660 N N . ARG B 1 102 ? 2.672 16.984 17.953 1 98.5 102 ARG B N 1
ATOM 2661 C CA . ARG B 1 102 ? 2.285 16.625 16.594 1 98.5 102 ARG B CA 1
ATOM 2662 C C . ARG B 1 102 ? 2.273 15.117 16.391 1 98.5 102 ARG B C 1
ATOM 2664 O O . ARG B 1 102 ? 1.273 14.555 15.945 1 98.5 102 ARG B O 1
ATOM 2671 N N . HIS B 1 103 ? 3.328 14.477 16.828 1 98.38 103 HIS B N 1
ATOM 2672 C CA . HIS B 1 103 ? 3.465 13.047 16.578 1 98.38 103 HIS B CA 1
ATOM 2673 C C . HIS B 1 103 ? 2.525 12.242 17.469 1 98.38 103 HIS B C 1
ATOM 2675 O O . HIS B 1 103 ? 2.025 11.188 17.047 1 98.38 103 HIS B O 1
ATOM 2681 N N . LEU B 1 104 ? 2.262 12.734 18.656 1 98.31 104 LEU B N 1
ATOM 2682 C CA . LEU B 1 104 ? 1.28 12.062 19.5 1 98.31 104 LEU B CA 1
ATOM 2683 C C . LEU B 1 104 ? -0.12 12.188 18.906 1 98.31 104 LEU B C 1
ATOM 2685 O O . LEU B 1 104 ? -0.904 11.234 18.953 1 98.31 104 LEU B O 1
ATOM 2689 N N . GLY B 1 105 ? -0.386 13.352 18.391 1 98.62 105 GLY B N 1
ATOM 2690 C CA . GLY B 1 105 ? -1.649 13.523 17.703 1 98.62 105 GLY B CA 1
ATOM 2691 C C . GLY B 1 105 ? -1.811 12.586 16.516 1 98.62 105 GLY B C 1
ATOM 2692 O O . GLY B 1 105 ? -2.85 11.945 16.359 1 98.62 105 GLY B O 1
ATOM 2693 N N . TYR B 1 106 ? -0.795 12.484 15.789 1 98.38 106 TYR B N 1
ATOM 2694 C CA . TYR B 1 106 ? -0.839 11.609 14.617 1 98.38 106 TYR B CA 1
ATOM 2695 C C . TYR B 1 106 ? -0.927 10.148 15.031 1 98.38 106 TYR B C 1
ATOM 2697 O O . TYR B 1 106 ? -1.632 9.359 14.398 1 98.38 106 TYR B O 1
ATOM 2705 N N . ALA B 1 107 ? -0.234 9.797 16.109 1 98.19 107 ALA B N 1
ATOM 2706 C CA . ALA B 1 107 ? -0.3 8.422 16.594 1 98.19 107 ALA B CA 1
ATOM 2707 C C . ALA B 1 107 ? -1.718 8.062 17.031 1 98.19 107 ALA B C 1
ATOM 2709 O O . ALA B 1 107 ? -2.213 6.98 16.719 1 98.19 107 ALA B O 1
ATOM 2710 N N . GLY B 1 108 ? -2.316 8.977 17.734 1 98.56 108 GLY B N 1
ATOM 2711 C CA . GLY B 1 108 ? -3.695 8.758 18.141 1 98.56 108 GLY B CA 1
ATOM 2712 C C . GLY B 1 108 ? -4.656 8.672 16.969 1 98.56 108 GLY B C 1
ATOM 2713 O O . GLY B 1 108 ? -5.504 7.773 16.922 1 98.56 108 GLY B O 1
ATOM 2714 N N . TYR B 1 109 ? -4.504 9.523 16.094 1 98.5 109 TYR B N 1
ATOM 2715 C CA . TYR B 1 109 ? -5.34 9.531 14.898 1 98.5 109 TYR B CA 1
ATOM 2716 C C . TYR B 1 109 ? -5.223 8.219 14.141 1 98.5 109 TYR B C 1
ATOM 2718 O O . TYR B 1 109 ? -6.23 7.578 13.828 1 98.5 109 TYR B O 1
ATOM 2726 N N . LEU B 1 110 ? -4.008 7.82 13.891 1 98.19 110 LEU B N 1
ATOM 2727 C CA . LEU B 1 110 ? -3.746 6.629 13.086 1 98.19 110 LEU B CA 1
ATOM 2728 C C . LEU B 1 110 ? -4.242 5.375 13.805 1 98.19 110 LEU B C 1
ATOM 2730 O O . LEU B 1 110 ? -4.723 4.441 13.156 1 98.19 110 LEU B O 1
ATOM 2734 N N . THR B 1 111 ? -4.148 5.336 15.055 1 98.25 111 THR B N 1
ATOM 2735 C CA . THR B 1 111 ? -4.648 4.207 15.828 1 98.25 111 THR B CA 1
ATOM 2736 C C . THR B 1 111 ? -6.164 4.082 15.688 1 98.25 111 THR B C 1
ATOM 2738 O O . THR B 1 111 ? -6.676 3.01 15.359 1 98.25 111 THR B O 1
ATOM 2741 N N . LEU B 1 112 ? -6.809 5.16 15.867 1 98 112 LEU B N 1
ATOM 2742 C CA . LEU B 1 112 ? -8.266 5.137 15.836 1 98 112 LEU B CA 1
ATOM 2743 C C . LEU B 1 112 ? -8.773 4.965 14.406 1 98 112 LEU B C 1
ATOM 2745 O O . LEU B 1 112 ? -9.82 4.352 14.18 1 98 112 LEU B O 1
ATOM 2749 N N . ASP B 1 113 ? -8.008 5.488 13.523 1 97 113 ASP B N 1
ATOM 2750 C CA . ASP B 1 113 ? -8.344 5.301 12.109 1 97 113 ASP B CA 1
ATOM 2751 C C .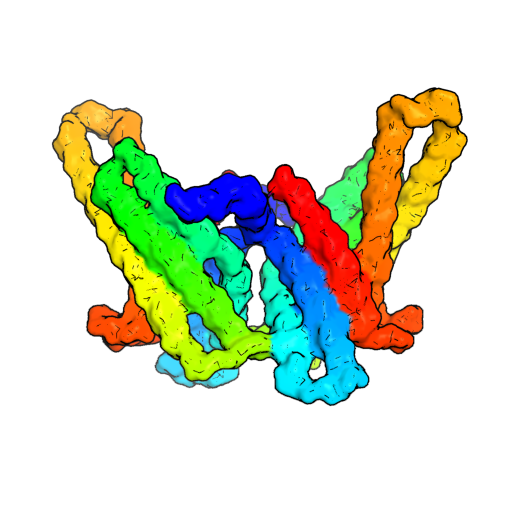 ASP B 1 113 ? -8.273 3.824 11.727 1 97 113 ASP B C 1
ATOM 2753 O O . ASP B 1 113 ? -9.102 3.344 10.945 1 97 113 ASP B O 1
ATOM 2757 N N . SER B 1 114 ? -7.312 3.113 12.266 1 96.69 114 SER B N 1
ATOM 2758 C CA . SER B 1 114 ? -7.199 1.678 12.031 1 96.69 114 SER B CA 1
ATOM 2759 C C . SER B 1 114 ? -8.375 0.922 12.648 1 96.69 114 SER B C 1
ATOM 2761 O O . SER B 1 114 ? -8.883 -0.03 12.055 1 96.69 114 SER B O 1
ATOM 2763 N N . ILE B 1 115 ? -8.773 1.351 13.719 1 97 115 ILE B N 1
ATOM 2764 C CA . ILE B 1 115 ? -9.922 0.731 14.383 1 97 115 ILE B CA 1
ATOM 2765 C C . ILE B 1 115 ? -11.195 1.02 13.586 1 97 115 ILE B C 1
ATOM 2767 O O . ILE B 1 115 ? -12.023 0.13 13.383 1 97 115 ILE B O 1
ATOM 2771 N N . HIS B 1 116 ? -11.297 2.229 13.188 1 96.19 116 HIS B N 1
ATOM 2772 C CA . HIS B 1 116 ? -12.453 2.613 12.383 1 96.19 116 HIS B CA 1
ATOM 2773 C C . HIS B 1 116 ? -12.539 1.778 11.109 1 96.19 116 HIS B C 1
ATOM 2775 O O . HIS B 1 116 ? -13.633 1.456 10.641 1 96.19 116 HIS B O 1
ATOM 2781 N N . TYR B 1 117 ? -11.414 1.404 10.578 1 96.75 117 TYR B N 1
ATOM 2782 C CA . TYR B 1 117 ? -11.375 0.572 9.383 1 96.75 117 TYR B CA 1
ATOM 2783 C C . TYR B 1 117 ? -12.141 -0.73 9.602 1 96.75 117 TYR B C 1
ATOM 2785 O O . TYR B 1 117 ? -12.828 -1.212 8.695 1 96.75 117 TYR B O 1
ATOM 2793 N N . LEU B 1 118 ? -12.008 -1.324 10.734 1 96.62 118 LEU B N 1
ATOM 2794 C CA . LEU B 1 118 ? -12.656 -2.596 11.031 1 96.62 118 LEU B CA 1
ATOM 2795 C C . LEU B 1 118 ? -14.172 -2.477 10.898 1 96.62 118 LEU B C 1
ATOM 2797 O O . LEU B 1 118 ? -14.82 -3.377 10.359 1 96.62 118 LEU B O 1
ATOM 2801 N N . ASP B 1 119 ? -14.648 -1.368 11.312 1 96 119 ASP B N 1
ATOM 2802 C CA . ASP B 1 119 ? -16.078 -1.132 11.219 1 96 119 ASP B CA 1
ATOM 2803 C C . ASP B 1 119 ? -16.484 -0.83 9.773 1 96 119 ASP B C 1
ATOM 2805 O O . ASP B 1 119 ? -17.422 -1.449 9.242 1 96 119 ASP B O 1
ATOM 2809 N N . ALA B 1 120 ? -15.773 0.065 9.164 1 94.62 120 ALA B N 1
ATOM 2810 C CA . ALA B 1 120 ? -16.109 0.528 7.82 1 94.62 120 ALA B CA 1
ATOM 2811 C C . ALA B 1 120 ? -16 -0.609 6.809 1 94.62 120 ALA B C 1
ATOM 2813 O O . ALA B 1 120 ? -16.719 -0.619 5.801 1 94.62 120 ALA B O 1
ATOM 2814 N N . SER B 1 121 ? -15.156 -1.613 7.031 1 95.56 121 SER B N 1
ATOM 2815 C CA . SER B 1 121 ? -14.938 -2.723 6.109 1 95.56 121 SER B CA 1
ATOM 2816 C C . SER B 1 121 ? -15.938 -3.848 6.348 1 95.56 121 SER B C 1
ATOM 2818 O O . SER B 1 121 ? -16.016 -4.785 5.555 1 95.56 121 SER B O 1
ATOM 2820 N N . GLY B 1 122 ? -16.625 -3.828 7.492 1 94.62 122 GLY B N 1
ATOM 2821 C CA . GLY B 1 122 ? -17.578 -4.875 7.824 1 94.62 122 GLY B CA 1
ATOM 2822 C C . GLY B 1 122 ? -16.953 -6.043 8.562 1 94.62 122 GLY B C 1
ATOM 2823 O O . GLY B 1 122 ? -17.609 -7.062 8.789 1 94.62 122 GLY B O 1
ATOM 2824 N N . ILE B 1 123 ? -15.727 -5.926 8.945 1 95.94 123 ILE B N 1
ATOM 2825 C CA . ILE B 1 123 ? -15.031 -6.988 9.664 1 95.94 123 ILE B CA 1
ATOM 2826 C C . ILE B 1 123 ? -15.57 -7.074 11.094 1 95.94 123 ILE B C 1
ATOM 2828 O O . ILE B 1 123 ? -15.789 -8.172 11.617 1 95.94 123 ILE B O 1
ATOM 2832 N N . MET B 1 124 ? -15.727 -5.93 11.68 1 95.06 124 MET B N 1
ATOM 2833 C CA . MET B 1 124 ? -16.312 -5.805 13.016 1 95.06 124 MET B CA 1
ATOM 2834 C C . MET B 1 124 ? -17.281 -4.625 13.078 1 95.06 124 MET B C 1
ATOM 2836 O O . MET B 1 124 ? -17 -3.557 12.531 1 95.06 124 MET B O 1
ATOM 2840 N N . LYS B 1 125 ? -18.359 -4.828 13.711 1 92.81 125 LYS B N 1
ATOM 2841 C CA . LYS B 1 125 ? -19.328 -3.746 13.859 1 92.81 125 LYS B CA 1
ATOM 2842 C C . LYS B 1 125 ? -19.266 -3.135 15.258 1 92.81 125 LYS B C 1
ATOM 2844 O O . LYS B 1 125 ? -19.344 -3.85 16.266 1 92.81 125 LYS B O 1
ATOM 2849 N N . PHE B 1 126 ? -19.047 -1.87 15.203 1 93.5 126 PHE B N 1
ATOM 2850 C CA . PHE B 1 126 ? -19.031 -1.146 16.469 1 93.5 126 PHE B CA 1
ATOM 2851 C C . PHE B 1 126 ? -20.312 -0.333 16.641 1 93.5 126 PHE B C 1
ATOM 2853 O O . PHE B 1 126 ? -20.828 0.238 15.68 1 93.5 126 PHE B O 1
ATOM 2860 N N . SER B 1 127 ? -20.844 -0.22 17.875 1 92.38 127 SER B N 1
ATOM 2861 C CA . SER B 1 127 ? -22.031 0.569 18.172 1 92.38 127 SER B CA 1
ATOM 2862 C C . SER B 1 127 ? -21.719 2.061 18.188 1 92.38 127 SER B C 1
ATOM 2864 O O . SER B 1 127 ? -22.609 2.891 17.953 1 92.38 127 SER B O 1
ATOM 2866 N N . ASN B 1 128 ? -20.5 2.418 18.344 1 94.12 128 ASN B N 1
ATOM 2867 C CA . ASN B 1 128 ? -20.109 3.818 18.469 1 94.12 128 ASN B CA 1
ATOM 2868 C C . ASN B 1 128 ? -19.109 4.219 17.375 1 94.12 128 ASN B C 1
ATOM 2870 O O . ASN B 1 128 ? -18.125 4.902 17.656 1 94.12 128 ASN B O 1
ATOM 2874 N N . ALA B 1 129 ? -19.297 3.799 16.188 1 92.25 129 ALA B N 1
ATOM 2875 C CA . ALA B 1 129 ? -18.375 4.055 15.086 1 92.25 129 ALA B CA 1
ATOM 2876 C C . ALA B 1 129 ? -18.172 5.555 14.875 1 92.25 129 ALA B C 1
ATOM 2878 O O . ALA B 1 129 ? -17.047 6.004 14.617 1 92.25 129 ALA B O 1
ATOM 2879 N N . LYS B 1 130 ? -19.172 6.344 14.984 1 92.62 130 LYS B N 1
ATOM 2880 C CA . LYS B 1 130 ? -19.078 7.789 14.805 1 92.62 130 LYS B CA 1
ATOM 2881 C C . LYS B 1 130 ? -18.203 8.422 15.875 1 92.62 130 LYS B C 1
ATOM 2883 O O . LYS B 1 130 ? -17.406 9.328 15.578 1 92.62 130 LYS B O 1
ATOM 2888 N N . ARG B 1 131 ? -18.312 7.961 17.031 1 95.44 131 ARG B N 1
ATOM 2889 C CA . ARG B 1 131 ? -17.484 8.484 18.109 1 95.44 131 ARG B CA 1
ATOM 2890 C C . ARG B 1 131 ? -16.016 8.188 17.859 1 95.44 131 ARG B C 1
ATOM 2892 O O . ARG B 1 131 ? -15.148 9.023 18.156 1 95.44 131 ARG B O 1
ATOM 2899 N N . ILE B 1 132 ? -15.766 7.031 17.375 1 96.31 132 ILE B N 1
ATOM 2900 C CA . ILE B 1 132 ? -14.398 6.645 17.062 1 96.31 132 ILE B CA 1
ATOM 2901 C C . ILE B 1 132 ? -13.828 7.57 15.984 1 96.31 132 ILE B C 1
ATOM 2903 O O . ILE B 1 132 ? -12.719 8.094 16.125 1 96.31 132 ILE B O 1
ATOM 2907 N N . SER B 1 133 ? -14.625 7.785 14.984 1 94.88 133 SER B N 1
ATOM 2908 C CA . SER B 1 133 ? -14.195 8.664 13.906 1 94.88 133 SER B CA 1
ATOM 2909 C C . SER B 1 133 ? -14.008 10.094 14.398 1 94.88 133 SER B C 1
ATOM 2911 O O . SER B 1 133 ? -13.039 10.766 14.031 1 94.88 133 SER B O 1
ATOM 2913 N N . ASP B 1 134 ? -14.836 10.594 15.242 1 96.12 134 ASP B N 1
ATOM 2914 C CA . ASP B 1 134 ? -14.734 11.945 15.789 1 96.12 134 ASP B CA 1
ATOM 2915 C C . ASP B 1 134 ? -13.484 12.102 16.656 1 96.12 134 ASP B C 1
ATOM 2917 O O . ASP B 1 134 ? -12.781 13.109 16.562 1 96.12 134 ASP B O 1
ATOM 2921 N N . THR B 1 135 ? -13.289 11.094 17.438 1 97.81 135 THR B N 1
ATOM 2922 C CA . THR B 1 135 ? -12.102 11.148 18.281 1 97.81 135 THR B CA 1
ATOM 2923 C C . THR B 1 135 ? -10.828 11.102 17.453 1 97.81 135 THR B C 1
ATOM 2925 O O . THR B 1 135 ? -9.852 11.773 17.766 1 97.81 135 THR B O 1
ATOM 2928 N N . ALA B 1 136 ? -10.875 10.305 16.391 1 97.62 136 ALA B N 1
ATOM 2929 C CA . ALA B 1 136 ? -9.742 10.281 15.477 1 97.62 136 ALA B CA 1
ATOM 2930 C C . ALA B 1 136 ? -9.484 11.672 14.891 1 97.62 136 ALA B C 1
ATOM 2932 O O . ALA B 1 136 ? -8.344 12.141 14.859 1 97.62 136 ALA B O 1
ATOM 2933 N N . ASN B 1 137 ? -10.523 12.328 14.508 1 97.12 137 ASN B N 1
ATOM 2934 C CA . ASN B 1 137 ? -10.406 13.664 13.93 1 97.12 137 ASN B CA 1
ATOM 2935 C C . ASN B 1 137 ? -9.875 14.672 14.938 1 97.12 137 ASN B C 1
ATOM 2937 O O . ASN B 1 137 ? -9.141 15.602 14.57 1 97.12 137 ASN B O 1
ATOM 2941 N N . LYS B 1 138 ? -10.227 14.508 16.188 1 98.12 138 LYS B N 1
ATOM 2942 C CA . LYS B 1 138 ? -9.703 15.391 17.234 1 98.12 138 LYS B CA 1
ATOM 2943 C C . LYS B 1 138 ? -8.188 15.234 17.375 1 98.12 138 LYS B C 1
ATOM 2945 O O . LYS B 1 138 ? -7.469 16.219 17.5 1 98.12 138 LYS B O 1
ATOM 2950 N N . PHE B 1 139 ? -7.789 14.016 17.328 1 98.56 139 PHE B N 1
ATOM 2951 C CA . PHE B 1 139 ? -6.355 13.758 17.406 1 98.56 139 PHE B CA 1
ATOM 2952 C C . PHE B 1 139 ? -5.637 14.336 16.203 1 98.56 139 PHE B C 1
ATOM 2954 O O . PHE B 1 139 ? -4.582 14.961 16.328 1 98.56 139 PHE B O 1
ATOM 2961 N N . TRP B 1 140 ? -6.203 14.125 15.07 1 98.12 140 TRP B N 1
ATOM 2962 C CA . TRP B 1 140 ? -5.613 14.664 13.852 1 98.12 140 TRP B CA 1
ATOM 2963 C C . TRP B 1 140 ? -5.547 16.188 13.906 1 98.12 140 TRP B C 1
ATOM 2965 O O . TRP B 1 140 ? -4.504 16.781 13.625 1 98.12 140 TRP B O 1
ATOM 2975 N N . PHE B 1 141 ? -6.629 16.812 14.32 1 97.88 141 PHE B N 1
ATOM 2976 C CA . PHE B 1 141 ? -6.719 18.266 14.445 1 97.88 141 PHE B CA 1
ATOM 2977 C C . PHE B 1 141 ? -5.645 18.781 15.391 1 97.88 141 PHE B C 1
ATOM 2979 O O . PHE B 1 141 ? -4.957 19.766 15.07 1 97.88 141 PHE B O 1
ATOM 2986 N N . THR B 1 142 ? -5.473 18.094 16.484 1 98.19 142 THR B N 1
ATOM 2987 C CA . THR B 1 142 ? -4.488 18.516 17.469 1 98.19 142 THR B CA 1
ATOM 2988 C C . THR B 1 142 ? -3.076 18.438 16.891 1 98.19 142 THR B C 1
ATOM 2990 O O . THR B 1 142 ? -2.271 19.344 17.078 1 98.19 142 THR B O 1
ATOM 2993 N N . GLY B 1 143 ? -2.805 17.375 16.219 1 98.5 143 GLY B N 1
ATOM 2994 C CA . GLY B 1 143 ? -1.505 17.25 15.586 1 98.5 143 GLY B CA 1
ATOM 2995 C C . GLY B 1 143 ? -1.227 18.375 14.594 1 98.5 143 GLY B C 1
ATOM 2996 O O . GLY B 1 143 ? -0.133 18.938 14.586 1 98.5 143 GLY B O 1
ATOM 2997 N N . LEU B 1 144 ? -2.207 18.688 13.883 1 98.31 144 LEU B N 1
ATOM 2998 C CA . LEU B 1 144 ? -2.057 19.719 12.867 1 98.31 144 LEU B CA 1
ATOM 2999 C C . LEU B 1 144 ? -1.866 21.094 13.508 1 98.31 144 LEU B C 1
ATOM 3001 O O . LEU B 1 144 ? -1.113 21.922 12.992 1 98.31 144 LEU B O 1
ATOM 3005 N N . VAL B 1 145 ? -2.533 21.328 14.578 1 98.25 145 VAL B N 1
ATOM 3006 C CA . VAL B 1 145 ? -2.377 22.594 15.281 1 98.25 145 VAL B CA 1
ATOM 3007 C C . VAL B 1 145 ? -0.928 22.75 15.742 1 98.25 145 VAL B C 1
ATOM 3009 O O . VAL B 1 145 ? -0.332 23.812 15.57 1 98.25 145 VAL B O 1
ATOM 3012 N N . PHE B 1 146 ? -0.35 21.719 16.266 1 98.69 146 PHE B N 1
ATOM 3013 C CA . PHE B 1 146 ? 1.04 21.766 16.703 1 98.69 146 PHE B CA 1
ATOM 3014 C C . PHE B 1 146 ? 1.976 21.953 15.516 1 98.69 146 PHE B C 1
ATOM 3016 O O . PHE B 1 146 ? 2.975 22.672 15.609 1 98.69 146 PHE B O 1
ATOM 3023 N N . SER B 1 147 ? 1.648 21.344 14.438 1 98.44 147 SER B N 1
ATOM 3024 C CA . SER B 1 147 ? 2.467 21.469 13.242 1 98.44 147 SER B CA 1
ATOM 3025 C C . SER B 1 147 ? 2.445 22.906 12.719 1 98.44 147 SER B C 1
ATOM 3027 O O . SER B 1 147 ? 3.49 23.469 12.375 1 98.44 147 SER B O 1
ATOM 3029 N N . ILE B 1 148 ? 1.309 23.484 12.68 1 98.56 148 ILE B N 1
ATOM 3030 C CA . ILE B 1 148 ? 1.151 24.844 12.211 1 98.56 148 ILE B CA 1
ATOM 3031 C C . ILE B 1 148 ? 1.89 25.797 13.141 1 98.56 148 ILE B C 1
ATOM 3033 O O . ILE B 1 148 ? 2.623 26.688 12.688 1 98.56 148 ILE B O 1
ATOM 3037 N N . ALA B 1 149 ? 1.751 25.594 14.422 1 98.56 149 ALA B N 1
ATOM 3038 C CA . ALA B 1 149 ? 2.447 26.438 15.398 1 98.56 149 ALA B CA 1
ATOM 3039 C C . ALA B 1 149 ? 3.959 26.344 15.219 1 98.56 149 ALA B C 1
ATOM 3041 O O . ALA B 1 149 ? 4.66 27.359 15.281 1 98.56 149 ALA B O 1
ATOM 3042 N N . SER B 1 150 ? 4.414 25.141 15.008 1 98.25 150 SER B N 1
ATOM 3043 C CA . SER B 1 150 ? 5.844 24.922 14.805 1 98.25 150 SER B CA 1
ATOM 3044 C C . SER B 1 150 ? 6.344 25.641 13.562 1 98.25 150 SER B C 1
ATOM 3046 O O . SER B 1 150 ? 7.41 26.266 13.578 1 98.25 150 SER B O 1
ATOM 3048 N N . SER B 1 151 ? 5.551 25.609 12.523 1 98.44 151 SER B N 1
ATOM 3049 C CA . SER B 1 151 ? 5.938 26.25 11.273 1 98.44 151 SER B CA 1
ATOM 3050 C C . SER B 1 151 ? 5.965 27.766 11.422 1 98.44 151 SER B C 1
ATOM 3052 O O . SER B 1 151 ? 6.895 28.422 10.945 1 98.44 151 SER B O 1
ATOM 3054 N N . LEU B 1 152 ? 4.992 28.312 12.078 1 98.5 152 LEU B N 1
ATOM 3055 C CA . LEU B 1 152 ? 4.945 29.75 12.297 1 98.5 152 LEU B CA 1
ATOM 3056 C C . LEU B 1 152 ? 6.121 30.203 13.164 1 98.5 152 LEU B C 1
ATOM 3058 O O . LEU B 1 152 ? 6.738 31.234 12.883 1 98.5 152 LEU B O 1
ATOM 3062 N N . TYR B 1 153 ? 6.414 29.422 14.164 1 98.25 153 TYR B N 1
ATOM 3063 C CA . TYR B 1 153 ? 7.555 29.719 15.023 1 98.25 153 TYR B CA 1
ATOM 3064 C C . TYR B 1 153 ? 8.859 29.688 14.242 1 98.25 153 TYR B C 1
ATOM 3066 O O . TYR B 1 153 ? 9.695 30.594 14.375 1 98.25 153 TYR B O 1
ATOM 3074 N N . THR B 1 154 ? 9.031 28.688 13.445 1 97.56 154 THR B N 1
ATOM 3075 C CA . THR B 1 154 ? 10.242 28.531 12.648 1 97.56 154 THR B CA 1
ATOM 3076 C C . THR B 1 154 ? 10.398 29.672 11.648 1 97.56 154 THR B C 1
ATOM 3078 O O . THR B 1 154 ? 11.5 30.188 11.445 1 97.56 154 THR B O 1
ATOM 3081 N N . LEU B 1 155 ? 9.328 30.109 11.055 1 97.56 155 LEU B N 1
ATOM 3082 C CA . LEU B 1 155 ? 9.367 31.203 10.109 1 97.56 155 LEU B CA 1
ATOM 3083 C C . LEU B 1 155 ? 9.797 32.5 10.797 1 97.56 155 LEU B C 1
ATOM 3085 O O . LEU B 1 155 ? 10.57 33.281 10.242 1 97.56 155 LEU B O 1
ATOM 3089 N N . ARG B 1 156 ? 9.336 32.656 11.969 1 97.12 156 ARG B N 1
ATOM 3090 C CA . ARG B 1 156 ? 9.734 33.844 12.742 1 97.12 156 ARG B CA 1
ATOM 3091 C C . ARG B 1 156 ? 11.227 33.812 13.07 1 97.12 156 ARG B C 1
ATOM 3093 O O . ARG B 1 156 ? 11.914 34.812 12.969 1 97.12 156 ARG B O 1
ATOM 3100 N N . ARG B 1 157 ? 11.68 32.6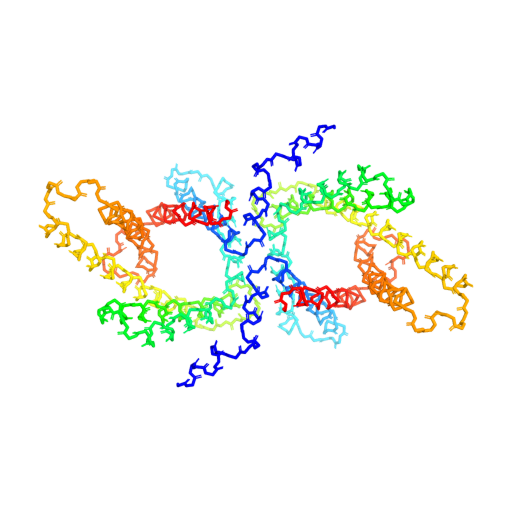56 13.445 1 95.19 157 ARG B N 1
ATOM 3101 C CA . ARG B 1 157 ? 13.094 32.5 13.773 1 95.19 157 ARG B CA 1
ATOM 3102 C C . ARG B 1 157 ? 13.969 32.719 12.547 1 95.19 157 ARG B C 1
ATOM 3104 O O . ARG B 1 157 ? 15.047 33.312 12.656 1 95.19 157 ARG B O 1
ATOM 3111 N N . ILE B 1 158 ? 13.531 32.281 11.43 1 94.88 158 ILE B N 1
ATOM 3112 C CA . ILE B 1 158 ? 14.273 32.469 10.188 1 94.88 158 ILE B CA 1
ATOM 3113 C C . ILE B 1 158 ? 14.312 33.938 9.844 1 94.88 158 ILE B C 1
ATOM 3115 O O . ILE B 1 158 ? 15.359 34.469 9.445 1 94.88 158 ILE B O 1
ATOM 3119 N N . ALA B 1 159 ? 13.203 34.656 10.008 1 93.62 159 ALA B N 1
ATOM 3120 C CA . ALA B 1 159 ? 13.141 36.094 9.742 1 93.62 159 ALA B CA 1
ATOM 3121 C C . ALA B 1 159 ? 14.094 36.844 10.656 1 93.62 159 ALA B C 1
ATOM 3123 O O . ALA B 1 159 ? 14.781 37.781 10.211 1 93.62 159 ALA B O 1
ATOM 3124 N N . GLU B 1 160 ? 14.188 36.469 11.883 1 93.38 160 GLU B N 1
ATOM 3125 C CA . GLU B 1 160 ? 15.094 37.094 12.844 1 93.38 160 GLU B CA 1
ATOM 3126 C C . GLU B 1 160 ? 16.547 36.844 12.453 1 93.38 160 GLU B C 1
ATOM 3128 O O . GLU B 1 160 ? 17.375 37.75 12.562 1 93.38 160 GLU B O 1
ATOM 3133 N N . ARG B 1 161 ? 16.797 35.656 12.047 1 90.44 161 ARG B N 1
ATOM 3134 C CA . ARG B 1 161 ? 18.172 35.312 11.625 1 90.44 161 ARG B CA 1
ATOM 3135 C C . ARG B 1 161 ? 18.547 36.094 10.367 1 90.44 161 ARG B C 1
ATOM 3137 O O . ARG B 1 161 ? 19.688 36.562 10.234 1 90.44 161 ARG B O 1
ATOM 3144 N N . HIS B 1 162 ? 17.609 36.25 9.445 1 86.75 162 HIS B N 1
ATOM 3145 C CA . HIS B 1 162 ? 17.844 37.031 8.227 1 86.75 162 HIS B CA 1
ATOM 3146 C C . HIS B 1 162 ? 18.141 38.5 8.562 1 86.75 162 HIS B C 1
ATOM 3148 O O . HIS B 1 162 ? 19.016 39.094 7.945 1 86.75 162 HIS B O 1
ATOM 3154 N N . ALA B 1 163 ? 17.438 38.938 9.492 1 86.62 163 ALA B N 1
ATOM 3155 C CA . ALA B 1 163 ? 17.594 40.344 9.875 1 86.62 163 ALA B CA 1
ATOM 3156 C C . ALA B 1 163 ? 18.938 40.594 10.57 1 86.62 163 ALA B C 1
ATOM 3158 O O . ALA B 1 163 ? 19.484 41.688 10.508 1 86.62 163 ALA B O 1
ATOM 3159 N N . SER B 1 164 ? 19.406 39.531 11.102 1 86.44 164 SER B N 1
ATOM 3160 C CA . SER B 1 164 ? 20.672 39.656 11.836 1 86.44 164 SER B CA 1
ATOM 3161 C C . SER B 1 164 ? 21.875 39.531 10.898 1 86.44 164 SER B C 1
ATOM 3163 O O . SER B 1 164 ? 22.969 39.969 11.242 1 86.44 164 SER B O 1
ATOM 3165 N N . LEU B 1 165 ? 21.703 38.812 9.781 1 80.75 165 LEU B N 1
ATOM 3166 C CA . LEU B 1 165 ? 22.797 38.625 8.836 1 80.75 165 LEU B CA 1
ATOM 3167 C C . LEU B 1 165 ? 23.109 39.938 8.117 1 80.75 165 LEU B C 1
ATOM 3169 O O . LEU B 1 165 ? 22.203 40.719 7.793 1 80.75 165 LEU B O 1
ATOM 3173 N N . ASN B 1 166 ? 24.266 40.438 8.227 1 70.5 166 ASN B N 1
ATOM 3174 C CA . ASN B 1 166 ? 24.766 41.625 7.531 1 70.5 166 ASN B CA 1
ATOM 3175 C C . ASN B 1 166 ? 24.547 41.531 6.023 1 70.5 166 ASN B C 1
ATOM 3177 O O . ASN B 1 166 ? 24.922 40.531 5.406 1 70.5 166 ASN B O 1
ATOM 3181 N N . LYS B 1 167 ? 23.609 42.375 5.461 1 64.94 167 LYS B N 1
ATOM 3182 C CA . LYS B 1 167 ? 23.219 42.375 4.059 1 64.94 167 LYS B CA 1
ATOM 3183 C C . LYS B 1 167 ? 24.422 42.156 3.145 1 64.94 167 LYS B C 1
ATOM 3185 O O . LYS B 1 167 ? 24.312 41.406 2.154 1 64.94 167 LYS B O 1
ATOM 3190 N N . GLN B 1 168 ? 25.516 42.719 3.291 1 61.09 168 GLN B N 1
ATOM 3191 C CA . GLN B 1 168 ? 26.672 42.656 2.398 1 61.09 168 GLN B CA 1
ATOM 3192 C C . GLN B 1 168 ? 27.281 41.25 2.381 1 61.09 168 GLN B C 1
ATOM 3194 O O . GLN B 1 168 ? 27.656 40.75 1.322 1 61.09 168 GLN B O 1
ATOM 3199 N N . GLU B 1 169 ? 27.375 40.562 3.475 1 60.53 169 GLU B N 1
ATOM 3200 C CA . GLU B 1 169 ? 28.047 39.281 3.598 1 60.53 169 GLU B CA 1
ATOM 3201 C C . GLU B 1 169 ? 27.078 38.125 3.381 1 60.53 169 GLU B C 1
ATOM 3203 O O . GLU B 1 169 ? 27.484 37.031 2.963 1 60.53 169 GLU B O 1
ATOM 3208 N N . ALA B 1 170 ? 25.797 38.406 3.406 1 63.53 170 ALA B N 1
ATOM 3209 C CA . ALA B 1 170 ? 24.781 37.344 3.496 1 63.53 170 ALA B CA 1
ATOM 3210 C C . ALA B 1 170 ? 24.359 36.875 2.107 1 63.53 170 ALA B C 1
ATOM 3212 O O . ALA B 1 170 ? 24.078 35.688 1.906 1 63.53 170 ALA B O 1
ATOM 3213 N N . GLU B 1 171 ? 24.297 37.844 1.176 1 63.25 171 GLU B N 1
ATOM 3214 C CA . GLU B 1 171 ? 23.578 37.531 -0.053 1 63.25 171 GLU B CA 1
ATOM 3215 C C . GLU B 1 171 ? 24.172 36.281 -0.726 1 63.25 171 GLU B C 1
ATOM 3217 O O . GLU B 1 171 ? 23.453 35.5 -1.351 1 63.25 171 GLU B O 1
ATOM 3222 N N . HIS B 1 172 ? 25.547 36.062 -0.394 1 66.25 172 HIS B N 1
ATOM 3223 C CA . HIS B 1 172 ? 26.125 34.938 -1.124 1 66.25 172 HIS B CA 1
ATOM 3224 C C . HIS B 1 172 ? 26.719 33.906 -0.17 1 66.25 172 HIS B C 1
ATOM 3226 O O . HIS B 1 172 ? 27.422 33 -0.6 1 66.25 172 HIS B O 1
ATOM 3232 N N . SER B 1 173 ? 26.203 34.031 0.929 1 81.19 173 SER B N 1
ATOM 3233 C CA . SER B 1 173 ? 26.812 33.094 1.869 1 81.19 173 SER B CA 1
ATOM 3234 C C . SER B 1 173 ? 26.062 31.781 1.905 1 81.19 173 SER B C 1
ATOM 3236 O O . SER B 1 173 ? 24.875 31.719 1.565 1 81.19 173 SER B O 1
ATOM 3238 N N . LEU B 1 174 ? 26.766 30.703 2.156 1 86.06 174 LEU B N 1
ATOM 3239 C CA . LEU B 1 174 ? 26.203 29.375 2.33 1 86.06 174 LEU B CA 1
ATOM 3240 C C . LEU B 1 174 ? 25.078 29.391 3.361 1 86.06 174 LEU B C 1
ATOM 3242 O O . LEU B 1 174 ? 24.078 28.672 3.213 1 86.06 174 LEU B O 1
ATOM 3246 N N . GLU B 1 175 ? 25.25 30.25 4.25 1 85.75 175 GLU B N 1
ATOM 3247 C CA . GLU B 1 175 ? 24.25 30.344 5.305 1 85.75 175 GLU B CA 1
ATOM 3248 C C . GLU B 1 175 ? 22.938 30.922 4.773 1 85.75 175 GLU B C 1
ATOM 3250 O O . GLU B 1 175 ? 21.859 30.422 5.102 1 85.75 175 GLU B O 1
ATOM 3255 N N . GLU B 1 176 ? 23.031 31.875 3.988 1 86.75 176 GLU B N 1
ATOM 3256 C CA . GLU B 1 176 ? 21.844 32.5 3.418 1 86.75 176 GLU B CA 1
ATOM 3257 C C . GLU B 1 176 ? 21.109 31.531 2.482 1 86.75 176 GLU B C 1
ATOM 3259 O O . GLU B 1 176 ? 19.891 31.469 2.48 1 86.75 176 GLU B O 1
ATOM 3264 N N . LYS B 1 177 ? 21.828 30.859 1.74 1 89.31 177 LYS B N 1
ATOM 3265 C CA . LYS B 1 177 ? 21.234 29.875 0.849 1 89.31 177 LYS B CA 1
ATOM 3266 C C . LYS B 1 177 ? 20.469 28.812 1.637 1 89.31 177 LYS B C 1
ATOM 3268 O O . LYS B 1 177 ? 19.375 28.406 1.24 1 89.31 177 LYS B O 1
ATOM 3273 N N . LYS B 1 178 ? 21.031 28.406 2.693 1 92.06 178 LYS B N 1
ATOM 3274 C CA . LYS B 1 178 ? 20.375 27.422 3.551 1 92.06 178 LYS B CA 1
ATOM 3275 C C . LYS B 1 178 ? 19.109 27.984 4.176 1 92.06 178 LYS B C 1
ATOM 3277 O O . LYS B 1 178 ? 18.094 27.297 4.254 1 92.06 178 LYS B O 1
ATOM 3282 N N . LEU B 1 179 ? 19.188 29.188 4.566 1 92.06 179 LEU B N 1
ATOM 3283 C CA . LEU B 1 179 ? 18.031 29.812 5.188 1 92.06 179 LEU B CA 1
ATOM 3284 C C . LEU B 1 179 ? 16.875 29.938 4.195 1 92.06 179 LEU B C 1
ATOM 3286 O O . LEU B 1 179 ? 15.727 29.703 4.551 1 92.06 179 LEU B O 1
ATOM 3290 N N . VAL B 1 180 ? 17.219 30.25 2.998 1 92.38 180 VAL B N 1
ATOM 3291 C CA . VAL B 1 180 ? 16.203 30.391 1.959 1 92.38 180 VAL B CA 1
ATOM 3292 C C . VAL B 1 180 ? 15.57 29.031 1.657 1 92.38 180 VAL B C 1
ATOM 3294 O O . VAL B 1 180 ? 14.352 28.938 1.507 1 92.38 180 VAL B O 1
ATOM 3297 N N . LYS B 1 181 ? 16.359 28.047 1.615 1 94.81 181 LYS B N 1
ATOM 3298 C CA . LYS B 1 181 ? 15.867 26.688 1.38 1 94.81 181 LYS B CA 1
ATOM 3299 C C . LYS B 1 181 ? 14.953 26.234 2.516 1 94.81 181 LYS B C 1
ATOM 3301 O O . LYS B 1 181 ? 13.891 25.656 2.273 1 94.81 181 LYS B O 1
ATOM 3306 N N . ASP B 1 182 ? 15.375 26.516 3.654 1 95.12 182 ASP B N 1
ATOM 3307 C CA . ASP B 1 182 ? 14.578 26.141 4.824 1 95.12 182 ASP B CA 1
ATOM 3308 C C . ASP B 1 182 ? 13.242 26.891 4.84 1 95.12 182 ASP B C 1
ATOM 3310 O O . ASP B 1 182 ? 12.211 26.312 5.18 1 95.12 182 ASP B O 1
ATOM 3314 N N . GLU B 1 183 ? 13.297 28.094 4.543 1 96.81 183 GLU B N 1
ATOM 3315 C CA . GLU B 1 183 ? 12.086 28.906 4.52 1 96.81 183 GLU B CA 1
ATOM 3316 C C . GLU B 1 183 ? 11.07 28.359 3.521 1 96.81 183 GLU B C 1
ATOM 3318 O O . GLU B 1 183 ? 9.883 28.266 3.83 1 96.81 183 GLU B O 1
ATOM 3323 N N . LYS B 1 184 ? 11.562 28.031 2.375 1 96.81 184 LYS B N 1
ATOM 3324 C CA . LYS B 1 184 ? 10.68 27.469 1.355 1 96.81 184 LYS B CA 1
ATOM 3325 C C . LYS B 1 184 ? 10.062 26.156 1.828 1 96.81 184 LYS B C 1
ATOM 3327 O O . LYS B 1 184 ? 8.867 25.922 1.63 1 96.81 184 LYS B O 1
ATOM 3332 N N . ALA B 1 185 ? 10.805 25.344 2.439 1 96.44 185 ALA B N 1
ATOM 3333 C CA . ALA B 1 185 ? 10.336 24.062 2.939 1 96.44 185 ALA B CA 1
ATOM 3334 C C . ALA B 1 185 ? 9.266 24.25 4.016 1 96.44 185 ALA B C 1
ATOM 3336 O O . ALA B 1 185 ? 8.242 23.562 4.008 1 96.44 185 ALA B O 1
ATOM 3337 N N . VAL B 1 186 ? 9.523 25.141 4.871 1 97.75 186 VAL B N 1
ATOM 3338 C CA . VAL B 1 186 ? 8.594 25.391 5.973 1 97.75 186 VAL B CA 1
ATOM 3339 C C . VAL B 1 186 ? 7.301 25.984 5.441 1 97.75 186 VAL B C 1
ATOM 3341 O O . VAL B 1 186 ? 6.211 25.656 5.91 1 97.75 186 VAL B O 1
ATOM 3344 N N . LYS B 1 187 ? 7.402 26.906 4.531 1 98.12 187 LYS B N 1
ATOM 3345 C CA . LYS B 1 187 ? 6.211 27.516 3.938 1 98.12 187 LYS B CA 1
ATOM 3346 C C . LYS B 1 187 ? 5.359 26.469 3.223 1 98.12 187 LYS B C 1
ATOM 3348 O O . LYS B 1 187 ? 4.133 26.516 3.287 1 98.12 187 LYS B O 1
ATOM 3353 N N . LYS B 1 188 ? 5.996 25.562 2.562 1 97.38 188 LYS B N 1
ATOM 3354 C CA . LYS B 1 188 ? 5.281 24.484 1.899 1 97.38 188 LYS B CA 1
ATOM 3355 C C . LYS B 1 188 ? 4.559 23.594 2.912 1 97.38 188 LYS B C 1
ATOM 3357 O O . LYS B 1 188 ? 3.404 23.219 2.705 1 97.38 188 LYS B O 1
ATOM 3362 N N . GLN B 1 189 ? 5.219 23.328 3.945 1 97.5 189 GLN B N 1
ATOM 3363 C CA . GLN B 1 189 ? 4.609 22.531 5.008 1 97.5 189 GLN B CA 1
ATOM 3364 C C . GLN B 1 189 ? 3.42 23.25 5.629 1 97.5 189 GLN B C 1
ATOM 3366 O O . GLN B 1 189 ? 2.381 22.656 5.891 1 97.5 189 GLN B O 1
ATOM 3371 N N . LEU B 1 190 ? 3.621 24.469 5.852 1 98.5 190 LEU B N 1
ATOM 3372 C CA . LEU B 1 190 ? 2.553 25.281 6.438 1 98.5 190 LEU B CA 1
ATOM 3373 C C . LEU B 1 190 ? 1.327 25.297 5.531 1 98.5 190 LEU B C 1
ATOM 3375 O O . LEU B 1 190 ? 0.2 25.125 6 1 98.5 190 LEU B O 1
ATOM 3379 N N . LEU B 1 191 ? 1.559 25.5 4.258 1 98.5 191 LEU B N 1
ATOM 3380 C CA . LEU B 1 191 ? 0.457 25.484 3.301 1 98.5 191 LEU B CA 1
ATOM 3381 C C . LEU B 1 191 ? -0.262 24.141 3.32 1 98.5 191 LEU B C 1
ATOM 3383 O O . LEU B 1 191 ? -1.494 24.078 3.334 1 98.5 191 LEU B O 1
ATOM 3387 N N . SER B 1 192 ? 0.459 23.109 3.359 1 98.31 192 SER B N 1
ATOM 3388 C CA . SER B 1 192 ? -0.103 21.766 3.416 1 98.31 192 SER B CA 1
ATOM 3389 C C . SER B 1 192 ? -0.925 21.562 4.684 1 98.31 192 SER B C 1
ATOM 3391 O O . SER B 1 192 ? -2.045 21.047 4.629 1 98.31 192 SER B O 1
ATOM 3393 N N . ASP B 1 193 ? -0.396 22 5.801 1 98.5 193 ASP B N 1
ATOM 3394 C CA . ASP B 1 193 ? -1.07 21.828 7.086 1 98.5 193 ASP B CA 1
ATOM 3395 C C . ASP B 1 193 ? -2.357 22.641 7.145 1 98.5 193 ASP B C 1
ATOM 3397 O O . ASP B 1 193 ? -3.359 22.203 7.707 1 98.5 193 ASP B O 1
ATOM 3401 N N . ILE B 1 194 ? -2.32 23.812 6.598 1 97.88 194 ILE B N 1
ATOM 3402 C CA . ILE B 1 194 ? -3.494 24.688 6.582 1 97.88 194 ILE B CA 1
ATOM 3403 C C . ILE B 1 194 ? -4.594 24.047 5.73 1 97.88 194 ILE B C 1
ATOM 3405 O O . ILE B 1 194 ? -5.773 24.109 6.09 1 97.88 194 ILE B O 1
ATOM 3409 N N . CYS B 1 195 ? -4.219 23.469 4.684 1 97.81 195 CYS B N 1
ATOM 3410 C CA . CYS B 1 195 ? -5.188 22.75 3.855 1 97.81 195 CYS B CA 1
ATOM 3411 C C . CYS B 1 195 ? -5.711 21.516 4.574 1 97.81 195 CYS B C 1
ATOM 3413 O O . CYS B 1 195 ? -6.918 21.266 4.582 1 97.81 195 CYS B O 1
ATOM 3415 N N . ASP B 1 196 ? -4.859 20.844 5.234 1 97.94 196 ASP B N 1
ATOM 3416 C CA . ASP B 1 196 ? -5.234 19.578 5.863 1 97.94 196 ASP B CA 1
ATOM 3417 C C . ASP B 1 196 ? -6.16 19.812 7.055 1 97.94 196 ASP B C 1
ATOM 3419 O O . ASP B 1 196 ? -7.043 19 7.328 1 97.94 196 ASP B O 1
ATOM 3423 N N . ILE B 1 197 ? -5.941 20.891 7.766 1 97.19 197 ILE B N 1
ATOM 3424 C CA . ILE B 1 197 ? -6.695 21.078 9 1 97.19 197 ILE B CA 1
ATOM 3425 C C . ILE B 1 197 ? -8.172 21.297 8.68 1 97.19 197 ILE B C 1
ATOM 3427 O O . ILE B 1 197 ? -9.031 21.125 9.539 1 97.19 197 ILE B O 1
ATOM 3431 N N . THR B 1 198 ? -8.539 21.656 7.48 1 96.12 198 THR B N 1
ATOM 3432 C CA . THR B 1 198 ? -9.93 21.828 7.066 1 96.12 198 THR B CA 1
ATOM 3433 C C . THR B 1 198 ? -10.672 20.5 7.078 1 96.12 198 THR B C 1
ATOM 3435 O O . THR B 1 198 ? -11.898 20.469 7.227 1 96.12 198 THR B O 1
ATOM 3438 N N . ILE B 1 199 ? -9.984 19.453 6.973 1 96.06 199 ILE B N 1
ATOM 3439 C CA . ILE B 1 199 ? -10.594 18.125 6.848 1 96.06 199 ILE B CA 1
ATOM 3440 C C . ILE B 1 199 ? -11.148 17.688 8.203 1 96.06 199 ILE B C 1
ATOM 3442 O O . ILE B 1 199 ? -12.367 17.547 8.367 1 96.06 199 ILE B O 1
ATOM 3446 N N . PRO B 1 200 ? -10.25 17.562 9.18 1 96.06 200 PRO B N 1
ATOM 3447 C CA . PRO B 1 200 ? -10.828 17.219 10.484 1 96.06 200 PRO B CA 1
ATOM 3448 C C . PRO B 1 200 ? -11.688 18.359 11.055 1 96.06 200 PRO B C 1
ATOM 3450 O O . PRO B 1 200 ? -12.648 18.094 11.781 1 96.06 200 PRO B O 1
ATOM 3453 N N . GLY B 1 201 ? -11.352 19.609 10.758 1 94.94 201 GLY B N 1
ATOM 3454 C CA . GLY B 1 201 ? -12.188 20.719 11.195 1 94.94 201 GLY B CA 1
ATOM 3455 C C . GLY B 1 201 ? -13.617 20.625 10.68 1 94.94 201 GLY B C 1
ATOM 3456 O O . GLY B 1 201 ? -14.57 20.859 11.422 1 94.94 201 GLY B O 1
ATOM 3457 N N . TYR B 1 202 ? -13.719 20.312 9.445 1 92.81 202 TYR B N 1
ATOM 3458 C CA . TYR B 1 202 ? -15.023 20.125 8.82 1 92.81 202 TYR B CA 1
ATOM 3459 C C . TYR B 1 202 ? -15.75 18.922 9.43 1 92.81 202 TYR B C 1
ATOM 3461 O O . TYR B 1 202 ? -16.938 19 9.742 1 92.81 202 TYR B O 1
ATOM 3469 N N . GLY B 1 203 ? -15.07 17.875 9.633 1 90.56 203 GLY B N 1
ATOM 3470 C CA . GLY B 1 203 ? -15.664 16.672 10.203 1 90.56 203 GLY B CA 1
ATOM 3471 C C . GLY B 1 203 ? -16.188 16.891 11.609 1 90.56 203 GLY B C 1
ATOM 3472 O O . GLY B 1 203 ? -17.219 16.328 11.977 1 90.56 203 GLY B O 1
ATOM 3473 N N . LEU B 1 204 ? -15.531 17.719 12.352 1 92.5 204 LEU B N 1
ATOM 3474 C CA . LEU B 1 204 ? -15.891 17.953 13.742 1 92.5 204 LEU B CA 1
ATOM 3475 C C . LEU B 1 204 ? -16.906 19.094 13.859 1 92.5 204 LEU B C 1
ATOM 3477 O O . LEU B 1 204 ? -17.547 19.25 14.898 1 92.5 204 LEU B O 1
ATOM 3481 N N . GLY B 1 205 ? -17.109 19.797 12.852 1 88.31 205 GLY B N 1
ATOM 3482 C CA . GLY B 1 205 ? -18 20.953 12.898 1 88.31 205 GLY B CA 1
ATOM 3483 C C . GLY B 1 205 ? -17.5 22.047 13.82 1 88.31 205 GLY B C 1
ATOM 3484 O O . GLY B 1 205 ? -18.281 22.688 14.516 1 88.31 205 GLY B O 1
ATOM 3485 N N . VAL B 1 206 ? -16.266 22.125 13.867 1 83.88 206 VAL B N 1
ATOM 3486 C CA . VAL B 1 206 ? -15.695 23.172 14.711 1 83.88 206 VAL B CA 1
ATOM 3487 C C . VAL B 1 206 ? -16.031 24.547 14.141 1 83.88 206 VAL B C 1
ATOM 3489 O O . VAL B 1 206 ? -16.141 24.719 12.93 1 83.88 206 VAL B O 1
ATOM 3492 N N . TRP B 1 207 ? -16.281 25.484 14.914 1 74.06 207 TRP B N 1
ATOM 3493 C CA . TRP B 1 207 ? -16.781 26.797 14.594 1 74.06 207 TRP B CA 1
ATOM 3494 C C . TRP B 1 207 ? -16.031 27.406 13.422 1 74.06 207 TRP B C 1
ATOM 3496 O O . TRP B 1 207 ? -16.625 27.906 12.469 1 74.06 207 TRP B O 1
ATOM 3506 N N . GLY B 1 208 ? -14.922 27.438 13.32 1 74.5 208 GLY B N 1
ATOM 3507 C CA . GLY B 1 208 ? -14.133 28.047 12.273 1 74.5 208 GLY B CA 1
ATOM 3508 C C . GLY B 1 208 ? -14.219 27.312 10.945 1 74.5 208 GLY B C 1
ATOM 3509 O O . GLY B 1 208 ? -13.805 27.828 9.914 1 74.5 208 GLY B O 1
ATOM 3510 N N . PHE B 1 209 ? -14.93 26.234 10.961 1 81.19 209 PHE B N 1
ATOM 3511 C CA . PHE B 1 209 ? -14.961 25.406 9.758 1 81.19 209 PHE B CA 1
ATOM 3512 C C . PHE B 1 209 ? -16.406 25.062 9.375 1 81.19 209 PHE B C 1
ATOM 3514 O O . PHE B 1 209 ? -16.625 24.312 8.422 1 81.19 209 PHE B O 1
ATOM 3521 N N . ARG B 1 210 ? -17.422 25.562 9.992 1 77.12 210 ARG B N 1
ATOM 3522 C CA . ARG B 1 210 ? -18.844 25.219 9.805 1 77.12 210 ARG B CA 1
ATOM 3523 C C . ARG B 1 210 ? -19.328 25.703 8.445 1 77.12 210 ARG B C 1
ATOM 3525 O O . ARG B 1 210 ? -20.266 25.125 7.883 1 77.12 210 ARG B O 1
ATOM 3532 N N . GLY B 1 211 ? -18.75 26.656 7.973 1 79.88 211 GLY B N 1
ATOM 3533 C CA . GLY B 1 211 ? -19.219 27.188 6.695 1 79.88 211 GLY B CA 1
ATOM 3534 C C . GLY B 1 211 ? -18.594 26.484 5.504 1 79.88 211 GLY B C 1
ATOM 3535 O O . GLY B 1 211 ? -18.969 26.75 4.359 1 79.88 211 GLY B O 1
ATOM 3536 N N . LEU B 1 212 ? -17.766 25.562 5.773 1 84.62 212 LEU B N 1
ATOM 3537 C CA . LEU B 1 212 ? -17.125 24.859 4.672 1 84.62 212 LEU B CA 1
ATOM 3538 C C . LEU B 1 212 ? -18.047 23.797 4.09 1 84.62 212 LEU B C 1
ATOM 3540 O O . LEU B 1 212 ? -18.953 23.312 4.77 1 84.62 212 LEU B O 1
ATOM 3544 N N . ASP B 1 213 ? -17.875 23.562 2.812 1 90.25 213 ASP B N 1
ATOM 3545 C CA . ASP B 1 213 ? -18.609 22.469 2.189 1 90.25 213 ASP B CA 1
ATOM 3546 C C . ASP B 1 213 ? -17.641 21.375 1.698 1 90.25 213 ASP B C 1
ATOM 3548 O O . ASP B 1 213 ? -16.422 21.516 1.835 1 90.25 213 ASP B O 1
ATOM 3552 N N . ASP B 1 214 ? -18.203 20.375 1.2 1 91.88 214 ASP B N 1
ATOM 3553 C CA . ASP B 1 214 ? -17.422 19.203 0.788 1 91.88 214 ASP B CA 1
ATOM 3554 C C . ASP B 1 214 ? -16.5 19.547 -0.381 1 91.88 214 ASP B C 1
ATOM 3556 O O . ASP B 1 214 ? -15.422 18.969 -0.523 1 91.88 214 ASP B O 1
ATOM 3560 N N . GLY B 1 215 ? -16.906 20.469 -1.174 1 94 215 GLY B N 1
ATOM 3561 C CA . GLY B 1 215 ? -16.078 20.906 -2.287 1 94 215 GLY B CA 1
ATOM 3562 C C . GLY B 1 215 ? -14.789 21.594 -1.848 1 94 215 GLY B C 1
ATOM 3563 O O . GLY B 1 215 ? -13.719 21.312 -2.389 1 94 215 GLY B O 1
ATOM 3564 N N . PHE B 1 216 ? -14.922 22.453 -0.874 1 94.56 216 PHE B N 1
ATOM 3565 C CA . PHE B 1 216 ? -13.75 23.141 -0.347 1 94.56 216 PHE B CA 1
ATOM 3566 C C . PHE B 1 216 ? -12.789 22.156 0.303 1 94.56 216 PHE B C 1
ATOM 3568 O O . PHE B 1 216 ? -11.57 22.25 0.108 1 94.56 216 PHE B O 1
ATOM 3575 N N . VAL B 1 217 ? -13.305 21.219 1.031 1 95.56 217 VAL B N 1
ATOM 3576 C CA . VAL B 1 217 ? -12.492 20.203 1.688 1 95.56 217 VAL B CA 1
ATOM 3577 C C . VAL B 1 217 ? -11.789 19.344 0.639 1 95.56 217 VAL B C 1
ATOM 3579 O O . VAL B 1 217 ? -10.602 19.031 0.78 1 95.56 217 VAL B O 1
ATOM 3582 N N . GLY B 1 218 ? -12.531 19 -0.429 1 97.19 218 GLY B N 1
ATOM 3583 C CA . GLY B 1 218 ? -11.938 18.25 -1.529 1 97.19 218 GLY B CA 1
ATOM 3584 C C . GLY B 1 218 ? -10.797 19 -2.201 1 97.19 218 GLY B C 1
ATOM 3585 O O . GLY B 1 218 ? -9.758 18.406 -2.496 1 97.19 218 GLY B O 1
ATOM 3586 N N . LEU B 1 219 ? -10.977 20.25 -2.379 1 97.5 219 LEU B N 1
ATOM 3587 C CA . LEU B 1 219 ? -9.961 21.062 -3.033 1 97.5 219 LEU B CA 1
ATOM 3588 C C . LEU B 1 219 ? -8.742 21.234 -2.131 1 97.5 219 LEU B C 1
ATOM 3590 O O . LEU B 1 219 ? -7.602 21.125 -2.592 1 97.5 219 LEU B O 1
ATOM 3594 N N . ALA B 1 220 ? -9.016 21.562 -0.862 1 97.5 220 ALA B N 1
ATOM 3595 C CA . ALA B 1 220 ? -7.926 21.703 0.101 1 97.5 220 ALA B CA 1
ATOM 3596 C C . ALA B 1 220 ? -7.129 20.406 0.219 1 97.5 220 ALA B C 1
ATOM 3598 O O . ALA B 1 220 ? -5.895 20.422 0.228 1 97.5 220 ALA B O 1
ATOM 3599 N N . GLY B 1 221 ? -7.824 19.281 0.214 1 98 221 GLY B N 1
ATOM 3600 C CA . GLY B 1 221 ? -7.156 17.984 0.245 1 98 221 GLY B CA 1
ATOM 3601 C C . GLY B 1 221 ? -6.34 17.703 -1.002 1 98 221 GLY B C 1
ATOM 3602 O O . GLY B 1 221 ? -5.27 17.094 -0.925 1 98 221 GLY B O 1
ATOM 3603 N N . THR B 1 222 ? -6.816 18.156 -2.117 1 98.56 222 THR B N 1
ATOM 3604 C CA . THR B 1 222 ? -6.09 17.984 -3.371 1 98.56 222 THR B CA 1
ATOM 3605 C C . THR B 1 222 ? -4.766 18.75 -3.336 1 98.56 222 THR B C 1
ATOM 3607 O O . THR B 1 222 ? -3.727 18.203 -3.717 1 98.56 222 THR B O 1
ATOM 3610 N N . VAL B 1 223 ? -4.816 19.891 -2.771 1 98.44 223 VAL B N 1
ATOM 3611 C CA . VAL B 1 223 ? -3.623 20.719 -2.719 1 98.44 223 VAL B CA 1
ATOM 3612 C C . VAL B 1 223 ? -2.592 20.094 -1.783 1 98.44 223 VAL B C 1
ATOM 3614 O O . VAL B 1 223 ? -1.431 19.922 -2.16 1 98.44 223 VAL B O 1
ATOM 3617 N N . SER B 1 224 ? -2.994 19.766 -0.592 1 98.5 224 SER B N 1
ATOM 3618 C CA . SER B 1 224 ? -2.051 19.172 0.352 1 98.5 224 SER B CA 1
ATOM 3619 C C . SER B 1 224 ? -1.533 17.828 -0.154 1 98.5 224 SER B C 1
ATOM 3621 O O . SER B 1 224 ? -0.36 17.5 0.033 1 98.5 224 SER B O 1
ATOM 3623 N N . SER B 1 225 ? -2.377 17.078 -0.875 1 98.44 225 SER B N 1
ATOM 3624 C CA . SER B 1 225 ? -1.956 15.797 -1.417 1 98.44 225 SER B CA 1
ATOM 3625 C C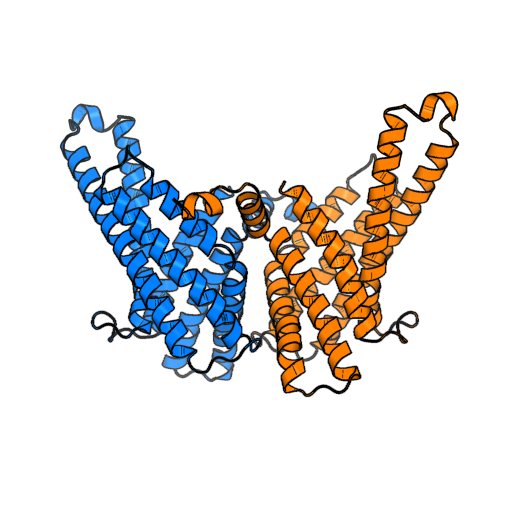 . SER B 1 225 ? -0.945 15.977 -2.545 1 98.44 225 SER B C 1
ATOM 3627 O O . SER B 1 225 ? -0.023 15.172 -2.691 1 98.44 225 SER B O 1
ATOM 3629 N N . ALA B 1 226 ? -1.161 16.984 -3.309 1 98.31 226 ALA B N 1
ATOM 3630 C CA . ALA B 1 226 ? -0.208 17.266 -4.379 1 98.31 226 ALA B CA 1
ATOM 3631 C C . ALA B 1 226 ? 1.169 17.609 -3.816 1 98.31 226 ALA B C 1
ATOM 3633 O O . ALA B 1 226 ? 2.188 17.125 -4.32 1 98.31 226 ALA B O 1
ATOM 3634 N N . ILE B 1 227 ? 1.187 18.375 -2.787 1 97.5 227 ILE B N 1
ATOM 3635 C CA . ILE B 1 227 ? 2.439 18.734 -2.137 1 97.5 227 ILE B CA 1
ATOM 3636 C C . ILE B 1 227 ? 3.113 17.484 -1.573 1 97.5 227 ILE B C 1
ATOM 3638 O O . ILE B 1 227 ? 4.316 17.281 -1.761 1 97.5 227 ILE B O 1
ATOM 3642 N N . GLY B 1 228 ? 2.307 16.641 -0.945 1 96.25 228 GLY B N 1
ATOM 3643 C CA . GLY B 1 228 ? 2.84 15.414 -0.398 1 96.25 228 GLY B CA 1
ATOM 3644 C C . GLY B 1 228 ? 3.336 14.453 -1.464 1 96.25 228 GLY B C 1
ATOM 3645 O O . GLY B 1 228 ? 4.363 13.789 -1.285 1 96.25 228 GLY B O 1
ATOM 3646 N N . CYS B 1 229 ? 2.604 14.398 -2.486 1 96.62 229 CYS B N 1
ATOM 3647 C CA . CYS B 1 229 ? 2.971 13.508 -3.586 1 96.62 229 CYS B CA 1
ATOM 3648 C C . CYS B 1 229 ? 4.281 13.953 -4.227 1 96.62 229 CYS B C 1
ATOM 3650 O O . CYS B 1 229 ? 5.156 13.125 -4.492 1 96.62 229 CYS B O 1
ATOM 3652 N N . LEU B 1 230 ? 4.414 15.227 -4.422 1 96.25 230 LEU B N 1
ATOM 3653 C CA . LEU B 1 230 ? 5.637 15.766 -5.008 1 96.25 230 LEU B CA 1
ATOM 3654 C C . LEU B 1 230 ? 6.828 15.555 -4.078 1 96.25 230 LEU B C 1
ATOM 3656 O O . LEU B 1 230 ? 7.93 15.242 -4.535 1 96.25 230 LEU B O 1
ATOM 3660 N N . ALA B 1 231 ? 6.613 15.719 -2.84 1 94.75 231 ALA B N 1
ATOM 3661 C CA . ALA B 1 231 ? 7.68 15.484 -1.87 1 94.75 231 ALA B CA 1
ATOM 3662 C C . ALA B 1 231 ? 8.117 14.023 -1.893 1 94.75 231 ALA B C 1
ATOM 3664 O O . ALA B 1 231 ? 9.32 13.727 -1.859 1 94.75 231 ALA B O 1
ATOM 3665 N N . ALA B 1 232 ? 7.176 13.133 -1.993 1 94.56 232 ALA B N 1
ATOM 3666 C CA . ALA B 1 232 ? 7.488 11.703 -2.047 1 94.56 232 ALA B CA 1
ATOM 3667 C C . ALA B 1 232 ? 8.211 11.352 -3.342 1 94.56 232 ALA B C 1
ATOM 3669 O O . ALA B 1 232 ? 9.125 10.523 -3.342 1 94.56 232 ALA B O 1
ATOM 3670 N N . TRP B 1 233 ? 7.762 11.977 -4.398 1 95.12 233 TRP B N 1
ATOM 3671 C CA . TRP B 1 233 ? 8.391 11.766 -5.699 1 95.12 233 TRP B CA 1
ATOM 3672 C C . TRP B 1 233 ? 9.859 12.172 -5.668 1 95.12 233 TRP B C 1
ATOM 3674 O O . TRP B 1 233 ? 10.719 11.43 -6.145 1 95.12 233 TRP B O 1
ATOM 3684 N N . ASP B 1 234 ? 10.156 13.258 -5.02 1 93.25 234 ASP B N 1
ATOM 3685 C CA . ASP B 1 234 ? 11.516 13.781 -4.953 1 93.25 234 ASP B CA 1
ATOM 3686 C C . ASP B 1 234 ? 12.406 12.883 -4.098 1 93.25 234 ASP B C 1
ATOM 3688 O O . ASP B 1 234 ? 13.609 12.766 -4.348 1 93.25 234 ASP B O 1
ATOM 3692 N N . LYS B 1 235 ? 11.844 12.258 -3.232 1 91.5 235 LYS B N 1
ATOM 3693 C CA . LYS B 1 235 ? 12.609 11.398 -2.334 1 91.5 235 LYS B CA 1
ATOM 3694 C C . LYS B 1 235 ? 13.055 10.125 -3.041 1 91.5 235 LYS B C 1
ATOM 3696 O O . LYS B 1 235 ? 13.992 9.453 -2.596 1 91.5 235 LYS B O 1
ATOM 3701 N N . THR B 1 236 ? 12.344 9.727 -4.035 1 87.94 236 THR B N 1
ATOM 3702 C CA . THR B 1 236 ? 12.688 8.492 -4.734 1 87.94 236 THR B CA 1
ATOM 3703 C C . THR B 1 236 ? 13.508 8.789 -5.984 1 87.94 236 THR B C 1
ATOM 3705 O O . THR B 1 236 ? 13.812 7.883 -6.762 1 87.94 236 THR B O 1
ATOM 3708 N N . ALA B 1 237 ? 13.852 10.047 -6.336 1 79.75 237 ALA B N 1
ATOM 3709 C CA . ALA B 1 237 ? 14.641 10.398 -7.512 1 79.75 237 ALA B CA 1
ATOM 3710 C C . ALA B 1 237 ? 16.125 10.148 -7.27 1 79.75 237 ALA B C 1
ATOM 3712 O O . ALA B 1 237 ? 16.594 10.227 -6.133 1 79.75 237 ALA B O 1
#

Radius of gyration: 26.24 Å; Cα contacts (8 Å, |Δi|>4): 610; chains: 2; bounding box: 63×80×59 Å

pLDDT: mean 92.45, std 10.05, range [42.19, 98.69]

Foldseek 3Di:
DVVCCQVVDPVNVLVVLLCVDLLLVLLVLLLLLLLLLLVLVVCVVVPHDCVVNVVSVCSNLVSLLVSLVSCVPVLVVLCVQLVVLCPDDVDDPLLSVLSNQLSQLQSLLSVLSNVLSCCSVVVDNDPPSLVSNLSSLVSNLRNLVSLLVNLVVVLVVLVVVVVVPDPVAQVPDPVNVVSVVVNVVSVLSNLLSVLQSLQSCCSNCPPVNVPDDSNSNSVSSNSSSVSSSVVSSVVSD/DVCCCQVVDPVNVLVVLLCVDLLLVLLVLLLLLLLLLLVLVVCVVVPHDCVVNVVSVVSNLVSLLVSLVSCVPVLVVLCVQLVVLCPDPVDDPLLSVLSNQLSQLQSLLSVLSNVLSCCSVVVDNDPPSLVSNLSSLVSNLRNLVSLLVNLVVLLVVLVVVVVVPDPVAQVPDPVNVVSVVVNVVSVLSNLLSVLQSLQSCCSNCPPVNVPDDSNSNSVSSNSSSVSSSVVSSVVSD